Protein AF-A0A357A983-F1 (afdb_monomer)

Sequence (443 aa):
MSLIDNTTAQWTANTPFGNNNHYLNNNFSTAGNPLAGAIDGGPVEYNASNGTVVNSYSNGADGAKSALEFGSYIFFAGDNTQGIRRIDNDWASNLTTYQATVEQTESITTDGTSIYGNDDVTRDQIIKWSVTNNPTSFSLTQQWAEDVATGGRFRGISYFDHGSGDDYIYASDGGNTTGDNIFAFDADTGAATAVSFNGTAITVPGTDLVYQAIVHEVGGRKLLMAATTSELHVWDMLSPTTTISATPTETYTIAAGTNQLFNNIGGALGGQFLGASARGSQLFLGNGSQVLAYELAATPLSTEVTNTNDSGEGSLRQALIHAAANPGADTITFTGTTFTNATPDTITLASELTYFSNAGNDVTIQAPGNASLTVSGNNASRVFNFNSASEITIDGLAIADGSVMGRGGGIFNESTGTVNITNSTLSSNSTIGAGDGGGISNN

Secondary structure (DSSP, 8-state):
--S-S--B-SEEEE-SSSS--EEEEEEE-TT-PEEEEETTS-EEEE-TTT--EEEE---SS---SEEEEETTEEEEE-SSS-EEEEEETTS-SS--EEEE-TT----EEE-SSEEEEEETTTSSEEEEEEEEEETTEEEEEEEEEEE--SS-B--BEEEEE-STT-EEEEEESBTSSSSEEEEEEETTT--EEE-EETTEE-EE-SSSPEEEEEEEEETTEEEEEEEESSEEEEEEEEETTEES-SS-SEEEESSSSSSB-B-SSSS---S-EEEEEEETTEEEEEETTEEEEEE---PPPP-EE-S--SSSTTSHHHHHHHHHHSSS-EEEEE-HHHHTSSS-EEEE-SSPEEE---TT--EEEE--TTS-EEEE-TTTS-SEEE--SS-EEEES-EEE--EESSS-SSEEE-SSS-EEEES-EEES-EE-SS-S-SSEEE-

pLDDT: mean 87.72, std 11.65, range [38.44, 98.62]

Radius of gyration: 24.18 Å; Cα contacts (8 Å, |Δi|>4): 1397; chains: 1; bounding box: 57×40×71 Å

Nearest PDB structures (foldseek):
  6zqf-assembly1_UL  TM=6.742E-01  e=3.936E-05  Saccharomyces cerevisiae S288C
  5wlc-assembly1_LQ  TM=6.557E-01  e=5.599E-05  Saccharomyces cerevisiae BY4741
  6zqe-assembly1_UL  TM=6.249E-01  e=7.574E-05  Saccharomyces cerevisiae S288C
  6zqb-assembly1_UL  TM=5.111E-01  e=2.667E-04  Saccharomyces cerevisiae S288C
  6nd4-assembly1_Q  TM=5.093E-01  e=1.900E-03  Saccharomyces cerevisiae BY4741

Foldseek 3Di:
DDQFPDLEFLEKEFFPFPQFFKAFQQAADPVGFGWIWTAQAGIWTADQNYRDTPAGGGPRPDGFNEWHDAPQWIWTADYPQAFIWIDGVVNPDDGLDTDHDPQRWREWEDPNQWIKTHRPVLFQKIWIWGWDDDPRDIDTDTPDMDGPPPPAGWAHKYWDDPPPQQIWIWTWSQQPWAFIWIWTARNNPRDIATQDEPPHHATDDDTFRFQGWDWDDALLWIWIWTFTFFKIFIFTAQGSRYTLDSGGLDMEGQDDDDRYNDYPDPDGQPFGFNDWHDDYQWIWTTGTRMITITGGPSDQQDLEAEDLEQDDPNHNLSSLSRLQRDAAEDEREYDHPQQADAEEEENEHPEEREHEHEERSEYEYEHRPRYAYEYAPNLPYAHYEYAYQHEYEYEQHEQENFEEQAEASRYEDPYPYHYHYYNYHFYHFQYPDPYYDSHYDYD

Structure (mmCIF, N/CA/C/O backbone):
data_AF-A0A357A983-F1
#
_entry.id   AF-A0A357A983-F1
#
loop_
_atom_site.group_PDB
_atom_site.id
_atom_site.type_symbol
_atom_site.label_atom_id
_atom_site.label_alt_id
_atom_site.label_comp_id
_atom_site.label_asym_id
_atom_site.label_entity_id
_atom_site.label_seq_id
_atom_site.pdbx_PDB_ins_code
_atom_site.Cartn_x
_atom_site.Cartn_y
_atom_site.Cartn_z
_atom_site.occupancy
_atom_site.B_iso_or_equiv
_atom_site.auth_seq_id
_atom_site.auth_comp_id
_atom_site.auth_asym_id
_atom_site.auth_atom_id
_atom_site.pdbx_PDB_model_num
ATOM 1 N N . MET A 1 1 ? -1.355 -10.672 12.926 1.00 57.97 1 MET A N 1
ATOM 2 C CA . MET A 1 1 ? -0.386 -11.668 12.447 1.00 57.97 1 MET A CA 1
ATOM 3 C C . MET A 1 1 ? 0.589 -10.900 11.576 1.00 57.97 1 MET A C 1
ATOM 5 O O . MET A 1 1 ? 0.118 -10.025 10.870 1.00 57.97 1 MET A O 1
ATOM 9 N N . SER A 1 2 ? 1.899 -11.140 11.663 1.00 66.62 2 SER A N 1
ATOM 10 C CA . SER A 1 2 ? 2.891 -10.377 10.880 1.00 66.62 2 SER A CA 1
ATOM 11 C C . SER A 1 2 ? 2.671 -10.590 9.377 1.00 66.62 2 SER A C 1
ATOM 13 O O . SER A 1 2 ? 2.557 -11.740 8.955 1.00 66.62 2 SER A O 1
ATOM 15 N N . LEU A 1 3 ? 2.634 -9.520 8.575 1.00 70.62 3 LEU A N 1
ATOM 16 C CA . LEU A 1 3 ? 2.637 -9.565 7.110 1.00 70.62 3 LEU A CA 1
ATOM 17 C C . LEU A 1 3 ? 3.841 -10.338 6.568 1.00 70.62 3 LEU A C 1
ATOM 19 O O . LEU A 1 3 ? 3.754 -10.940 5.508 1.00 70.62 3 LEU A O 1
ATOM 23 N N . ILE A 1 4 ? 4.965 -10.330 7.272 1.00 71.06 4 ILE A N 1
ATOM 24 C CA . ILE A 1 4 ? 6.161 -11.081 6.906 1.00 71.06 4 ILE A CA 1
ATOM 25 C C . ILE A 1 4 ? 6.390 -12.095 8.028 1.00 71.06 4 ILE A C 1
ATOM 27 O O . ILE A 1 4 ? 6.896 -11.755 9.098 1.00 71.06 4 ILE A O 1
ATOM 31 N N . ASP A 1 5 ? 5.935 -13.332 7.805 1.00 58.75 5 ASP A N 1
ATOM 32 C CA . ASP A 1 5 ? 5.986 -14.441 8.780 1.00 58.75 5 ASP A CA 1
ATOM 33 C C . ASP A 1 5 ? 7.423 -14.952 8.983 1.00 58.75 5 ASP A C 1
ATOM 35 O O . ASP A 1 5 ? 7.820 -15.379 10.067 1.00 58.75 5 ASP A O 1
ATOM 39 N N . ASN A 1 6 ? 8.254 -14.832 7.942 1.00 61.84 6 ASN A N 1
ATOM 40 C CA . ASN A 1 6 ? 9.671 -15.148 8.003 1.00 61.84 6 ASN A CA 1
ATOM 41 C C . ASN A 1 6 ? 10.507 -13.914 7.682 1.00 61.84 6 ASN A C 1
ATOM 43 O O . ASN A 1 6 ? 10.685 -13.522 6.531 1.00 61.84 6 ASN A O 1
ATOM 47 N N . THR A 1 7 ? 11.078 -13.348 8.733 1.00 67.56 7 THR A N 1
ATOM 48 C CA . THR A 1 7 ? 12.007 -12.224 8.676 1.00 67.56 7 THR A CA 1
ATOM 49 C C . THR A 1 7 ? 13.330 -12.567 7.992 1.00 67.56 7 THR A C 1
ATOM 51 O O . THR A 1 7 ? 14.138 -11.674 7.784 1.00 67.56 7 THR A O 1
ATOM 54 N N . THR A 1 8 ? 13.567 -13.830 7.624 1.00 75.81 8 THR A N 1
ATOM 55 C CA . THR A 1 8 ? 14.708 -14.254 6.804 1.00 75.81 8 THR A CA 1
ATOM 56 C C . THR A 1 8 ? 14.330 -14.260 5.327 1.00 75.81 8 THR A C 1
ATOM 58 O O . THR A 1 8 ? 13.370 -14.924 4.934 1.00 75.81 8 THR A O 1
ATOM 61 N N . ALA A 1 9 ? 15.127 -13.591 4.494 1.00 83.44 9 ALA A N 1
ATOM 62 C CA . ALA A 1 9 ? 14.923 -13.605 3.047 1.00 83.44 9 ALA A CA 1
ATOM 63 C C . ALA A 1 9 ? 14.971 -15.038 2.470 1.00 83.44 9 ALA A C 1
ATOM 65 O O . ALA A 1 9 ? 15.894 -15.806 2.759 1.00 83.44 9 ALA A O 1
ATOM 66 N N . GLN A 1 10 ? 14.011 -15.383 1.605 1.00 88.56 10 GLN A N 1
ATOM 67 C CA . GLN A 1 10 ? 13.998 -16.623 0.818 1.00 88.56 10 GLN A CA 1
ATOM 68 C C . GLN A 1 10 ? 15.257 -16.737 -0.047 1.00 88.56 10 GLN A C 1
ATOM 70 O O . GLN A 1 10 ? 15.856 -17.807 -0.157 1.00 88.56 10 GLN A O 1
ATOM 75 N N . TRP A 1 11 ? 15.673 -15.614 -0.631 1.00 91.38 11 TRP A N 1
ATOM 76 C CA . TRP A 1 11 ? 16.932 -15.471 -1.343 1.00 91.38 11 TRP A CA 1
ATOM 77 C C . TRP A 1 11 ? 17.412 -14.018 -1.309 1.00 91.38 11 TRP A C 1
ATOM 79 O O . TRP A 1 11 ? 16.624 -13.086 -1.139 1.00 91.38 11 TRP A O 1
ATOM 89 N N . THR A 1 12 ? 18.718 -13.850 -1.514 1.00 90.31 12 THR A N 1
ATOM 90 C CA . THR A 1 12 ? 19.388 -12.555 -1.674 1.00 90.31 12 THR A CA 1
ATOM 91 C C . THR A 1 12 ? 20.228 -12.607 -2.944 1.00 90.31 12 THR A C 1
ATOM 93 O O . THR A 1 12 ? 21.027 -13.529 -3.121 1.00 90.31 12 THR A O 1
ATOM 96 N N . ALA A 1 13 ? 20.069 -11.619 -3.818 1.00 89.94 13 ALA A N 1
ATOM 97 C CA . ALA A 1 13 ? 20.819 -11.476 -5.057 1.00 89.94 13 ALA A CA 1
ATOM 98 C C . ALA A 1 13 ? 21.661 -10.203 -5.010 1.00 89.94 13 ALA A C 1
ATOM 100 O O . ALA A 1 13 ? 21.175 -9.160 -4.586 1.00 89.94 13 ALA A O 1
ATOM 101 N N . ASN A 1 14 ? 22.914 -10.281 -5.455 1.00 87.94 14 ASN A N 1
ATOM 102 C CA . ASN A 1 14 ? 23.739 -9.093 -5.656 1.00 87.94 14 ASN A CA 1
ATOM 103 C C . ASN A 1 14 ? 23.581 -8.583 -7.085 1.00 87.94 14 ASN A C 1
ATOM 105 O O . ASN A 1 14 ? 23.321 -9.349 -8.015 1.00 87.94 14 ASN A O 1
ATOM 109 N N . THR A 1 15 ? 23.853 -7.298 -7.251 1.00 84.06 15 THR A N 1
ATOM 110 C CA . THR A 1 15 ? 24.049 -6.668 -8.550 1.00 84.06 15 THR A CA 1
ATOM 111 C C . THR A 1 15 ? 25.006 -7.451 -9.451 1.00 84.06 15 THR A C 1
ATOM 113 O O . THR A 1 15 ? 26.092 -7.828 -9.004 1.00 84.06 15 THR A O 1
ATOM 116 N N . PRO A 1 16 ? 24.641 -7.691 -10.730 1.00 87.69 16 PRO A N 1
ATOM 117 C CA . PRO A 1 16 ? 25.593 -8.181 -11.723 1.00 87.69 16 PRO A CA 1
ATOM 118 C C . PRO A 1 16 ? 26.593 -7.095 -12.147 1.00 87.69 16 PRO A C 1
ATOM 120 O O . PRO A 1 16 ? 27.530 -7.379 -12.893 1.00 87.69 16 PRO A O 1
ATOM 123 N N . PHE A 1 17 ? 26.386 -5.852 -11.706 1.00 82.00 17 PHE A N 1
ATOM 124 C CA . PHE A 1 17 ? 27.210 -4.693 -12.029 1.00 82.00 17 PHE A CA 1
ATOM 125 C C . PHE A 1 17 ? 28.115 -4.314 -10.842 1.00 82.00 17 PHE A C 1
ATOM 127 O O . PHE A 1 17 ? 28.211 -5.055 -9.870 1.00 82.00 17 PHE A O 1
ATOM 134 N N . GLY A 1 18 ? 28.851 -3.202 -10.920 1.00 69.06 18 GLY A N 1
ATOM 135 C CA . GLY A 1 18 ? 29.714 -2.731 -9.825 1.00 69.06 18 GLY A CA 1
ATOM 136 C C . GLY A 1 18 ? 28.965 -2.445 -8.508 1.00 69.06 18 GLY A C 1
ATOM 137 O O . GLY A 1 18 ? 27.762 -2.657 -8.399 1.0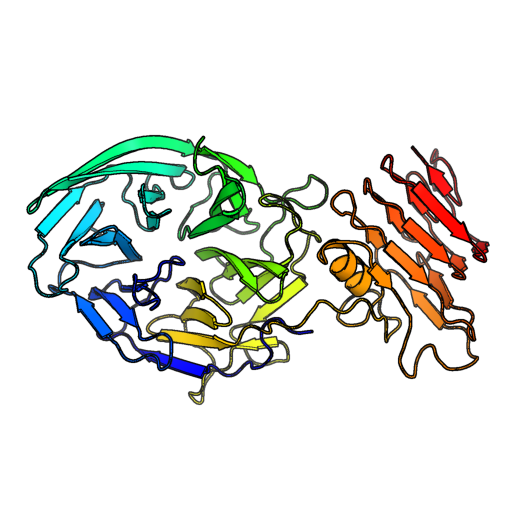0 69.06 18 GLY A O 1
ATOM 138 N N . ASN A 1 19 ? 29.681 -1.958 -7.489 1.00 61.66 19 ASN A N 1
ATOM 139 C CA . ASN A 1 19 ? 29.224 -1.862 -6.091 1.00 61.66 19 ASN A CA 1
ATOM 140 C C . ASN A 1 19 ? 28.203 -0.727 -5.818 1.00 61.66 19 ASN A C 1
ATOM 142 O O . ASN A 1 19 ? 28.452 0.138 -4.981 1.00 61.66 19 ASN A O 1
ATOM 146 N N . ASN A 1 20 ? 27.073 -0.733 -6.528 1.00 71.56 20 ASN A N 1
ATOM 147 C CA . ASN A 1 20 ? 26.149 0.394 -6.641 1.00 71.56 20 ASN A CA 1
ATOM 148 C C . ASN A 1 20 ? 24.675 0.017 -6.402 1.00 71.56 20 ASN A C 1
ATOM 150 O O . ASN A 1 20 ? 24.328 -1.159 -6.351 1.00 71.56 20 ASN A O 1
ATOM 154 N N . ASN A 1 21 ? 23.827 1.038 -6.245 1.00 81.50 21 ASN A N 1
ATOM 155 C CA . ASN A 1 21 ? 22.431 0.930 -5.813 1.00 81.50 21 ASN A CA 1
ATOM 156 C C . ASN A 1 21 ? 21.494 0.254 -6.832 1.00 81.50 21 ASN A C 1
ATOM 158 O O . ASN A 1 21 ? 21.546 0.575 -8.022 1.00 81.50 21 ASN A O 1
ATOM 162 N N . HIS A 1 22 ? 20.600 -0.604 -6.336 1.00 87.06 22 HIS A N 1
ATOM 163 C CA . HIS A 1 22 ? 19.465 -1.199 -7.037 1.00 87.06 22 HIS A CA 1
ATOM 164 C C . HIS A 1 22 ? 18.167 -0.528 -6.684 1.00 87.06 22 HIS A C 1
ATOM 166 O O . HIS A 1 22 ? 17.904 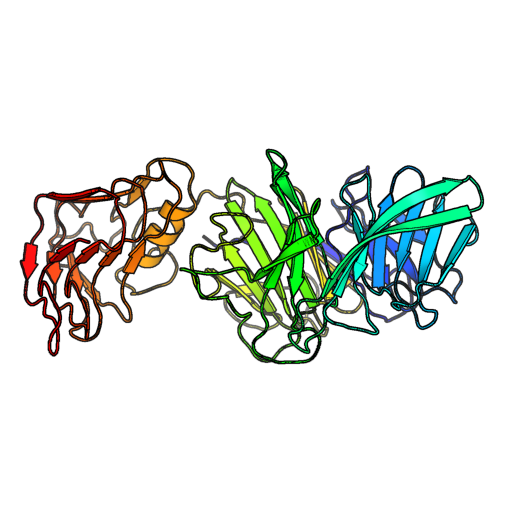-0.252 -5.520 1.00 87.06 22 HIS A O 1
ATOM 172 N N . TYR A 1 23 ? 17.339 -0.366 -7.701 1.00 90.75 23 TYR A N 1
ATOM 173 C CA . TYR A 1 23 ? 16.075 0.318 -7.595 1.00 90.75 23 TYR A CA 1
ATOM 174 C C . TYR A 1 23 ? 14.945 -0.574 -8.078 1.00 90.75 23 TYR A C 1
ATOM 176 O O . TYR A 1 23 ? 15.019 -1.135 -9.173 1.00 90.75 23 TYR A O 1
ATOM 184 N N . LEU A 1 24 ? 13.914 -0.703 -7.249 1.00 93.75 24 LEU A N 1
ATOM 185 C CA . LEU A 1 24 ? 12.685 -1.416 -7.573 1.00 93.75 24 LEU A CA 1
ATOM 186 C C . LEU A 1 24 ? 11.543 -0.420 -7.776 1.00 93.75 24 LEU A C 1
ATOM 188 O O . LEU A 1 24 ? 11.474 0.600 -7.092 1.00 93.75 24 LEU A O 1
ATOM 192 N N . ASN A 1 25 ? 10.648 -0.720 -8.722 1.00 92.88 25 ASN A N 1
ATOM 193 C CA . ASN A 1 25 ? 9.517 0.149 -9.083 1.00 92.88 25 ASN A CA 1
ATOM 194 C C . ASN A 1 25 ? 8.193 -0.615 -9.242 1.00 92.88 25 ASN A C 1
ATOM 196 O O . ASN A 1 25 ? 7.299 -0.181 -9.959 1.00 92.88 25 ASN A O 1
ATOM 200 N N . ASN A 1 26 ? 8.077 -1.766 -8.575 1.00 96.69 26 ASN A N 1
ATOM 201 C CA . ASN A 1 26 ? 6.942 -2.687 -8.683 1.00 96.69 26 ASN A CA 1
ATOM 202 C C . ASN A 1 26 ? 6.643 -3.169 -10.113 1.00 96.69 26 ASN A C 1
ATOM 204 O O . ASN A 1 26 ? 5.494 -3.421 -10.461 1.00 96.69 26 ASN A O 1
ATOM 208 N N . ASN A 1 27 ? 7.678 -3.306 -10.944 1.00 97.25 27 ASN A N 1
ATOM 209 C CA . ASN A 1 27 ? 7.542 -3.771 -12.320 1.00 97.25 27 ASN A CA 1
ATOM 210 C C . ASN A 1 27 ? 8.047 -5.209 -12.447 1.00 97.25 27 ASN A C 1
ATOM 212 O O . ASN A 1 27 ? 9.061 -5.593 -11.855 1.00 97.25 27 ASN A O 1
ATOM 216 N N . PHE A 1 28 ? 7.358 -5.991 -13.271 1.00 97.31 28 PHE A N 1
ATOM 217 C CA . PHE A 1 28 ? 7.664 -7.396 -13.496 1.00 97.31 28 PHE A CA 1
ATOM 218 C C . PHE A 1 28 ? 7.729 -7.693 -14.986 1.00 97.31 28 PHE A C 1
ATOM 220 O O . PHE A 1 28 ? 7.018 -7.076 -15.779 1.00 97.31 28 PHE A O 1
ATOM 227 N N . SER A 1 29 ? 8.558 -8.665 -15.358 1.00 96.31 29 SER A N 1
ATOM 228 C CA . SER A 1 29 ? 8.528 -9.212 -16.708 1.00 96.31 29 SER A CA 1
ATOM 229 C C . SER A 1 29 ? 7.243 -10.005 -16.957 1.00 96.31 29 SER A C 1
ATOM 231 O O . SER A 1 29 ? 6.531 -10.394 -16.024 1.00 96.31 29 SER A O 1
ATOM 233 N N . THR A 1 30 ? 6.964 -10.334 -18.214 1.00 93.31 30 THR A N 1
ATOM 234 C CA . THR A 1 30 ? 5.878 -11.250 -18.600 1.00 93.31 30 THR A CA 1
ATOM 235 C C . THR A 1 30 ? 6.043 -12.642 -17.986 1.00 93.31 30 THR A C 1
ATOM 237 O O . THR A 1 30 ? 5.052 -13.302 -17.664 1.00 93.31 30 THR A O 1
ATOM 240 N N . ALA A 1 31 ? 7.287 -13.074 -17.750 1.00 93.81 31 ALA A N 1
ATOM 241 C CA . ALA A 1 31 ? 7.602 -14.293 -17.003 1.00 93.81 31 ALA A CA 1
ATOM 242 C C . ALA A 1 31 ? 7.339 -14.153 -15.495 1.00 93.81 31 ALA A C 1
ATOM 244 O O . ALA A 1 31 ? 7.283 -15.154 -14.778 1.00 93.81 31 ALA A O 1
ATOM 245 N N . GLY A 1 32 ? 7.134 -12.925 -15.016 1.00 95.56 32 GLY A N 1
ATOM 246 C CA . GLY A 1 32 ? 6.779 -12.652 -13.639 1.00 95.56 32 GLY A CA 1
ATOM 247 C C . GLY A 1 32 ? 7.934 -12.364 -12.700 1.00 95.56 32 GLY A C 1
ATOM 248 O O . GLY A 1 32 ? 7.753 -12.436 -11.485 1.00 95.56 32 GLY A O 1
ATOM 249 N N . ASN A 1 33 ? 9.104 -12.089 -13.260 1.00 97.50 33 ASN A N 1
ATOM 250 C CA . ASN A 1 33 ? 10.323 -11.815 -12.523 1.00 97.50 33 ASN A CA 1
ATOM 251 C C . ASN A 1 33 ? 10.416 -10.321 -12.192 1.00 97.50 33 ASN A C 1
ATOM 253 O O . ASN A 1 33 ? 10.088 -9.509 -13.061 1.00 97.50 33 ASN A O 1
ATOM 257 N N . PRO A 1 34 ? 10.851 -9.931 -10.980 1.00 97.38 34 PRO A N 1
ATOM 258 C CA . PRO A 1 34 ? 11.062 -8.527 -10.651 1.00 97.38 34 PRO A CA 1
ATOM 259 C C . PRO A 1 34 ? 12.128 -7.897 -11.556 1.00 97.38 34 PRO A C 1
ATOM 261 O O . PRO A 1 34 ? 13.214 -8.455 -11.757 1.00 97.38 34 PRO A O 1
ATOM 264 N N . LEU A 1 35 ? 11.801 -6.713 -12.071 1.00 96.94 35 LEU A N 1
ATOM 265 C CA . LEU A 1 35 ? 12.698 -5.867 -12.848 1.00 96.94 35 LEU A CA 1
ATOM 266 C C . LEU A 1 35 ? 13.268 -4.765 -11.953 1.00 96.94 35 LEU A C 1
ATOM 268 O O . LEU A 1 35 ? 12.534 -4.086 -11.235 1.00 96.94 35 LEU A O 1
ATOM 272 N N . ALA A 1 36 ? 14.583 -4.578 -12.022 1.00 94.25 36 ALA A N 1
ATOM 273 C CA . ALA A 1 36 ? 15.308 -3.565 -11.267 1.00 94.25 36 ALA A CA 1
ATOM 274 C C . ALA A 1 36 ? 16.150 -2.676 -12.190 1.00 94.25 36 ALA A C 1
ATOM 276 O O . ALA A 1 36 ? 16.608 -3.118 -13.245 1.00 94.25 36 ALA A O 1
ATOM 277 N N . GLY A 1 37 ? 16.402 -1.438 -11.765 1.00 91.62 37 GLY A N 1
ATOM 278 C CA . GLY A 1 37 ? 17.453 -0.582 -12.324 1.00 91.62 37 GLY A CA 1
ATOM 279 C C . GLY A 1 37 ? 18.712 -0.593 -11.451 1.00 91.62 37 GLY A C 1
ATOM 280 O O . GLY A 1 37 ? 18.611 -0.751 -10.235 1.00 91.62 37 GLY A O 1
ATOM 281 N N . ALA A 1 38 ? 19.893 -0.410 -12.045 1.00 88.75 38 ALA A N 1
ATOM 282 C CA . ALA A 1 38 ? 21.149 -0.206 -11.318 1.00 88.75 38 ALA A CA 1
ATOM 283 C C . ALA A 1 38 ? 21.912 1.032 -11.827 1.00 88.75 38 ALA A C 1
ATOM 285 O O . ALA A 1 38 ? 22.079 1.165 -13.027 1.00 88.75 38 ALA A O 1
ATOM 286 N N . ILE A 1 39 ? 22.456 1.916 -10.975 1.00 81.94 39 ILE A N 1
ATOM 287 C CA . ILE A 1 39 ? 23.115 3.163 -11.463 1.00 81.94 39 ILE A CA 1
ATOM 288 C C . ILE A 1 39 ? 24.400 2.953 -12.279 1.00 81.94 39 ILE A C 1
ATOM 290 O O . ILE A 1 39 ? 24.685 3.760 -13.155 1.00 81.94 39 ILE A O 1
ATOM 294 N N . ASP A 1 40 ? 25.196 1.927 -11.967 1.00 78.00 40 ASP A N 1
ATOM 295 C CA . ASP A 1 40 ? 26.458 1.626 -12.684 1.00 78.00 40 ASP A CA 1
ATOM 296 C C . ASP A 1 40 ? 26.269 0.624 -13.835 1.00 78.00 40 ASP A C 1
ATOM 298 O O . ASP A 1 40 ? 27.231 0.131 -14.430 1.00 78.00 40 ASP A O 1
ATOM 302 N N . GLY A 1 41 ? 25.024 0.264 -14.124 1.00 84.56 41 GLY A N 1
ATOM 303 C CA . GLY A 1 41 ? 24.651 -0.625 -15.213 1.00 84.56 41 GLY A CA 1
ATOM 304 C C . GLY A 1 41 ? 23.268 -0.253 -15.711 1.00 84.56 41 GLY A C 1
ATOM 305 O O . GLY A 1 41 ? 22.850 0.870 -15.526 1.00 84.56 41 GLY A O 1
ATOM 306 N N . GLY A 1 42 ? 22.538 -1.168 -16.325 1.00 89.19 42 GLY A N 1
ATOM 307 C CA . GLY A 1 42 ? 21.201 -0.866 -16.827 1.00 89.19 42 GLY A CA 1
ATOM 308 C C . GLY A 1 42 ? 20.122 -1.687 -16.122 1.00 89.19 42 GLY A C 1
ATOM 309 O O . GLY A 1 42 ? 20.234 -1.966 -14.922 1.00 89.19 42 GLY A O 1
ATOM 310 N N . PRO A 1 43 ? 19.064 -2.076 -16.849 1.00 92.75 43 PRO A N 1
ATOM 311 C CA . PRO A 1 43 ? 18.022 -2.931 -16.308 1.00 92.75 43 PRO A CA 1
ATOM 312 C C . PRO A 1 43 ? 18.568 -4.327 -15.966 1.00 92.75 43 PRO A C 1
ATOM 314 O O . PRO A 1 43 ? 19.481 -4.843 -16.625 1.00 92.75 43 PRO A O 1
ATOM 317 N N . VAL A 1 44 ? 17.976 -4.952 -14.948 1.00 94.38 44 VAL A N 1
ATOM 318 C CA . VAL A 1 44 ? 18.238 -6.335 -14.523 1.00 94.38 44 VAL A CA 1
ATOM 319 C C . VAL A 1 44 ? 16.920 -7.044 -14.242 1.00 94.38 44 VAL A C 1
ATOM 321 O O . VAL A 1 44 ? 16.036 -6.483 -13.601 1.00 94.38 44 VAL A O 1
ATOM 324 N N . GLU A 1 45 ? 16.811 -8.293 -14.677 1.00 96.62 45 GLU A N 1
ATOM 325 C CA . GLU A 1 45 ? 15.721 -9.202 -14.334 1.00 96.62 45 GLU A CA 1
ATOM 326 C C . GLU A 1 45 ? 16.238 -10.296 -13.391 1.00 96.62 45 GLU A C 1
ATOM 328 O O . GLU A 1 45 ? 17.175 -11.029 -13.731 1.00 96.62 45 GLU A O 1
ATOM 333 N N . TYR A 1 46 ? 15.614 -10.441 -12.220 1.00 97.12 46 TYR A N 1
ATOM 334 C CA . TYR A 1 46 ? 15.942 -11.503 -11.261 1.00 97.12 46 TYR A CA 1
ATOM 335 C C . TYR A 1 46 ? 14.880 -12.584 -11.270 1.00 97.12 46 TYR A C 1
ATOM 337 O O . TYR A 1 46 ? 13.696 -12.295 -11.170 1.00 97.12 46 TYR A O 1
ATOM 345 N N . ASN A 1 47 ? 15.288 -13.847 -11.305 1.00 97.56 47 ASN A N 1
ATOM 346 C CA . ASN A 1 47 ? 14.352 -14.955 -11.198 1.00 97.56 47 ASN A CA 1
ATOM 347 C C . ASN A 1 47 ? 13.641 -14.903 -9.837 1.00 97.56 47 ASN A C 1
ATOM 349 O O . ASN A 1 47 ? 14.285 -15.047 -8.796 1.00 97.56 47 ASN A O 1
ATOM 353 N N . ALA A 1 48 ? 12.315 -14.754 -9.849 1.00 96.25 48 ALA A N 1
ATOM 354 C CA . ALA A 1 48 ? 11.514 -14.583 -8.635 1.00 96.25 48 ALA A CA 1
ATOM 355 C C . ALA A 1 48 ? 11.671 -15.738 -7.623 1.00 96.25 48 ALA A C 1
ATOM 357 O O . ALA A 1 48 ? 11.528 -15.540 -6.417 1.00 96.25 48 ALA A O 1
ATOM 358 N N . SER A 1 49 ? 12.003 -16.947 -8.087 1.00 95.31 49 SER A N 1
ATOM 359 C CA . SER A 1 49 ? 12.094 -18.137 -7.232 1.00 95.31 49 SER A CA 1
ATOM 360 C C . SER A 1 49 ? 13.431 -18.300 -6.504 1.00 95.31 49 SER A C 1
ATOM 362 O O . SER A 1 49 ? 13.477 -18.971 -5.475 1.00 95.31 49 SER A O 1
ATOM 364 N N . ASN A 1 50 ? 14.526 -17.742 -7.029 1.00 95.19 50 ASN A N 1
ATOM 365 C CA . ASN A 1 50 ? 15.871 -18.044 -6.520 1.00 95.19 50 ASN A CA 1
ATOM 366 C C . ASN A 1 50 ? 16.884 -16.887 -6.611 1.00 95.19 50 ASN A C 1
ATOM 368 O O . ASN A 1 50 ? 18.042 -17.074 -6.237 1.00 95.19 50 ASN A O 1
ATOM 372 N N . GLY A 1 51 ? 16.488 -15.725 -7.133 1.00 94.88 51 GLY A N 1
ATOM 373 C CA . GLY A 1 51 ? 17.337 -14.541 -7.231 1.00 94.88 51 GLY A CA 1
ATOM 374 C C . GLY A 1 51 ? 18.438 -14.599 -8.288 1.00 94.88 51 GLY A C 1
ATOM 375 O O . GLY A 1 51 ? 19.235 -13.669 -8.379 1.00 94.88 51 GLY A O 1
ATOM 376 N N . THR A 1 52 ? 18.538 -15.653 -9.107 1.00 96.50 52 THR A N 1
ATOM 377 C CA . THR A 1 52 ? 19.540 -15.668 -10.184 1.00 96.50 52 THR A CA 1
ATOM 378 C C . THR A 1 52 ? 19.191 -14.617 -11.227 1.00 96.50 52 THR A C 1
ATOM 380 O O . THR A 1 52 ? 18.030 -14.517 -11.624 1.00 96.50 52 THR A O 1
ATOM 383 N N . VAL A 1 53 ? 20.187 -13.871 -11.702 1.00 95.81 53 VAL A N 1
ATOM 384 C CA . VAL A 1 53 ? 20.012 -12.946 -12.826 1.00 95.81 53 VAL A CA 1
ATOM 385 C C . VAL A 1 53 ? 19.596 -13.747 -14.058 1.00 95.81 53 VAL A C 1
ATOM 387 O O . VAL A 1 53 ? 20.331 -14.633 -14.495 1.00 95.81 53 VAL A O 1
ATOM 390 N N . VAL A 1 54 ? 18.409 -13.450 -14.584 1.00 96.25 54 VAL A N 1
ATOM 391 C CA . VAL A 1 54 ? 17.883 -14.056 -15.815 1.00 96.25 54 VAL A CA 1
ATOM 392 C C . VAL A 1 54 ? 18.434 -13.295 -17.004 1.00 96.25 54 VAL A C 1
ATOM 394 O O . VAL A 1 54 ? 19.045 -13.888 -17.888 1.00 96.25 54 VAL A O 1
ATOM 397 N N . ASN A 1 55 ? 18.269 -11.975 -16.972 1.00 95.12 55 ASN A N 1
ATOM 398 C CA . ASN A 1 55 ? 18.742 -11.072 -17.999 1.00 95.12 55 ASN A CA 1
ATOM 399 C C . ASN A 1 55 ? 19.317 -9.800 -17.371 1.00 95.12 55 ASN A C 1
ATOM 401 O O . ASN A 1 55 ? 18.916 -9.378 -16.283 1.00 95.12 55 ASN A O 1
ATOM 405 N N . SER A 1 56 ? 20.266 -9.177 -18.059 1.00 92.44 56 SE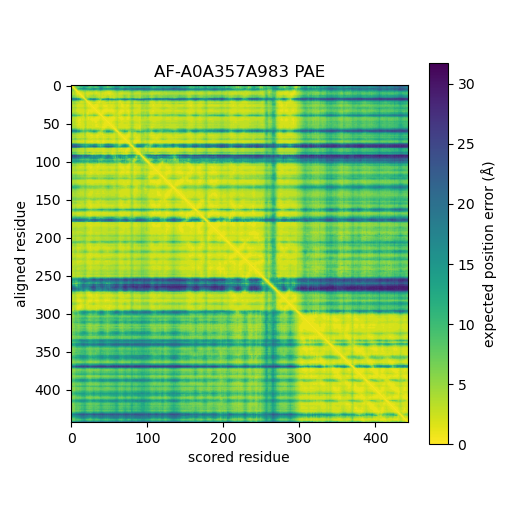R A N 1
ATOM 406 C CA . SER A 1 56 ? 20.792 -7.866 -17.694 1.00 92.44 56 SER A CA 1
ATOM 407 C C . SER A 1 56 ? 21.351 -7.162 -18.924 1.00 92.44 56 SER A C 1
ATOM 409 O O . SER A 1 56 ? 21.835 -7.806 -19.854 1.00 92.44 56 SER A O 1
ATOM 411 N N . TYR A 1 57 ? 21.290 -5.833 -18.931 1.00 90.25 57 TYR A N 1
ATOM 412 C CA . TYR A 1 57 ? 21.881 -5.017 -19.989 1.00 90.25 57 TYR A CA 1
ATOM 413 C C . TYR A 1 57 ? 22.745 -3.914 -19.382 1.00 90.25 57 TYR A C 1
ATOM 415 O O . TYR A 1 57 ? 22.337 -3.234 -18.446 1.00 90.25 57 TYR A O 1
ATOM 423 N N . SER A 1 58 ? 23.950 -3.730 -19.919 1.00 85.38 58 SER A N 1
ATOM 424 C CA . SER A 1 58 ? 24.806 -2.580 -19.628 1.00 85.38 58 SER A CA 1
ATOM 425 C C . SER A 1 58 ? 25.767 -2.355 -20.787 1.00 85.38 58 SER A C 1
ATOM 427 O O . SER A 1 58 ? 26.374 -3.297 -21.297 1.00 85.38 58 SER A O 1
ATOM 429 N N . ASN A 1 59 ? 25.943 -1.096 -21.178 1.00 78.69 59 ASN A N 1
ATOM 430 C CA . ASN A 1 59 ? 27.004 -0.666 -22.090 1.00 78.69 59 ASN A CA 1
ATOM 431 C C . ASN A 1 59 ? 28.087 0.166 -21.372 1.00 78.69 59 ASN A C 1
ATOM 433 O O . ASN A 1 59 ? 28.903 0.813 -22.028 1.00 78.69 59 ASN A O 1
ATOM 437 N N . GLY A 1 60 ? 28.082 0.168 -20.033 1.00 73.31 60 GLY A N 1
ATOM 438 C CA . GLY A 1 60 ? 29.021 0.913 -19.191 1.00 73.31 60 GLY A CA 1
ATOM 439 C C . GLY A 1 60 ? 28.796 2.429 -19.117 1.00 73.31 60 GLY A C 1
ATOM 440 O O . GLY A 1 60 ? 29.536 3.093 -18.395 1.00 73.31 60 GLY A O 1
ATOM 441 N N . ALA A 1 61 ? 27.815 2.980 -19.839 1.00 67.81 61 ALA A N 1
ATOM 442 C CA . ALA A 1 61 ? 27.473 4.406 -19.824 1.00 67.81 61 ALA A CA 1
ATOM 443 C C . ALA A 1 61 ? 26.016 4.682 -19.416 1.00 67.81 61 ALA A C 1
ATOM 445 O O . ALA A 1 61 ? 25.715 5.786 -18.970 1.00 67.81 61 ALA A O 1
ATOM 446 N N . ASP A 1 62 ? 25.136 3.693 -19.563 1.00 72.25 62 ASP A N 1
ATOM 447 C CA . ASP A 1 62 ? 23.700 3.844 -19.358 1.00 72.25 62 ASP A CA 1
ATOM 448 C C . ASP A 1 62 ? 23.301 3.273 -18.001 1.00 72.25 62 ASP A C 1
ATOM 450 O O . ASP A 1 62 ? 23.163 2.057 -17.891 1.00 72.25 62 ASP A O 1
ATOM 454 N N . GLY A 1 63 ? 23.151 4.161 -17.014 1.00 80.88 63 GLY A N 1
ATOM 455 C CA . GLY A 1 63 ? 22.605 3.872 -15.686 1.00 80.88 63 GLY A CA 1
ATOM 456 C C . GLY A 1 63 ? 21.094 3.604 -15.735 1.00 80.88 63 GLY A C 1
ATOM 457 O O . GLY A 1 63 ? 20.412 4.054 -16.660 1.00 80.88 63 GLY A O 1
ATOM 458 N N . ALA A 1 64 ? 20.546 2.921 -14.729 1.00 88.50 64 ALA A N 1
ATOM 459 C CA . ALA A 1 64 ? 19.101 2.851 -14.512 1.00 88.50 64 ALA A CA 1
ATOM 460 C C . ALA A 1 64 ? 18.722 3.018 -13.029 1.00 88.50 64 ALA A C 1
ATOM 462 O O . ALA A 1 64 ? 19.322 2.427 -12.134 1.00 88.50 64 ALA A O 1
ATOM 463 N N . LYS A 1 65 ? 17.656 3.773 -12.768 1.00 88.69 65 LYS A N 1
ATOM 464 C CA . LYS A 1 65 ? 16.923 3.823 -11.492 1.00 88.69 65 LYS A CA 1
ATOM 465 C C . LYS A 1 65 ? 15.550 3.160 -11.573 1.00 88.69 65 LYS A C 1
ATOM 467 O O . LYS A 1 65 ? 14.853 3.081 -10.572 1.00 88.69 65 LYS A O 1
ATOM 472 N N . SER A 1 66 ? 15.155 2.697 -12.751 1.00 92.56 66 SER A N 1
ATOM 473 C CA . SER A 1 66 ? 13.921 1.948 -12.949 1.00 92.56 66 SER A CA 1
ATOM 474 C C . SER A 1 66 ? 13.955 1.175 -14.255 1.00 92.56 66 SER A C 1
ATOM 476 O O . SER A 1 66 ? 14.643 1.567 -15.198 1.00 92.56 66 SER A O 1
ATOM 478 N N . ALA A 1 67 ? 13.208 0.077 -14.308 1.00 94.69 67 ALA A N 1
ATOM 479 C CA . ALA A 1 67 ? 13.035 -0.737 -15.501 1.00 94.69 67 ALA A CA 1
ATOM 480 C C . ALA A 1 67 ? 11.613 -1.304 -15.558 1.00 94.69 67 ALA A C 1
ATOM 482 O O . ALA A 1 67 ? 11.030 -1.604 -14.515 1.00 94.69 67 ALA A O 1
ATOM 483 N N . LEU A 1 68 ? 11.066 -1.462 -16.762 1.00 96.00 68 LEU A N 1
ATOM 484 C CA . LEU A 1 68 ? 9.791 -2.132 -17.010 1.00 96.00 68 LEU A CA 1
ATOM 485 C C . LEU A 1 68 ? 9.788 -2.845 -18.364 1.00 96.00 68 LEU A C 1
ATOM 487 O O . LEU A 1 68 ? 10.488 -2.442 -19.294 1.00 96.00 68 LEU A O 1
ATOM 491 N N . GLU A 1 69 ? 8.974 -3.889 -18.479 1.00 95.50 69 GLU A N 1
ATOM 492 C CA . GLU A 1 69 ? 8.648 -4.522 -19.756 1.00 95.50 69 GLU A CA 1
ATOM 493 C C . GLU A 1 69 ? 7.378 -3.880 -20.323 1.00 95.50 69 GLU A C 1
ATOM 495 O O . GLU A 1 69 ? 6.374 -3.745 -19.626 1.00 95.50 69 GLU A O 1
ATOM 500 N N . PHE A 1 70 ? 7.422 -3.467 -21.590 1.00 93.69 70 PHE A N 1
ATOM 501 C CA . PHE A 1 70 ? 6.289 -2.857 -22.284 1.00 93.69 70 PHE A CA 1
ATOM 502 C C . PHE A 1 70 ? 6.214 -3.370 -23.720 1.00 93.69 70 PHE A C 1
ATOM 504 O O . PHE A 1 70 ? 7.004 -2.994 -24.596 1.00 93.69 70 PHE A O 1
ATOM 511 N N . GLY A 1 71 ? 5.248 -4.252 -23.974 1.00 89.75 71 GLY A N 1
ATOM 512 C CA . GLY A 1 71 ? 5.157 -4.969 -25.241 1.00 89.75 71 GLY A CA 1
ATOM 513 C C . GLY A 1 71 ? 6.400 -5.832 -25.476 1.00 89.75 71 GLY A C 1
ATOM 514 O O . GLY A 1 71 ? 6.750 -6.665 -24.652 1.00 89.75 71 GLY A O 1
ATOM 515 N N . SER A 1 72 ? 7.073 -5.650 -26.613 1.00 89.69 72 SER A N 1
ATOM 516 C CA . SER A 1 72 ? 8.265 -6.432 -26.989 1.00 89.69 72 SER A CA 1
ATOM 517 C C . SER A 1 72 ? 9.592 -5.801 -26.553 1.00 89.69 72 SER A C 1
ATOM 519 O O . SER A 1 72 ? 10.641 -6.152 -27.093 1.00 89.69 72 SER A O 1
ATOM 521 N N . TYR A 1 73 ? 9.557 -4.855 -25.616 1.00 92.50 73 TYR A N 1
ATOM 522 C CA . TYR A 1 73 ? 10.705 -4.023 -25.270 1.00 92.50 73 TYR A CA 1
ATOM 523 C C . TYR A 1 73 ? 10.885 -3.885 -23.761 1.00 92.50 73 TYR A C 1
ATOM 525 O O . TYR A 1 73 ? 9.914 -3.933 -23.006 1.00 92.50 73 TYR A O 1
ATOM 533 N N . ILE A 1 74 ? 12.124 -3.621 -23.349 1.00 93.62 74 ILE A N 1
ATOM 534 C CA . ILE A 1 74 ? 12.453 -3.197 -21.988 1.00 93.62 74 ILE A CA 1
ATOM 535 C C . ILE A 1 74 ? 12.743 -1.703 -22.009 1.00 93.62 74 ILE A C 1
ATOM 537 O O . ILE A 1 74 ? 13.639 -1.244 -22.723 1.00 93.62 74 ILE A O 1
ATOM 541 N N . PHE A 1 75 ? 11.982 -0.956 -21.219 1.00 94.12 75 PHE A N 1
ATOM 542 C CA . PHE A 1 75 ? 12.201 0.461 -20.973 1.00 94.12 75 PHE A CA 1
ATOM 543 C C . PHE A 1 75 ? 12.901 0.645 -19.638 1.00 94.12 75 PHE A C 1
ATOM 545 O O . PHE A 1 75 ? 12.663 -0.104 -18.693 1.00 94.12 75 PHE A O 1
ATOM 552 N N . PHE A 1 76 ? 13.757 1.651 -19.551 1.00 92.62 76 PHE A N 1
ATOM 553 C CA . PHE A 1 76 ? 14.431 2.005 -18.311 1.00 92.62 76 PHE A CA 1
ATOM 554 C C . PHE A 1 76 ? 14.715 3.500 -18.270 1.00 92.62 76 PHE A C 1
ATOM 556 O O . PHE A 1 76 ? 14.885 4.144 -19.310 1.00 92.62 76 PHE A O 1
ATOM 563 N N . ALA A 1 77 ? 14.727 4.051 -17.064 1.00 90.31 77 ALA A N 1
ATOM 564 C CA . ALA A 1 77 ? 14.975 5.464 -16.818 1.00 90.31 77 ALA A CA 1
ATOM 565 C C . ALA A 1 77 ? 15.999 5.630 -15.694 1.00 90.31 77 ALA A C 1
ATOM 567 O O . ALA A 1 77 ? 16.214 4.714 -14.899 1.00 90.31 77 ALA A O 1
ATOM 568 N N . GLY A 1 78 ? 16.607 6.812 -15.623 1.00 73.31 78 GLY A N 1
ATOM 569 C CA . GLY A 1 78 ? 17.490 7.208 -14.532 1.00 73.31 78 GLY A CA 1
ATOM 570 C C . GLY A 1 78 ? 18.979 6.963 -14.774 1.00 73.31 78 GLY A C 1
ATOM 571 O O . GLY A 1 78 ? 19.521 5.932 -14.400 1.00 73.31 78 GLY A O 1
ATOM 572 N N . ASP A 1 79 ? 19.650 7.999 -15.266 1.00 64.62 79 ASP A N 1
ATOM 573 C CA . ASP A 1 79 ? 21.080 8.279 -15.131 1.00 64.62 79 ASP A CA 1
ATOM 574 C C . ASP A 1 79 ? 21.300 9.799 -15.303 1.00 64.62 79 ASP A C 1
ATOM 576 O O . ASP A 1 79 ? 20.346 10.556 -15.491 1.00 64.62 79 ASP A O 1
ATOM 580 N N . ASN A 1 80 ? 22.546 10.286 -15.241 1.00 56.41 80 ASN A N 1
ATOM 581 C CA . ASN A 1 80 ? 22.855 11.717 -15.432 1.00 56.41 80 ASN A CA 1
ATOM 582 C C . ASN A 1 80 ? 22.501 12.247 -16.844 1.00 56.41 80 ASN A C 1
ATOM 584 O O . ASN A 1 80 ? 22.718 13.425 -17.132 1.00 56.41 80 ASN A O 1
ATOM 588 N N . THR A 1 81 ? 21.974 11.393 -17.724 1.00 55.44 81 THR A N 1
ATOM 589 C CA . THR A 1 81 ? 21.494 11.694 -19.073 1.00 55.44 81 THR A CA 1
ATOM 590 C C . THR A 1 81 ? 19.977 11.464 -19.171 1.00 55.44 81 THR A C 1
ATOM 592 O O . THR A 1 81 ? 19.500 10.726 -20.012 1.00 55.44 81 THR A O 1
ATOM 595 N N . GLN A 1 82 ? 19.221 12.086 -18.263 1.00 64.94 82 GLN A N 1
ATOM 596 C CA . GLN A 1 82 ? 17.927 12.774 -18.462 1.00 64.94 82 GLN A CA 1
ATOM 597 C C . GLN A 1 82 ? 16.973 12.263 -19.578 1.00 64.94 82 GLN A C 1
ATOM 599 O O . GLN A 1 82 ? 16.618 13.012 -20.495 1.00 64.94 82 GLN A O 1
ATOM 604 N N . GLY A 1 83 ? 16.495 11.016 -19.493 1.00 78.06 83 GLY A N 1
ATOM 605 C CA . GLY A 1 83 ? 15.459 10.512 -20.400 1.00 78.06 83 GLY A CA 1
ATOM 606 C C . GLY A 1 83 ? 15.054 9.056 -20.181 1.00 78.06 83 GLY A C 1
ATOM 607 O O . GLY A 1 83 ? 15.568 8.370 -19.297 1.00 78.06 83 GLY A O 1
ATOM 608 N N . ILE A 1 84 ? 14.142 8.579 -21.032 1.00 90.12 84 ILE A N 1
ATOM 609 C CA . ILE A 1 84 ? 13.715 7.177 -21.086 1.00 90.12 84 ILE A CA 1
ATOM 610 C C . ILE A 1 84 ? 14.468 6.477 -22.222 1.00 90.12 84 ILE A C 1
ATOM 612 O O . ILE A 1 84 ? 14.636 7.003 -23.327 1.00 90.12 84 ILE A O 1
ATOM 616 N N . ARG A 1 85 ? 14.944 5.271 -21.938 1.00 89.19 85 ARG A N 1
ATOM 617 C CA . ARG A 1 85 ? 15.738 4.421 -22.827 1.00 89.19 85 ARG A CA 1
ATOM 618 C C . ARG A 1 85 ? 14.985 3.132 -23.110 1.00 89.19 85 ARG A C 1
ATOM 620 O O . ARG A 1 85 ? 14.143 2.719 -22.314 1.00 89.19 85 ARG A O 1
ATOM 627 N N . ARG A 1 86 ? 15.300 2.491 -24.238 1.00 89.88 86 ARG A N 1
ATOM 628 C CA . ARG A 1 86 ? 14.670 1.227 -24.635 1.00 89.88 86 ARG A CA 1
ATOM 629 C C . ARG A 1 86 ? 15.645 0.268 -25.315 1.00 89.88 86 ARG A C 1
ATOM 631 O O . ARG A 1 86 ? 16.390 0.659 -26.220 1.00 89.88 86 ARG A O 1
ATOM 638 N N . ILE A 1 87 ? 15.566 -1.003 -24.944 1.00 90.12 87 ILE A N 1
ATOM 639 C CA . ILE A 1 87 ? 16.174 -2.136 -25.659 1.00 90.12 87 ILE A CA 1
ATOM 640 C C . ILE A 1 87 ? 15.092 -3.124 -26.099 1.00 90.12 87 ILE A C 1
ATOM 642 O O . ILE A 1 87 ? 13.964 -3.093 -25.596 1.00 90.12 87 ILE A O 1
ATOM 646 N N . ASP A 1 88 ? 15.438 -3.999 -27.035 1.00 89.38 88 ASP A N 1
ATOM 647 C CA . ASP A 1 88 ? 14.584 -5.128 -27.387 1.00 89.38 88 ASP A CA 1
ATOM 648 C C . ASP A 1 88 ? 14.538 -6.129 -26.222 1.00 89.38 88 ASP A C 1
ATOM 650 O O . ASP A 1 88 ? 15.515 -6.300 -25.489 1.00 89.38 88 ASP A O 1
ATOM 654 N N . ASN A 1 89 ? 13.406 -6.817 -26.046 1.00 85.56 89 ASN A N 1
ATOM 655 C CA . ASN A 1 89 ? 13.239 -7.821 -24.985 1.00 85.56 89 ASN A CA 1
ATOM 656 C C . ASN A 1 89 ? 14.000 -9.141 -25.266 1.00 85.56 89 ASN A C 1
ATOM 658 O O . ASN A 1 89 ? 13.703 -10.185 -24.693 1.00 85.56 89 ASN A O 1
ATOM 662 N N . ASP A 1 90 ? 14.984 -9.113 -26.169 1.00 87.94 90 ASP A N 1
ATOM 663 C CA . ASP A 1 90 ? 16.011 -10.150 -26.301 1.00 87.94 90 ASP A CA 1
ATOM 664 C C . ASP A 1 90 ? 17.257 -9.856 -25.450 1.00 87.94 90 ASP A C 1
ATOM 666 O O . ASP A 1 90 ? 18.154 -10.696 -25.372 1.00 87.94 90 ASP A O 1
ATOM 670 N N . TRP A 1 91 ? 17.310 -8.669 -24.825 1.00 89.69 91 TRP A N 1
ATOM 671 C CA . TRP A 1 91 ? 18.392 -8.185 -23.963 1.00 89.69 91 TRP A CA 1
ATOM 672 C C . TRP A 1 91 ? 19.779 -8.142 -24.632 1.00 89.69 91 TRP A C 1
ATOM 674 O O . TRP A 1 91 ? 20.788 -7.909 -23.966 1.00 89.69 91 TRP A O 1
ATOM 684 N N . ALA A 1 92 ? 19.843 -8.334 -25.953 1.00 77.44 92 ALA A N 1
ATOM 685 C CA . ALA A 1 92 ? 21.074 -8.503 -26.722 1.00 77.44 92 ALA A CA 1
ATOM 686 C C . ALA A 1 92 ? 21.398 -7.291 -27.615 1.00 77.44 92 ALA A C 1
ATOM 688 O O . ALA A 1 92 ? 22.523 -7.164 -28.109 1.00 77.44 92 ALA A O 1
ATOM 689 N N . SER A 1 93 ? 20.432 -6.395 -27.836 1.00 65.06 93 SER A N 1
ATOM 690 C CA . SER A 1 93 ? 20.585 -5.221 -28.699 1.00 65.06 93 SER A CA 1
ATOM 691 C C . SER A 1 93 ? 21.374 -4.083 -28.029 1.00 65.06 93 SER A C 1
ATOM 693 O O . SER A 1 93 ? 21.089 -3.727 -26.887 1.00 65.06 93 SER A O 1
ATOM 695 N N . ASN A 1 94 ? 22.291 -3.430 -28.762 1.00 63.09 94 ASN A N 1
ATOM 696 C CA . ASN A 1 94 ? 22.737 -2.066 -28.426 1.00 63.09 94 ASN A CA 1
ATOM 697 C C . ASN A 1 94 ? 21.508 -1.169 -28.222 1.00 63.09 94 ASN A C 1
ATOM 699 O O . ASN A 1 94 ? 20.526 -1.364 -28.937 1.00 63.09 94 ASN A O 1
ATOM 703 N N . LEU A 1 95 ? 21.588 -0.178 -27.323 1.00 64.56 95 LEU A N 1
ATOM 704 C CA . LEU A 1 95 ? 20.521 0.797 -27.065 1.00 64.56 95 LEU A CA 1
ATOM 705 C C . LEU A 1 95 ? 19.807 1.188 -28.366 1.00 64.56 95 LEU A C 1
ATOM 707 O O . LEU A 1 95 ? 20.363 1.908 -29.198 1.00 64.56 95 LEU A O 1
ATOM 711 N N . THR A 1 96 ? 18.587 0.678 -28.546 1.00 62.03 96 THR A N 1
ATOM 712 C CA . THR A 1 96 ? 17.870 0.853 -29.813 1.00 62.03 96 THR A CA 1
ATOM 713 C C . THR A 1 96 ? 17.471 2.308 -29.984 1.00 62.03 96 THR A C 1
ATOM 715 O O . THR A 1 96 ? 17.526 2.820 -31.096 1.00 62.03 96 THR A O 1
ATOM 718 N N . THR A 1 97 ? 17.115 2.982 -28.880 1.00 67.81 97 THR A N 1
ATOM 719 C CA . THR A 1 97 ? 16.809 4.416 -28.841 1.00 67.81 97 THR A CA 1
ATOM 720 C C . THR A 1 97 ? 16.853 5.031 -27.446 1.00 67.81 97 THR A C 1
ATOM 722 O O . THR A 1 97 ? 16.666 4.358 -26.434 1.00 67.81 97 THR A O 1
ATOM 725 N N . TYR A 1 98 ? 17.059 6.349 -27.439 1.00 77.06 98 TYR A N 1
ATOM 726 C CA . TYR A 1 98 ? 16.985 7.246 -26.292 1.00 77.06 98 TYR A CA 1
ATOM 727 C C . TYR A 1 98 ? 15.992 8.364 -26.607 1.00 77.06 98 TYR A C 1
ATOM 729 O O . TYR A 1 98 ? 16.104 9.006 -27.656 1.00 77.06 98 TYR A O 1
ATOM 737 N N . GLN A 1 99 ? 15.051 8.610 -25.701 1.00 75.75 99 GLN A N 1
ATOM 738 C CA . GLN A 1 99 ? 14.197 9.785 -25.741 1.00 75.75 99 GLN A CA 1
ATOM 739 C C . GLN A 1 99 ? 14.501 10.647 -24.519 1.00 75.75 99 GLN A C 1
ATOM 741 O O . GLN A 1 99 ? 14.135 10.297 -23.398 1.00 75.75 99 GLN A O 1
ATOM 746 N N . ALA A 1 100 ? 15.154 11.788 -24.753 1.00 65.75 100 ALA A N 1
ATOM 747 C CA . ALA A 1 100 ? 15.306 12.806 -23.724 1.00 65.75 100 ALA A CA 1
ATOM 748 C C . ALA A 1 100 ? 13.922 13.241 -23.233 1.00 65.75 100 ALA A C 1
ATOM 750 O O . ALA A 1 100 ? 13.032 13.519 -24.044 1.00 65.75 100 ALA A O 1
ATOM 751 N N . THR A 1 101 ? 13.770 13.313 -21.919 1.00 67.62 101 THR A N 1
ATOM 752 C CA . THR A 1 101 ? 12.612 13.922 -21.269 1.00 67.62 101 THR A CA 1
ATOM 753 C C . THR A 1 101 ? 13.090 15.247 -20.687 1.00 67.62 101 THR A C 1
ATOM 755 O O . THR A 1 101 ? 14.199 15.336 -20.154 1.00 67.62 101 THR A O 1
ATOM 758 N N . VAL A 1 102 ? 12.311 16.319 -20.841 1.00 75.19 102 VAL A N 1
ATOM 759 C CA . VAL A 1 102 ? 12.661 17.601 -20.196 1.00 75.19 102 VAL A CA 1
ATOM 760 C C . VAL A 1 102 ? 12.543 17.497 -18.672 1.00 75.19 102 VAL A C 1
ATOM 762 O O . VAL A 1 102 ? 13.132 18.294 -17.950 1.00 75.19 102 VAL A O 1
ATOM 765 N N . GLU A 1 103 ? 11.839 16.467 -18.218 1.00 79.94 103 GLU A N 1
ATOM 766 C CA . GLU A 1 103 ? 11.454 16.148 -16.853 1.00 79.94 103 GLU A CA 1
ATOM 767 C C . GLU A 1 103 ? 12.522 15.346 -16.093 1.00 79.94 103 GLU A C 1
ATOM 769 O O . GLU A 1 103 ? 12.395 15.139 -14.896 1.00 79.94 103 GLU A O 1
ATOM 774 N N . GLN A 1 104 ? 13.602 14.899 -16.748 1.00 86.00 104 GLN A N 1
ATOM 775 C CA . GLN A 1 104 ? 14.677 14.114 -16.111 1.00 86.00 104 GLN A CA 1
ATOM 776 C C . GLN A 1 104 ? 14.170 12.873 -15.349 1.00 86.00 104 GLN A C 1
ATOM 778 O O . GLN A 1 104 ? 14.637 12.565 -14.255 1.00 86.00 104 GLN A O 1
ATOM 783 N N . THR A 1 105 ? 13.210 12.165 -15.940 1.00 89.44 105 THR A N 1
ATOM 784 C CA . THR A 1 105 ? 12.512 11.019 -15.341 1.00 89.44 105 THR A CA 1
ATOM 785 C C . THR A 1 105 ? 13.470 9.990 -14.728 1.00 89.44 105 THR A C 1
ATOM 787 O O . THR A 1 105 ? 14.380 9.493 -15.396 1.00 89.44 105 THR A O 1
ATOM 790 N N . GLU A 1 106 ? 13.241 9.640 -13.459 1.00 87.69 106 GLU A N 1
ATOM 791 C CA . GLU A 1 106 ? 14.073 8.693 -12.700 1.00 87.69 106 GLU A CA 1
ATOM 792 C C . GLU A 1 106 ? 13.367 7.348 -12.484 1.00 87.69 106 GLU A C 1
ATOM 794 O O . GLU A 1 106 ? 14.004 6.293 -12.495 1.00 87.69 106 GLU A O 1
ATOM 799 N N . SER A 1 107 ? 12.047 7.371 -12.320 1.00 92.19 107 SER A N 1
ATOM 800 C CA . SER A 1 107 ? 11.216 6.208 -12.044 1.00 92.19 107 SER A CA 1
ATOM 801 C C . SER A 1 107 ? 10.076 6.111 -13.040 1.00 92.19 107 SER A C 1
ATOM 803 O O . SER A 1 107 ? 9.405 7.103 -13.325 1.00 92.19 107 SER A O 1
ATOM 805 N N . ILE A 1 108 ? 9.871 4.901 -13.559 1.00 96.00 108 ILE A N 1
ATOM 806 C CA . ILE A 1 108 ? 8.782 4.569 -14.471 1.00 96.00 108 ILE A CA 1
ATOM 807 C C . ILE A 1 108 ? 8.015 3.332 -14.001 1.00 96.00 108 ILE A C 1
ATOM 809 O O . ILE A 1 108 ? 8.586 2.408 -13.418 1.00 96.00 108 ILE A O 1
ATOM 813 N N . THR A 1 109 ? 6.722 3.299 -14.311 1.00 97.56 109 THR A N 1
ATOM 814 C CA . THR A 1 109 ? 5.839 2.133 -14.150 1.00 97.56 109 THR A CA 1
ATOM 815 C C . THR A 1 109 ? 4.827 2.084 -15.300 1.00 97.56 109 THR A C 1
ATOM 817 O O . THR A 1 109 ? 4.809 2.974 -16.157 1.00 97.56 109 THR A O 1
ATOM 820 N N . THR A 1 110 ? 4.024 1.026 -15.386 1.00 97.06 110 THR A N 1
ATOM 821 C CA . THR A 1 110 ? 3.102 0.817 -16.507 1.00 97.06 110 THR A CA 1
ATOM 822 C C . THR A 1 110 ? 1.865 0.020 -16.110 1.00 97.06 110 THR A C 1
ATOM 824 O O . THR A 1 110 ? 1.941 -0.876 -15.276 1.00 97.06 110 THR A O 1
ATOM 827 N N . ASP A 1 111 ? 0.757 0.318 -16.786 1.00 95.00 111 ASP A N 1
ATOM 828 C CA . ASP A 1 111 ? -0.474 -0.487 -16.818 1.00 95.00 111 ASP A CA 1
ATOM 829 C C . ASP A 1 111 ? -0.489 -1.488 -18.002 1.00 95.00 111 ASP A C 1
ATOM 831 O O . ASP A 1 111 ? -1.486 -2.144 -18.287 1.00 95.00 111 ASP A O 1
ATOM 835 N N . GLY A 1 112 ? 0.615 -1.578 -18.756 1.00 93.50 112 GLY A N 1
ATOM 836 C CA . GLY A 1 112 ? 0.744 -2.369 -19.983 1.00 93.50 112 GLY A CA 1
ATOM 837 C C . GLY A 1 112 ? 0.304 -1.659 -21.272 1.00 93.50 112 GLY A C 1
ATOM 838 O O . GLY A 1 112 ? 0.553 -2.173 -22.364 1.00 93.50 112 GLY A O 1
ATOM 839 N N . THR A 1 113 ? -0.303 -0.474 -21.184 1.00 94.12 113 THR A N 1
ATOM 840 C CA . THR A 1 113 ? -0.788 0.335 -22.322 1.00 94.12 113 THR A CA 1
ATOM 841 C C . THR A 1 113 ? -0.184 1.740 -22.384 1.00 94.12 113 THR A C 1
ATOM 843 O O . THR A 1 113 ? -0.031 2.307 -23.468 1.00 94.12 113 THR A O 1
ATOM 846 N N . SER A 1 114 ? 0.205 2.286 -21.234 1.00 97.00 114 SER A N 1
ATOM 847 C CA . SER A 1 114 ? 0.832 3.592 -21.054 1.00 97.00 114 SER A CA 1
ATOM 848 C C . SER A 1 114 ? 2.065 3.473 -20.161 1.00 97.00 114 SER A C 1
ATOM 850 O O . SER A 1 114 ? 2.184 2.542 -19.362 1.00 97.00 114 SER A O 1
ATOM 852 N N . ILE A 1 115 ? 2.992 4.421 -20.288 1.00 97.44 115 ILE A N 1
ATOM 853 C CA . ILE A 1 115 ? 4.105 4.573 -19.345 1.00 97.44 115 ILE A CA 1
ATOM 854 C C . ILE A 1 115 ? 3.809 5.775 -18.462 1.00 97.44 115 ILE A C 1
ATOM 856 O O . ILE A 1 115 ? 3.457 6.845 -18.961 1.00 97.44 115 ILE A O 1
ATOM 860 N N . TYR A 1 116 ? 3.997 5.588 -17.164 1.00 97.75 116 TYR A N 1
ATOM 861 C CA . TYR A 1 116 ? 3.949 6.639 -16.162 1.00 97.75 116 TYR A CA 1
ATOM 862 C C . TYR A 1 116 ? 5.367 6.932 -15.694 1.00 97.75 116 TYR A C 1
ATOM 864 O O . TYR A 1 116 ? 6.186 6.013 -15.623 1.00 97.75 116 TYR A O 1
ATOM 872 N N . GLY A 1 117 ? 5.661 8.183 -15.358 1.00 95.31 117 GLY A N 1
ATOM 873 C CA . GLY A 1 117 ? 6.946 8.552 -14.775 1.00 95.31 117 GLY A CA 1
ATOM 874 C C . GLY A 1 117 ? 6.864 9.775 -13.882 1.00 95.31 117 GLY A C 1
ATOM 875 O O . GLY A 1 117 ? 5.917 10.556 -13.964 1.00 95.31 117 GLY A O 1
ATOM 876 N N . ASN A 1 118 ? 7.868 9.921 -13.023 1.00 93.12 118 ASN A N 1
ATOM 877 C CA . ASN A 1 118 ? 8.061 11.132 -12.235 1.00 93.12 118 ASN A CA 1
ATOM 878 C C . ASN A 1 118 ? 8.796 12.221 -13.039 1.00 93.12 118 ASN A C 1
ATOM 880 O O . ASN A 1 118 ? 9.501 11.943 -14.016 1.00 93.12 118 ASN A O 1
ATOM 884 N N . ASP A 1 119 ? 8.666 13.459 -12.576 1.00 90.62 119 ASP A N 1
ATOM 885 C CA . ASP A 1 119 ? 9.463 14.607 -13.013 1.00 90.62 119 ASP A CA 1
ATOM 886 C C . ASP A 1 119 ? 10.480 14.972 -11.917 1.00 90.62 119 ASP A C 1
ATOM 888 O O . ASP A 1 119 ? 10.078 15.304 -10.809 1.00 90.62 119 ASP A O 1
ATOM 892 N N . ASP A 1 120 ? 11.787 14.938 -12.197 1.00 86.56 120 ASP A N 1
ATOM 893 C CA . ASP A 1 120 ? 12.846 15.319 -11.244 1.00 86.56 120 ASP A CA 1
ATOM 894 C C . ASP A 1 120 ? 13.247 16.807 -11.295 1.00 86.56 120 ASP A C 1
ATOM 896 O O . ASP A 1 120 ? 14.026 17.294 -10.460 1.00 86.56 120 ASP A O 1
ATOM 900 N N . VAL A 1 121 ? 12.700 17.551 -12.259 1.00 86.69 121 VAL A N 1
ATOM 901 C CA . VAL A 1 121 ? 12.807 19.009 -12.374 1.00 86.69 121 VAL A CA 1
ATOM 902 C C . VAL A 1 121 ? 11.755 19.680 -11.500 1.00 86.69 121 VAL A C 1
ATOM 904 O O . VAL A 1 121 ? 12.120 20.460 -10.617 1.00 86.69 121 VAL A O 1
ATOM 907 N N . THR A 1 122 ? 10.479 19.358 -11.717 1.00 86.81 122 THR A N 1
ATOM 908 C CA . THR A 1 122 ? 9.354 19.860 -10.908 1.00 86.81 122 THR A CA 1
ATOM 909 C C . THR A 1 122 ? 9.270 19.138 -9.563 1.00 86.81 122 THR A C 1
ATOM 911 O O . THR A 1 122 ? 8.933 19.758 -8.560 1.00 86.81 122 THR A O 1
ATOM 914 N N . ARG A 1 123 ? 9.682 17.861 -9.518 1.00 88.38 123 ARG A N 1
ATOM 915 C CA . ARG A 1 123 ? 9.784 16.975 -8.339 1.00 88.38 123 ARG A CA 1
ATOM 916 C C . ARG A 1 123 ? 8.467 16.474 -7.761 1.00 88.38 123 ARG A C 1
ATOM 918 O O . ARG A 1 123 ? 8.432 15.319 -7.352 1.00 88.38 123 ARG A O 1
ATOM 925 N N . ASP A 1 124 ? 7.400 17.259 -7.810 1.00 90.19 124 ASP A N 1
ATOM 926 C CA . ASP A 1 124 ? 6.073 16.887 -7.289 1.00 90.19 124 ASP A CA 1
ATOM 927 C C . ASP A 1 124 ? 5.064 16.526 -8.376 1.00 90.19 124 ASP A C 1
ATOM 929 O O . ASP A 1 124 ? 3.855 16.638 -8.181 1.00 90.19 124 ASP A O 1
ATOM 933 N N . GLN A 1 125 ? 5.551 16.084 -9.536 1.00 94.44 125 GLN A N 1
ATOM 934 C CA . GLN A 1 125 ? 4.705 15.797 -10.685 1.00 94.44 125 GLN A CA 1
ATOM 935 C C . GLN A 1 125 ? 4.833 14.351 -11.167 1.00 94.44 125 GLN A C 1
ATOM 937 O O . GLN A 1 125 ? 5.937 13.804 -11.268 1.00 94.44 125 GLN A O 1
ATOM 942 N N . ILE A 1 126 ? 3.683 13.762 -11.505 1.00 96.88 126 ILE A N 1
ATOM 943 C CA . ILE A 1 126 ? 3.555 12.492 -12.226 1.00 96.88 126 ILE A CA 1
ATOM 944 C C . ILE A 1 126 ? 2.997 12.761 -13.619 1.00 96.88 126 ILE A C 1
ATOM 946 O O . ILE A 1 126 ? 2.154 13.637 -13.813 1.00 96.88 126 ILE A O 1
ATOM 950 N N . ILE A 1 127 ? 3.470 11.998 -14.600 1.00 96.75 127 ILE A N 1
ATOM 951 C CA . ILE A 1 127 ? 3.134 12.177 -16.010 1.00 96.75 127 ILE A CA 1
ATOM 952 C C . ILE A 1 127 ? 2.736 10.833 -16.604 1.00 96.75 127 ILE A C 1
ATOM 954 O O . ILE A 1 127 ? 3.407 9.829 -16.367 1.00 96.75 127 ILE A O 1
ATOM 958 N N . LYS A 1 128 ? 1.676 10.824 -17.419 1.00 97.75 128 LYS A N 1
ATOM 959 C CA . LYS A 1 128 ? 1.290 9.688 -18.267 1.00 97.75 128 LYS A CA 1
ATOM 960 C C . LYS A 1 128 ? 1.648 9.970 -19.713 1.00 97.75 128 LYS A C 1
ATOM 962 O O . LYS A 1 128 ? 1.256 10.994 -20.279 1.00 97.75 128 LYS A O 1
ATOM 967 N N . TRP A 1 129 ? 2.291 9.004 -20.354 1.00 97.19 129 TRP A N 1
ATOM 968 C CA . TRP A 1 129 ? 2.554 9.012 -21.785 1.00 97.19 129 TRP A CA 1
ATOM 969 C C . TRP A 1 129 ? 1.923 7.808 -22.475 1.00 97.19 129 TRP A C 1
ATOM 971 O O . TRP A 1 129 ? 2.100 6.660 -22.065 1.00 97.19 129 TRP A O 1
ATOM 981 N N . SER A 1 130 ? 1.277 8.063 -23.613 1.00 96.38 130 SER A N 1
ATOM 982 C CA . SER A 1 130 ? 1.042 7.015 -24.603 1.00 96.38 130 SER A CA 1
ATOM 983 C C . SER A 1 130 ? 2.344 6.745 -25.355 1.00 96.38 130 SER A C 1
ATOM 985 O O . SER A 1 130 ? 3.044 7.694 -25.736 1.00 96.38 130 SER A O 1
ATOM 987 N N . VAL A 1 131 ? 2.635 5.478 -25.637 1.00 94.50 131 VAL A N 1
ATOM 988 C CA . VAL A 1 131 ? 3.866 5.068 -26.321 1.00 94.50 131 VAL A CA 1
ATOM 989 C C . VAL A 1 131 ? 3.561 4.665 -27.760 1.00 94.50 131 VAL A C 1
ATOM 991 O O . VAL A 1 131 ? 2.794 3.739 -28.009 1.00 94.50 131 VAL A O 1
ATOM 994 N N . THR A 1 132 ? 4.204 5.318 -28.729 1.00 92.75 132 THR A N 1
ATOM 995 C CA . THR A 1 132 ? 4.245 4.823 -30.115 1.00 92.75 132 THR A CA 1
ATOM 996 C C . THR A 1 132 ? 5.569 4.111 -30.349 1.00 92.75 132 THR A C 1
ATOM 998 O O . THR A 1 132 ? 6.623 4.746 -30.339 1.00 92.75 132 THR A O 1
ATOM 1001 N N . ASN A 1 133 ? 5.516 2.797 -30.572 1.00 87.88 133 ASN A N 1
ATOM 1002 C CA . ASN A 1 133 ? 6.696 1.963 -30.788 1.00 87.88 133 ASN A CA 1
ATOM 1003 C C . ASN A 1 133 ? 6.918 1.661 -32.271 1.00 87.88 133 ASN A C 1
ATOM 1005 O O . ASN A 1 133 ? 6.043 1.135 -32.953 1.00 87.88 133 ASN A O 1
ATOM 1009 N N . ASN A 1 134 ? 8.134 1.930 -32.737 1.00 85.00 134 ASN A N 1
ATOM 1010 C CA . ASN A 1 134 ? 8.675 1.459 -34.005 1.00 85.00 134 ASN A CA 1
ATOM 1011 C C . ASN A 1 134 ? 9.852 0.499 -33.737 1.00 85.00 134 ASN A C 1
ATOM 1013 O O . ASN A 1 134 ? 10.450 0.540 -32.655 1.00 85.00 134 ASN A O 1
ATOM 1017 N N . PRO A 1 135 ? 10.259 -0.325 -34.721 1.00 82.38 135 PRO A N 1
ATOM 1018 C CA . PRO A 1 135 ? 11.377 -1.254 -34.546 1.00 82.38 135 PRO A CA 1
ATOM 1019 C C . PRO A 1 135 ? 12.672 -0.581 -34.070 1.00 82.38 135 PRO A C 1
ATOM 1021 O O . PRO A 1 135 ? 13.344 -1.096 -33.191 1.00 82.38 135 PRO A O 1
ATOM 1024 N N . THR A 1 136 ? 12.989 0.608 -34.588 1.00 82.62 136 THR A N 1
ATOM 1025 C CA . THR A 1 136 ? 14.241 1.324 -34.286 1.00 82.62 136 THR A CA 1
ATOM 1026 C C . THR A 1 136 ? 14.017 2.662 -33.591 1.00 82.62 136 THR A C 1
ATOM 1028 O O . THR A 1 136 ? 14.903 3.508 -33.633 1.00 82.62 136 THR A O 1
ATOM 1031 N N . SER A 1 137 ? 12.816 2.926 -33.073 1.00 86.44 137 SER A N 1
ATOM 1032 C CA . SER A 1 137 ? 12.524 4.143 -32.314 1.00 86.44 137 SER A CA 1
ATOM 1033 C C . SER A 1 137 ? 11.251 4.036 -31.500 1.00 86.44 137 SER A C 1
ATOM 1035 O O . SER A 1 137 ? 10.415 3.166 -31.729 1.00 86.44 137 SER A O 1
ATOM 1037 N N . PHE A 1 138 ? 11.072 4.959 -30.568 1.00 91.25 138 PHE A N 1
ATOM 1038 C CA . PHE A 1 138 ? 9.785 5.196 -29.939 1.00 91.25 138 PHE A CA 1
ATOM 1039 C C . PHE A 1 138 ? 9.560 6.693 -29.759 1.00 91.25 138 PHE A C 1
ATOM 1041 O O . PHE A 1 138 ? 10.491 7.493 -29.875 1.00 91.25 138 PHE A O 1
ATOM 1048 N N . SER A 1 139 ? 8.309 7.058 -29.511 1.00 91.56 139 SER A N 1
ATOM 1049 C CA . SER A 1 139 ? 7.940 8.404 -29.093 1.00 91.56 139 SER A CA 1
ATOM 1050 C C . SER A 1 139 ? 6.901 8.349 -27.983 1.00 91.56 139 SER A C 1
ATOM 1052 O O . SER A 1 139 ? 5.887 7.656 -28.108 1.00 91.56 139 SER A O 1
ATOM 1054 N N . LEU A 1 140 ? 7.137 9.132 -26.941 1.00 93.06 140 LEU A N 1
ATOM 1055 C CA . LEU A 1 140 ? 6.196 9.410 -25.863 1.00 93.06 140 LEU A CA 1
ATOM 1056 C C . LEU A 1 140 ? 5.336 10.626 -26.215 1.00 93.06 140 LEU A C 1
ATOM 1058 O O . LEU A 1 140 ? 5.863 11.668 -26.602 1.00 93.06 140 LEU A O 1
ATOM 1062 N N . THR A 1 141 ? 4.018 10.491 -26.082 1.00 94.81 141 THR A N 1
ATOM 1063 C CA . THR A 1 141 ? 3.065 11.608 -26.185 1.00 94.81 141 THR A CA 1
ATOM 1064 C C . THR A 1 141 ? 2.344 11.760 -24.859 1.00 94.81 141 THR A C 1
ATOM 1066 O O . THR A 1 141 ? 1.629 10.845 -24.442 1.00 94.81 141 THR A O 1
ATOM 1069 N N . GLN A 1 142 ? 2.549 12.902 -24.201 1.00 95.50 142 GLN A N 1
ATOM 1070 C CA . GLN A 1 142 ? 1.944 13.196 -22.905 1.00 95.50 142 GLN A CA 1
ATOM 1071 C C . GLN A 1 142 ? 0.420 13.206 -23.033 1.00 95.50 142 GLN A C 1
ATOM 1073 O O . GLN A 1 142 ? -0.127 13.861 -23.920 1.00 95.50 142 GLN A O 1
ATOM 1078 N N . GLN A 1 143 ? -0.239 12.458 -22.155 1.00 97.81 143 GLN A N 1
ATOM 1079 C CA . GLN A 1 143 ? -1.695 12.397 -22.038 1.00 97.81 143 GLN A CA 1
ATOM 1080 C C . GLN A 1 143 ? -2.171 13.338 -20.935 1.00 97.81 143 GLN A C 1
ATOM 1082 O O . GLN A 1 143 ? -3.052 14.163 -21.159 1.00 97.81 143 GLN A O 1
ATOM 1087 N N . TRP A 1 144 ? -1.523 13.261 -19.774 1.00 98.00 144 TRP A N 1
ATOM 1088 C CA . TRP A 1 144 ? -1.720 14.167 -18.652 1.00 98.00 144 TRP A CA 1
ATOM 1089 C C . TRP A 1 144 ? -0.424 14.309 -17.852 1.00 98.00 144 TRP A C 1
ATOM 1091 O O . TRP A 1 144 ? 0.483 13.483 -17.967 1.00 98.00 144 TRP A O 1
ATOM 1101 N N . ALA A 1 145 ? -0.342 15.382 -17.073 1.00 96.94 145 ALA A N 1
ATOM 1102 C CA . ALA A 1 145 ? 0.669 15.601 -16.048 1.00 96.94 145 ALA A CA 1
ATOM 1103 C C . ALA A 1 145 ? -0.015 16.278 -14.860 1.00 96.94 145 ALA A C 1
ATOM 1105 O O . ALA A 1 145 ? -0.750 17.241 -15.077 1.00 96.94 145 ALA A O 1
ATOM 1106 N N . GLU A 1 146 ? 0.225 15.780 -13.652 1.00 97.75 146 GLU A N 1
ATOM 1107 C CA . GLU A 1 146 ? -0.386 16.291 -12.425 1.00 97.75 146 GLU A CA 1
ATOM 1108 C C . GLU A 1 146 ? 0.700 16.614 -11.401 1.00 97.75 146 GLU A C 1
ATOM 1110 O O . GLU A 1 146 ? 1.489 15.739 -11.041 1.00 97.75 146 GLU A O 1
ATOM 1115 N N . ASP A 1 147 ? 0.735 17.872 -10.959 1.00 95.38 147 ASP A N 1
ATOM 1116 C CA . ASP A 1 147 ? 1.632 18.389 -9.922 1.00 95.38 147 ASP A CA 1
ATOM 1117 C C . ASP A 1 147 ? 0.839 18.624 -8.632 1.00 95.38 147 ASP A C 1
ATOM 1119 O O . ASP A 1 147 ? -0.124 19.393 -8.627 1.00 95.38 147 ASP A O 1
ATOM 1123 N N . VAL A 1 148 ? 1.247 17.981 -7.536 1.00 94.12 148 VAL A N 1
ATOM 1124 C CA . VAL A 1 148 ? 0.563 18.103 -6.236 1.00 94.12 148 VAL A CA 1
ATOM 1125 C C . VAL A 1 148 ? 0.990 19.340 -5.437 1.00 94.12 148 VAL A C 1
ATOM 1127 O O . VAL A 1 148 ? 0.390 19.640 -4.404 1.00 94.12 148 VAL A O 1
ATOM 1130 N N . ALA A 1 149 ? 2.004 20.073 -5.908 1.00 91.50 149 ALA A N 1
ATOM 1131 C CA . ALA A 1 149 ? 2.487 21.341 -5.367 1.00 91.50 149 ALA A CA 1
ATOM 1132 C C . ALA A 1 149 ? 2.827 21.319 -3.861 1.00 91.50 149 ALA A C 1
ATOM 1134 O O . ALA A 1 149 ? 2.640 22.322 -3.161 1.00 91.50 149 ALA A O 1
ATOM 1135 N N . THR A 1 150 ? 3.334 20.193 -3.347 1.00 89.06 150 THR A N 1
ATOM 1136 C CA . THR A 1 150 ? 3.713 20.053 -1.928 1.00 89.06 150 THR A CA 1
ATOM 1137 C C . THR A 1 150 ? 5.108 20.606 -1.617 1.00 89.06 150 THR A C 1
ATOM 1139 O O . THR A 1 150 ? 5.402 20.924 -0.464 1.00 89.06 150 THR A O 1
ATOM 1142 N N . GLY A 1 151 ? 5.954 20.798 -2.631 1.00 87.81 151 GLY A N 1
ATOM 1143 C CA . GLY A 1 151 ? 7.373 21.133 -2.500 1.00 87.81 151 GLY A CA 1
ATOM 1144 C C . GLY A 1 151 ? 8.275 19.926 -2.192 1.00 87.81 151 GLY A C 1
ATOM 1145 O O . GLY A 1 151 ? 9.448 20.126 -1.855 1.00 87.81 151 GLY A O 1
ATOM 1146 N N . GLY A 1 152 ? 7.733 18.708 -2.253 1.00 90.00 152 GLY A N 1
ATOM 1147 C CA . GLY A 1 152 ? 8.405 17.442 -1.997 1.00 90.00 152 GLY A CA 1
ATOM 1148 C C . GLY A 1 152 ? 9.208 16.912 -3.192 1.00 90.00 152 GLY A C 1
ATOM 1149 O O . GLY A 1 152 ? 9.803 17.657 -3.982 1.00 90.00 152 GLY A O 1
ATOM 1150 N N . ARG A 1 153 ? 9.346 15.583 -3.259 1.00 90.50 153 ARG A N 1
ATOM 1151 C CA . ARG A 1 153 ? 9.915 14.879 -4.416 1.00 90.50 153 ARG A CA 1
ATOM 1152 C C . ARG A 1 153 ? 9.418 13.445 -4.521 1.00 90.50 153 ARG A C 1
ATOM 1154 O O . ARG A 1 153 ? 9.749 12.622 -3.671 1.00 90.50 153 ARG A O 1
ATOM 1161 N N . PHE A 1 154 ? 8.797 13.105 -5.643 1.00 92.12 154 PHE A N 1
ATOM 1162 C CA . PHE A 1 154 ? 8.542 11.723 -6.031 1.00 92.12 154 PHE A CA 1
ATOM 1163 C C . PHE A 1 154 ? 9.827 11.067 -6.543 1.00 92.12 154 PHE A C 1
ATOM 1165 O O . PHE A 1 154 ? 10.394 11.495 -7.549 1.00 92.12 154 PHE A O 1
ATOM 1172 N N . ARG A 1 155 ? 10.307 10.025 -5.849 1.00 89.19 155 ARG A N 1
ATOM 1173 C CA . ARG A 1 155 ? 11.465 9.219 -6.282 1.00 89.19 155 ARG A CA 1
ATOM 1174 C C . ARG A 1 155 ? 11.035 7.968 -7.025 1.00 89.19 155 ARG A C 1
ATOM 1176 O O . ARG A 1 155 ? 11.322 7.847 -8.206 1.00 89.19 155 ARG A O 1
ATOM 1183 N N . GLY A 1 156 ? 10.383 7.046 -6.328 1.00 91.12 156 GLY A N 1
ATOM 1184 C CA . GLY A 1 156 ? 9.848 5.805 -6.863 1.00 91.12 156 GLY A CA 1
ATOM 1185 C C . GLY A 1 156 ? 8.333 5.873 -6.978 1.00 91.12 156 GLY A C 1
ATOM 1186 O O . GLY A 1 156 ? 7.653 6.271 -6.031 1.00 91.12 156 GLY A O 1
ATOM 1187 N N . ILE A 1 157 ? 7.818 5.434 -8.121 1.00 95.75 157 ILE A N 1
ATOM 1188 C CA . ILE A 1 157 ? 6.383 5.303 -8.380 1.00 95.75 157 ILE A CA 1
ATOM 1189 C C . ILE A 1 157 ? 6.024 3.829 -8.581 1.00 95.75 157 ILE A C 1
ATOM 1191 O O . ILE A 1 157 ? 6.901 2.999 -8.844 1.00 95.75 157 ILE A O 1
ATOM 1195 N N . SER A 1 158 ? 4.750 3.486 -8.437 1.00 97.56 158 SER A N 1
ATOM 1196 C CA . SER A 1 158 ? 4.239 2.151 -8.757 1.00 97.56 158 SER A CA 1
ATOM 1197 C C . SER A 1 158 ? 2.803 2.210 -9.251 1.00 97.56 158 SER A C 1
ATOM 1199 O O . SER A 1 158 ? 2.040 3.064 -8.818 1.00 97.56 158 SER A O 1
ATOM 1201 N N . TYR A 1 159 ? 2.443 1.304 -10.153 1.00 98.00 159 TYR A N 1
ATOM 1202 C CA . TYR A 1 159 ? 1.068 1.093 -10.589 1.00 98.00 159 TYR A CA 1
ATOM 1203 C C . TYR A 1 159 ? 0.421 -0.052 -9.798 1.00 98.00 159 TYR A C 1
ATOM 1205 O O . TYR A 1 159 ? 1.097 -1.026 -9.445 1.00 98.00 159 TYR A O 1
ATOM 1213 N N . PHE A 1 160 ? -0.885 0.058 -9.551 1.00 97.69 160 PHE A N 1
ATOM 1214 C CA . PHE A 1 160 ? -1.711 -1.029 -9.037 1.00 97.69 160 PHE A CA 1
ATOM 1215 C C . PHE A 1 160 ? -3.151 -0.947 -9.579 1.00 97.69 160 PHE A C 1
ATOM 1217 O O . PHE A 1 160 ? -3.778 0.112 -9.529 1.00 97.69 160 PHE A O 1
ATOM 1224 N N . ASP A 1 161 ? -3.665 -2.083 -10.054 1.00 95.75 161 ASP A N 1
ATOM 1225 C CA . ASP A 1 161 ? -5.051 -2.293 -10.502 1.00 95.75 161 ASP A CA 1
ATOM 1226 C C . ASP A 1 161 ? -5.895 -2.782 -9.313 1.00 95.75 161 ASP A C 1
ATOM 1228 O O . ASP A 1 161 ? -5.669 -3.882 -8.798 1.00 95.75 161 ASP A O 1
ATOM 1232 N N . HIS A 1 162 ? -6.864 -1.982 -8.850 1.00 92.06 162 HIS A N 1
ATOM 1233 C CA . HIS A 1 162 ? -7.779 -2.400 -7.774 1.00 92.06 162 HIS A CA 1
ATOM 1234 C C . HIS A 1 162 ? -8.983 -3.212 -8.258 1.00 92.06 162 HIS A C 1
ATOM 1236 O O . HIS A 1 162 ? -9.778 -3.657 -7.419 1.00 92.06 162 HIS A O 1
ATOM 1242 N N . GLY A 1 163 ? -9.098 -3.427 -9.566 1.00 88.25 163 GLY A N 1
ATOM 1243 C CA . GLY A 1 163 ? -10.231 -4.002 -10.267 1.00 88.25 163 GLY A CA 1
ATOM 1244 C C . GLY A 1 163 ? -11.263 -2.947 -10.670 1.00 88.25 163 GLY A C 1
ATOM 1245 O O . GLY A 1 163 ? -11.329 -1.853 -10.125 1.00 88.25 163 GLY A O 1
ATOM 1246 N N . SER A 1 164 ? -12.143 -3.305 -11.609 1.00 83.19 164 SER A N 1
ATOM 1247 C CA . SER A 1 164 ? -13.293 -2.480 -12.034 1.00 83.19 164 SER A CA 1
ATOM 1248 C C . SER A 1 164 ? -12.959 -1.095 -12.617 1.00 83.19 164 SER A C 1
ATOM 1250 O O . SER A 1 164 ? -13.860 -0.266 -12.726 1.00 83.19 164 SER A O 1
ATOM 1252 N N . GLY A 1 165 ? -11.717 -0.876 -13.061 1.00 84.00 165 GLY A N 1
ATOM 1253 C CA . GLY A 1 165 ? -11.247 0.408 -13.594 1.00 84.00 165 GLY A CA 1
ATOM 1254 C C . GLY A 1 165 ? -10.708 1.371 -12.531 1.00 84.00 165 GLY A C 1
ATOM 1255 O O . GLY A 1 165 ? -10.434 2.519 -12.862 1.00 84.00 165 GLY A O 1
ATOM 1256 N N . ASP A 1 166 ? -10.553 0.920 -11.282 1.00 89.44 166 ASP A N 1
ATOM 1257 C CA . ASP A 1 166 ? -9.951 1.695 -10.194 1.00 89.44 166 ASP A CA 1
ATOM 1258 C C . ASP A 1 166 ? -8.419 1.532 -10.208 1.00 89.44 166 ASP A C 1
ATOM 1260 O O . ASP A 1 166 ? -7.802 0.921 -9.332 1.00 89.44 166 ASP A O 1
ATOM 1264 N N . ASP A 1 167 ? -7.792 2.078 -11.240 1.00 95.56 167 ASP A N 1
ATOM 1265 C CA . ASP A 1 167 ? -6.361 1.951 -11.496 1.00 95.56 167 ASP A CA 1
ATOM 1266 C C . ASP A 1 167 ? -5.610 3.163 -10.944 1.00 95.56 167 ASP A C 1
ATOM 1268 O O . ASP A 1 167 ? -5.963 4.305 -11.243 1.00 95.56 167 ASP A O 1
ATOM 1272 N N . TYR A 1 168 ? -4.548 2.939 -10.165 1.00 98.38 168 TYR A N 1
ATOM 1273 C CA . TYR A 1 168 ? -3.836 4.033 -9.501 1.00 98.38 168 TYR A CA 1
ATOM 1274 C C . TYR A 1 168 ? -2.319 3.927 -9.593 1.00 98.38 168 TYR A C 1
ATOM 1276 O O . TYR A 1 168 ? -1.732 2.843 -9.590 1.00 98.38 168 TYR A O 1
ATOM 1284 N N . ILE A 1 169 ? -1.684 5.097 -9.615 1.00 98.56 169 ILE A N 1
ATOM 1285 C CA . ILE A 1 169 ? -0.245 5.261 -9.454 1.00 98.56 169 ILE A CA 1
ATOM 1286 C C . ILE A 1 169 ? -0.005 5.763 -8.037 1.00 98.56 169 ILE A C 1
ATOM 1288 O O . ILE A 1 169 ? -0.593 6.760 -7.623 1.00 98.56 169 ILE A O 1
ATOM 1292 N N . TYR A 1 170 ? 0.870 5.090 -7.301 1.00 98.25 170 TYR A N 1
ATOM 1293 C CA . TYR A 1 170 ? 1.237 5.448 -5.939 1.00 98.25 170 TYR A CA 1
ATOM 1294 C C . TYR A 1 170 ? 2.632 6.056 -5.897 1.00 98.25 170 TYR A C 1
ATOM 1296 O O . TYR A 1 170 ? 3.582 5.516 -6.471 1.00 98.25 170 TYR A O 1
ATOM 1304 N N . ALA A 1 171 ? 2.752 7.179 -5.194 1.00 96.12 171 ALA A N 1
ATOM 1305 C CA . ALA A 1 171 ? 4.005 7.898 -5.006 1.00 96.12 171 ALA A CA 1
ATOM 1306 C C . ALA A 1 171 ? 4.025 8.583 -3.636 1.00 96.12 171 ALA A C 1
ATOM 1308 O O . ALA A 1 171 ? 2.983 8.999 -3.136 1.00 96.12 171 ALA A O 1
ATOM 1309 N N . SER A 1 172 ? 5.205 8.720 -3.033 1.00 94.56 172 SER A N 1
ATOM 1310 C CA . SER A 1 172 ? 5.390 9.509 -1.809 1.00 94.56 172 SER A CA 1
ATOM 1311 C C . SER A 1 172 ? 6.167 10.780 -2.112 1.00 94.56 172 SER A C 1
ATOM 1313 O O . SER A 1 172 ? 7.205 10.704 -2.776 1.00 94.56 172 SER A O 1
ATOM 1315 N N . ASP A 1 173 ? 5.702 11.923 -1.605 1.00 91.81 173 ASP A N 1
ATOM 1316 C CA . ASP A 1 173 ? 6.385 13.215 -1.762 1.00 91.81 173 ASP A CA 1
ATOM 1317 C C . ASP A 1 173 ? 7.635 13.352 -0.864 1.00 91.81 173 ASP A C 1
ATOM 1319 O O . ASP A 1 173 ? 8.331 14.368 -0.887 1.00 91.81 173 ASP A O 1
ATOM 1323 N N . GLY A 1 174 ? 7.993 12.283 -0.147 1.00 85.69 174 GLY A N 1
ATOM 1324 C CA . GLY A 1 174 ? 9.076 12.230 0.831 1.00 85.69 174 GLY A CA 1
ATOM 1325 C C . GLY A 1 174 ? 10.497 12.102 0.322 1.00 85.69 174 GLY A C 1
ATOM 1326 O O . GLY A 1 174 ? 11.420 11.818 1.086 1.00 85.69 174 GLY A O 1
ATOM 1327 N N . GLY A 1 175 ? 10.733 12.319 -0.967 1.00 76.50 175 GLY A N 1
ATOM 1328 C CA . GLY A 1 175 ? 12.063 12.182 -1.549 1.00 76.50 175 GLY A CA 1
ATOM 1329 C C . GLY A 1 175 ? 13.098 13.207 -1.065 1.00 76.50 175 GLY A C 1
ATOM 1330 O O . GLY A 1 175 ? 14.279 13.029 -1.398 1.00 76.50 175 GLY A O 1
ATOM 1331 N N . ASN A 1 176 ? 12.692 14.248 -0.318 1.00 74.50 176 ASN A N 1
ATOM 1332 C CA . ASN A 1 176 ? 13.548 15.353 0.148 1.00 74.50 176 ASN A CA 1
ATOM 1333 C C . ASN A 1 176 ? 13.307 15.847 1.603 1.00 74.50 176 ASN A C 1
ATOM 1335 O O . ASN A 1 176 ? 14.101 16.672 2.065 1.00 74.50 176 ASN A O 1
ATOM 1339 N N . THR A 1 177 ? 12.251 15.429 2.313 1.00 63.12 177 THR A N 1
ATOM 1340 C CA . THR A 1 177 ? 11.813 16.029 3.600 1.00 63.12 177 THR A CA 1
ATOM 1341 C C . THR A 1 177 ? 11.361 14.974 4.621 1.00 63.12 177 THR A C 1
ATOM 1343 O O . THR A 1 177 ? 11.638 13.800 4.433 1.00 63.12 177 THR A O 1
ATOM 1346 N N . THR A 1 178 ? 10.780 15.407 5.750 1.00 58.25 178 THR A N 1
ATOM 1347 C CA . THR A 1 178 ? 10.190 14.546 6.790 1.00 58.25 178 THR A CA 1
ATOM 1348 C C . THR A 1 178 ? 8.700 14.855 6.932 1.00 58.25 178 THR A C 1
ATOM 1350 O O . THR A 1 178 ? 8.351 16.038 6.979 1.00 58.25 178 THR A O 1
ATOM 1353 N N . GLY A 1 179 ? 7.858 13.840 7.153 1.00 59.62 179 GLY A N 1
ATOM 1354 C CA . GLY A 1 179 ? 6.406 14.005 7.333 1.00 59.62 179 GLY A CA 1
ATOM 1355 C C . GLY A 1 179 ? 5.633 13.851 6.026 1.00 59.62 179 GLY A C 1
ATOM 1356 O O . GLY A 1 179 ? 4.797 14.688 5.695 1.00 59.62 179 GLY A O 1
ATOM 1357 N N . ASP A 1 180 ? 5.9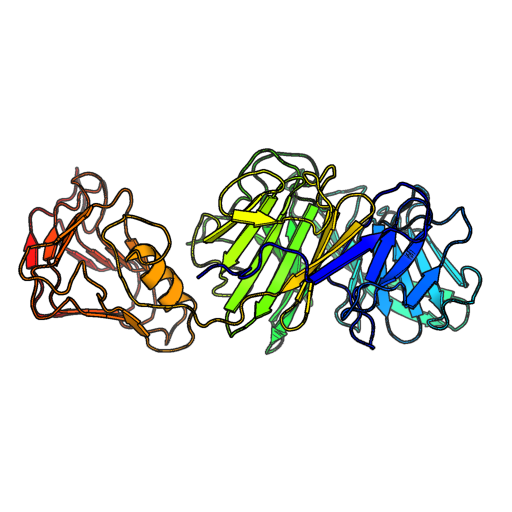52 12.788 5.298 1.00 85.94 180 ASP A N 1
ATOM 1358 C CA . ASP A 1 180 ? 5.695 12.690 3.868 1.00 85.94 180 ASP A CA 1
ATOM 1359 C C . ASP A 1 180 ? 4.358 12.016 3.576 1.00 85.94 180 ASP A C 1
ATOM 1361 O O . ASP A 1 180 ? 4.027 10.978 4.161 1.00 85.94 180 ASP A O 1
ATOM 1365 N N . ASN A 1 181 ? 3.587 12.611 2.674 1.00 93.31 181 ASN A N 1
ATOM 1366 C CA . ASN A 1 181 ? 2.299 12.092 2.255 1.00 93.31 181 ASN A CA 1
ATOM 1367 C C . ASN A 1 181 ? 2.493 11.041 1.166 1.00 93.31 181 ASN A C 1
ATOM 1369 O O . ASN A 1 181 ? 3.388 11.121 0.323 1.00 93.31 181 ASN A O 1
ATOM 1373 N N . ILE A 1 182 ? 1.577 10.082 1.135 1.00 96.56 182 ILE A N 1
ATOM 1374 C CA . ILE A 1 182 ? 1.444 9.163 0.012 1.00 96.56 182 ILE A CA 1
ATOM 1375 C C . ILE A 1 182 ? 0.267 9.633 -0.833 1.00 96.56 182 ILE A C 1
ATOM 1377 O O . ILE A 1 182 ? -0.820 9.863 -0.310 1.00 96.56 182 ILE A O 1
ATOM 1381 N N . PHE A 1 183 ? 0.475 9.749 -2.137 1.00 97.81 183 PHE A N 1
ATOM 1382 C CA . PHE A 1 183 ? -0.543 10.116 -3.109 1.00 97.81 183 PHE A CA 1
ATOM 1383 C C . PHE A 1 183 ? -0.921 8.917 -3.969 1.00 97.81 183 PHE A C 1
ATOM 1385 O O . PHE A 1 183 ? -0.061 8.132 -4.371 1.00 97.81 183 PHE A O 1
ATOM 1392 N N . ALA A 1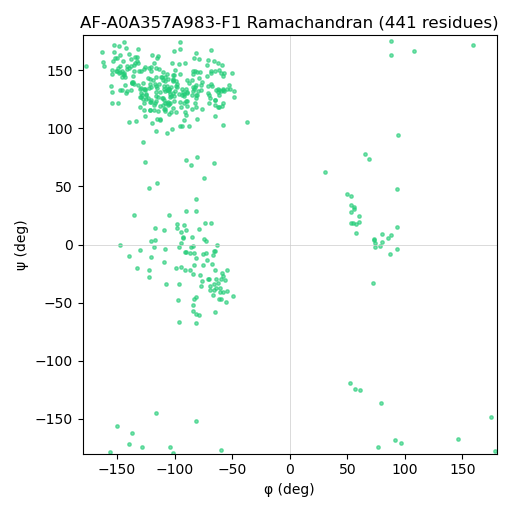 184 ? -2.214 8.817 -4.260 1.00 98.38 184 ALA A N 1
ATOM 1393 C CA . ALA A 1 184 ? -2.785 7.956 -5.279 1.00 98.38 184 ALA A CA 1
ATOM 1394 C C . ALA A 1 184 ? -3.254 8.839 -6.444 1.00 98.38 184 ALA A C 1
ATOM 1396 O O . ALA A 1 184 ? -4.066 9.745 -6.246 1.00 98.38 184 ALA A O 1
ATOM 1397 N N . PHE A 1 185 ? -2.736 8.589 -7.642 1.00 98.56 185 PHE A N 1
ATOM 1398 C CA . PHE A 1 185 ? -3.118 9.273 -8.875 1.00 98.56 185 PHE A CA 1
ATOM 1399 C C . PHE A 1 185 ? -3.986 8.337 -9.699 1.00 98.56 185 PHE A C 1
ATOM 1401 O O . PHE A 1 185 ? -3.531 7.251 -10.055 1.00 98.56 185 PHE A O 1
ATOM 1408 N N . ASP A 1 186 ? -5.212 8.750 -9.993 1.00 98.06 186 ASP A N 1
ATOM 1409 C CA . ASP A 1 186 ? -6.107 8.017 -10.885 1.00 98.06 186 ASP A CA 1
ATOM 1410 C C . ASP A 1 186 ? -5.445 7.854 -12.264 1.00 98.06 186 ASP A C 1
ATOM 1412 O O . ASP A 1 186 ? -5.041 8.836 -12.894 1.00 98.06 186 ASP A O 1
ATOM 1416 N N . ALA A 1 187 ? -5.274 6.613 -12.720 1.00 97.75 187 ALA A N 1
ATOM 1417 C CA . ALA A 1 187 ? -4.468 6.305 -13.897 1.00 97.75 187 ALA A CA 1
ATOM 1418 C C . ALA A 1 187 ? -5.040 6.915 -15.184 1.00 97.75 187 ALA A C 1
ATOM 1420 O O . ALA A 1 187 ? -4.290 7.267 -16.103 1.00 97.75 187 ALA A O 1
ATOM 1421 N N . ASP A 1 188 ? -6.358 7.079 -15.264 1.00 95.69 188 ASP A N 1
ATOM 1422 C CA . ASP A 1 188 ? -7.037 7.605 -16.442 1.00 95.69 188 ASP A CA 1
ATOM 1423 C C . ASP A 1 188 ? -7.029 9.129 -16.484 1.00 95.69 188 ASP A C 1
ATOM 1425 O O . ASP A 1 188 ? -6.701 9.721 -17.517 1.00 95.69 188 ASP A O 1
ATOM 1429 N N . THR A 1 189 ? -7.363 9.765 -15.366 1.00 96.81 189 THR A N 1
ATOM 1430 C CA . THR A 1 189 ? -7.598 11.212 -15.290 1.00 96.81 189 THR A CA 1
ATOM 1431 C C . THR A 1 189 ? -6.402 12.004 -14.773 1.00 96.81 189 THR A C 1
ATOM 1433 O O . THR A 1 189 ? -6.336 13.208 -15.014 1.00 96.81 189 THR A O 1
ATOM 1436 N N . GLY A 1 190 ? -5.470 11.352 -14.076 1.00 97.69 190 GLY A N 1
ATOM 1437 C CA . GLY A 1 190 ? -4.358 11.988 -13.375 1.00 97.69 190 GLY A CA 1
ATOM 1438 C C . GLY A 1 190 ? -4.750 12.623 -12.040 1.00 97.69 190 GLY A C 1
ATOM 1439 O O . GLY A 1 190 ? -3.878 13.149 -11.360 1.00 97.69 190 GLY A O 1
ATOM 1440 N N . ALA A 1 191 ? -6.028 12.577 -11.639 1.00 97.88 191 ALA A N 1
ATOM 1441 C CA . ALA A 1 191 ? -6.492 13.198 -10.403 1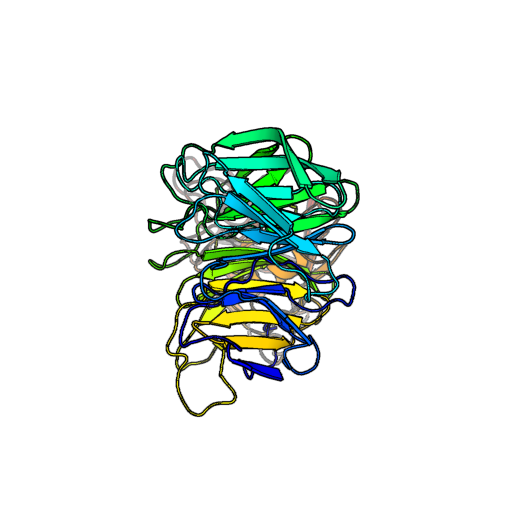.00 97.88 191 ALA A CA 1
ATOM 1442 C C . ALA A 1 191 ? -5.749 12.632 -9.182 1.00 97.88 191 ALA A C 1
ATOM 1444 O O . ALA A 1 191 ? -5.829 11.437 -8.888 1.00 97.88 191 ALA A O 1
ATOM 1445 N N . ALA A 1 192 ? -5.040 13.503 -8.463 1.00 97.81 192 ALA A N 1
ATOM 1446 C CA . ALA A 1 192 ? -4.263 13.135 -7.288 1.00 97.81 192 ALA A CA 1
ATOM 1447 C C . ALA A 1 192 ? -5.091 13.242 -6.004 1.00 97.81 192 ALA A C 1
ATOM 1449 O O . ALA A 1 192 ? -5.754 14.247 -5.746 1.00 97.81 192 ALA A O 1
ATOM 1450 N N . THR A 1 193 ? -5.006 12.222 -5.154 1.00 97.75 193 THR A N 1
ATOM 1451 C CA . THR A 1 193 ? -5.585 12.223 -3.807 1.00 97.75 193 THR A CA 1
ATOM 1452 C C . THR A 1 193 ? -4.530 11.785 -2.801 1.00 97.75 193 THR A C 1
ATOM 1454 O O . THR A 1 193 ? -3.927 10.724 -2.958 1.00 97.75 193 THR A O 1
ATOM 1457 N N . ALA A 1 194 ? -4.310 12.580 -1.751 1.00 97.44 194 ALA A N 1
ATOM 1458 C CA . ALA A 1 194 ? -3.504 12.135 -0.619 1.00 97.44 194 ALA A CA 1
ATOM 1459 C C . ALA A 1 194 ? -4.227 10.975 0.077 1.00 97.44 194 ALA A C 1
ATOM 1461 O O . ALA A 1 194 ? -5.388 11.112 0.476 1.00 97.44 194 ALA A O 1
ATOM 1462 N N . VAL A 1 195 ? -3.549 9.839 0.221 1.00 98.00 195 VAL A N 1
ATOM 1463 C CA . VAL A 1 195 ? -4.083 8.687 0.944 1.00 98.00 195 VAL A CA 1
ATOM 1464 C C . VAL A 1 195 ? -4.378 9.118 2.377 1.00 98.00 195 VAL A C 1
ATOM 1466 O O . VAL A 1 195 ? -3.563 9.781 3.020 1.00 98.00 195 VAL A O 1
ATOM 1469 N N . SER A 1 196 ? -5.566 8.785 2.874 1.00 96.38 196 SER A N 1
ATOM 1470 C CA . SER A 1 196 ? -6.072 9.353 4.121 1.00 96.38 196 SER A CA 1
ATOM 1471 C C . SER A 1 196 ? -6.676 8.321 5.064 1.00 96.38 196 SER A C 1
ATOM 1473 O O . SER A 1 196 ? -7.160 7.266 4.662 1.00 96.38 196 SER A O 1
ATOM 1475 N N . PHE A 1 197 ? -6.689 8.669 6.343 1.00 91.62 197 PHE A N 1
ATOM 1476 C CA . PHE A 1 197 ? -7.490 8.019 7.363 1.00 91.62 197 PHE A CA 1
ATOM 1477 C C . PHE A 1 197 ? -8.499 9.033 7.902 1.00 91.62 197 PHE A C 1
ATOM 1479 O O . PHE A 1 197 ? -8.122 10.116 8.353 1.00 91.62 197 PHE A O 1
ATOM 1486 N N . ASN A 1 198 ? -9.790 8.696 7.841 1.00 85.50 198 ASN A N 1
ATOM 1487 C CA . ASN A 1 198 ? -10.888 9.559 8.289 1.00 85.50 198 ASN A CA 1
ATOM 1488 C C . ASN A 1 198 ? -10.807 10.998 7.718 1.00 85.50 198 ASN A C 1
ATOM 1490 O O . ASN A 1 198 ? -10.934 11.987 8.440 1.00 85.50 198 ASN A O 1
ATOM 1494 N N . GLY A 1 199 ? -10.498 11.113 6.420 1.00 87.62 199 GLY A N 1
ATOM 1495 C CA . GLY A 1 199 ? -10.369 12.390 5.706 1.00 87.62 199 GLY A CA 1
ATOM 1496 C C . GLY A 1 199 ? -9.101 13.196 6.015 1.00 87.62 199 GLY A C 1
ATOM 1497 O O . GLY A 1 199 ? -8.921 14.277 5.460 1.00 87.62 199 GLY A O 1
ATOM 1498 N N . THR A 1 200 ? -8.211 12.690 6.872 1.00 93.00 200 THR A N 1
ATOM 1499 C CA . THR A 1 200 ? -6.907 13.304 7.163 1.00 93.00 200 THR A CA 1
ATOM 1500 C C . THR A 1 200 ? -5.808 12.521 6.459 1.00 93.00 200 THR A C 1
ATOM 1502 O O . THR A 1 200 ? -5.737 11.304 6.617 1.00 93.00 200 THR A O 1
ATOM 1505 N N . ALA A 1 201 ? -4.957 13.195 5.682 1.00 95.38 201 ALA A N 1
ATOM 1506 C CA . ALA A 1 201 ? -3.832 12.552 5.002 1.00 95.38 201 ALA A CA 1
ATOM 1507 C C . ALA A 1 201 ? -2.945 11.794 6.003 1.00 95.38 201 ALA A C 1
ATOM 1509 O O . ALA A 1 201 ? -2.624 12.317 7.075 1.00 95.38 201 ALA A O 1
ATOM 1510 N N . ILE A 1 202 ? -2.576 10.559 5.661 1.00 94.75 202 ILE A N 1
ATOM 1511 C CA . ILE A 1 202 ? -1.585 9.813 6.435 1.00 94.75 202 ILE A CA 1
ATOM 1512 C C . ILE A 1 202 ? -0.192 10.322 6.081 1.00 94.75 202 ILE A C 1
ATOM 1514 O O . ILE A 1 202 ? 0.073 10.694 4.937 1.00 94.75 202 ILE A O 1
ATOM 1518 N N . THR A 1 203 ? 0.706 10.278 7.056 1.00 93.38 203 THR A N 1
ATOM 1519 C CA . THR A 1 203 ? 2.121 10.562 6.839 1.00 93.38 203 THR A CA 1
ATOM 1520 C C . THR A 1 203 ? 2.950 9.324 7.126 1.00 93.38 203 THR A C 1
ATOM 1522 O O . THR A 1 203 ? 2.638 8.539 8.029 1.00 93.38 203 THR A O 1
ATOM 1525 N N . VAL A 1 204 ? 4.017 9.138 6.354 1.00 92.31 204 VAL A N 1
ATOM 1526 C CA . VAL A 1 204 ? 5.003 8.097 6.638 1.00 92.31 204 VAL A CA 1
ATOM 1527 C C . VAL A 1 204 ? 5.772 8.495 7.904 1.00 92.31 204 VAL A C 1
ATOM 1529 O O . VAL A 1 204 ? 6.335 9.594 7.946 1.00 92.31 204 VAL A O 1
ATOM 1532 N N . PRO A 1 205 ? 5.769 7.667 8.968 1.00 89.38 205 PRO A N 1
ATOM 1533 C CA . PRO A 1 205 ? 6.463 8.005 10.204 1.00 89.38 205 PRO A CA 1
ATOM 1534 C C . PRO A 1 205 ? 7.982 8.070 10.029 1.00 89.38 205 PRO A C 1
ATOM 1536 O O . PRO A 1 205 ? 8.554 7.430 9.155 1.00 89.38 205 PRO A O 1
ATOM 1539 N N . GLY A 1 206 ? 8.639 8.790 10.937 1.00 84.00 206 GLY A N 1
ATOM 1540 C CA . GLY A 1 206 ? 10.097 8.879 10.981 1.00 84.00 206 GLY A CA 1
ATOM 1541 C C . GLY A 1 206 ? 10.654 10.124 10.291 1.00 84.00 206 GLY A C 1
ATOM 1542 O O . GLY A 1 206 ? 9.937 11.075 9.984 1.00 84.00 206 GLY A O 1
ATOM 1543 N N . THR A 1 207 ? 11.977 10.145 10.139 1.00 80.44 207 THR A N 1
ATOM 1544 C CA . THR A 1 207 ? 12.728 11.252 9.514 1.00 80.44 207 THR A CA 1
ATOM 1545 C C . THR A 1 207 ? 13.464 10.830 8.247 1.00 80.44 207 THR A C 1
ATOM 1547 O O . THR A 1 207 ? 14.257 11.598 7.704 1.00 80.44 207 THR A O 1
ATOM 1550 N N . ASP A 1 208 ? 13.269 9.583 7.839 1.00 82.56 208 ASP A N 1
ATOM 1551 C CA . ASP A 1 208 ? 13.943 8.979 6.705 1.00 82.56 208 ASP A CA 1
ATOM 1552 C C . ASP A 1 208 ? 13.250 9.357 5.404 1.00 82.56 208 ASP A C 1
ATOM 1554 O O . ASP A 1 208 ? 12.035 9.515 5.361 1.00 82.56 208 ASP A O 1
ATOM 1558 N N . LEU A 1 209 ? 14.034 9.442 4.329 1.00 86.62 209 LEU A N 1
ATOM 1559 C CA . LEU A 1 209 ? 13.480 9.674 3.001 1.00 86.62 209 LEU A CA 1
ATOM 1560 C C . LEU A 1 209 ? 12.599 8.490 2.611 1.00 86.62 209 LEU A C 1
ATOM 1562 O O . LEU A 1 209 ? 13.039 7.337 2.694 1.00 86.62 209 LEU A O 1
ATOM 1566 N N . VAL A 1 210 ? 11.405 8.775 2.103 1.00 90.00 210 VAL A N 1
ATOM 1567 C CA . VAL A 1 210 ? 10.553 7.750 1.500 1.00 90.00 210 VAL A CA 1
ATOM 1568 C C . VAL A 1 210 ? 10.966 7.574 0.048 1.00 90.00 210 VAL A C 1
ATOM 1570 O O . VAL A 1 210 ? 10.882 8.498 -0.762 1.00 90.00 210 VAL A O 1
ATOM 1573 N N . TYR A 1 211 ? 11.449 6.381 -0.295 1.00 89.31 211 TYR A N 1
ATOM 1574 C CA . TYR A 1 211 ? 11.892 6.105 -1.654 1.00 89.31 211 TYR A CA 1
ATOM 1575 C C . TYR A 1 211 ? 10.715 5.761 -2.564 1.00 89.31 211 TYR A C 1
ATOM 1577 O O . TYR A 1 211 ? 10.641 6.258 -3.684 1.00 89.31 211 TYR A O 1
ATOM 1585 N N . GLN A 1 212 ? 9.799 4.913 -2.100 1.00 92.62 212 GLN A N 1
ATOM 1586 C CA . GLN A 1 212 ? 8.677 4.438 -2.902 1.00 92.62 212 GLN A CA 1
ATOM 1587 C C . GLN A 1 212 ? 7.502 4.038 -2.011 1.00 92.62 212 GLN A C 1
ATOM 1589 O O . GLN A 1 212 ? 7.705 3.487 -0.929 1.00 92.62 212 GLN A O 1
ATOM 1594 N N . ALA A 1 213 ? 6.285 4.247 -2.510 1.00 95.56 213 ALA A N 1
ATOM 1595 C CA . ALA A 1 213 ? 5.085 3.586 -2.015 1.00 95.56 213 ALA A CA 1
ATOM 1596 C C . ALA A 1 213 ? 4.582 2.572 -3.057 1.00 95.56 213 ALA A C 1
ATOM 1598 O O . ALA A 1 213 ? 4.568 2.878 -4.253 1.00 95.56 213 ALA A O 1
ATOM 1599 N N . ILE A 1 214 ? 4.190 1.378 -2.612 1.00 97.19 214 ILE A N 1
ATOM 1600 C CA . ILE A 1 214 ? 3.560 0.341 -3.438 1.00 97.19 214 ILE A CA 1
ATOM 1601 C C . ILE A 1 214 ? 2.248 -0.115 -2.824 1.00 97.19 214 ILE A C 1
ATOM 1603 O O . ILE A 1 214 ? 2.110 -0.121 -1.602 1.00 97.19 214 ILE A O 1
ATOM 1607 N N . VAL A 1 215 ? 1.317 -0.548 -3.667 1.00 97.31 215 VAL A N 1
ATOM 1608 C CA . VAL A 1 215 ? 0.144 -1.302 -3.227 1.00 97.31 215 VAL A CA 1
ATOM 1609 C C . VAL A 1 215 ? 0.259 -2.740 -3.705 1.00 97.31 215 VAL A C 1
ATOM 1611 O O . VAL A 1 215 ? 0.769 -3.001 -4.795 1.00 97.31 215 VAL A O 1
ATOM 1614 N N . HIS A 1 216 ? -0.168 -3.677 -2.864 1.00 95.06 216 HIS A N 1
ATOM 1615 C CA . HIS A 1 216 ? -0.234 -5.093 -3.206 1.00 95.06 216 HIS A CA 1
ATOM 1616 C C . HIS A 1 216 ? -1.415 -5.775 -2.528 1.00 95.06 216 HIS A C 1
ATOM 1618 O O . HIS A 1 216 ? -1.774 -5.416 -1.408 1.00 95.06 216 HIS A O 1
ATOM 1624 N N . GLU A 1 217 ? -1.975 -6.795 -3.174 1.00 91.06 217 GLU A N 1
ATOM 1625 C CA . GLU A 1 217 ? -3.015 -7.632 -2.582 1.00 91.06 217 GLU A CA 1
ATOM 1626 C C . GLU A 1 217 ? -2.488 -9.037 -2.279 1.00 91.06 217 GLU A C 1
ATOM 1628 O O . GLU A 1 217 ? -1.968 -9.734 -3.154 1.00 91.06 217 GLU A O 1
ATOM 1633 N N . VAL A 1 218 ? -2.642 -9.475 -1.029 1.00 87.00 218 VAL A N 1
ATOM 1634 C CA . VAL A 1 218 ? -2.250 -10.816 -0.582 1.00 87.00 218 VAL A CA 1
ATOM 1635 C C . VAL A 1 218 ? -3.212 -11.317 0.491 1.00 87.00 218 VAL A C 1
ATOM 1637 O O . VAL A 1 218 ? -3.565 -10.595 1.417 1.00 87.00 218 VAL A O 1
ATOM 1640 N N . GLY A 1 219 ? -3.688 -12.559 0.355 1.00 78.88 219 GLY A N 1
ATOM 1641 C CA . GLY A 1 219 ? -4.629 -13.146 1.320 1.00 78.88 219 GLY A CA 1
ATOM 1642 C C . GLY A 1 219 ? -5.952 -12.378 1.467 1.00 78.88 219 GLY A C 1
ATOM 1643 O O . GLY A 1 219 ? -6.571 -12.454 2.522 1.00 78.88 219 GLY A O 1
ATOM 1644 N N . GLY A 1 220 ? -6.365 -11.619 0.442 1.00 77.25 220 GLY A N 1
ATOM 1645 C CA . GLY A 1 220 ? -7.547 -10.745 0.476 1.00 77.25 220 GLY A CA 1
ATOM 1646 C C . GLY A 1 220 ? -7.326 -9.392 1.163 1.00 77.25 220 GLY A C 1
ATOM 1647 O O . GLY A 1 220 ? -8.261 -8.603 1.255 1.00 77.25 220 GLY A O 1
ATOM 1648 N N . ARG A 1 221 ? -6.104 -9.106 1.630 1.00 81.94 221 ARG A N 1
ATOM 1649 C CA . ARG A 1 221 ? -5.713 -7.808 2.192 1.00 81.94 221 ARG A CA 1
ATOM 1650 C C . ARG A 1 221 ? -5.102 -6.945 1.102 1.00 81.94 221 ARG A C 1
ATOM 1652 O O . ARG A 1 221 ? -4.147 -7.382 0.461 1.00 81.94 221 ARG A O 1
ATOM 1659 N N . LYS A 1 222 ? -5.588 -5.715 0.946 1.00 88.94 222 LYS A N 1
ATOM 1660 C CA . LYS A 1 222 ? -4.922 -4.680 0.146 1.00 88.94 222 LYS A CA 1
ATOM 1661 C C . LYS A 1 222 ? -4.005 -3.869 1.049 1.00 88.94 222 LYS A C 1
ATOM 1663 O O . LYS A 1 222 ? -4.452 -3.309 2.046 1.00 88.94 222 LYS A O 1
ATOM 1668 N N . LEU A 1 223 ? -2.726 -3.834 0.713 1.00 91.88 223 LEU A N 1
ATOM 1669 C CA . LEU A 1 223 ? -1.668 -3.315 1.566 1.00 91.88 223 LEU A CA 1
ATOM 1670 C C . LEU A 1 223 ? -0.974 -2.162 0.870 1.00 91.88 223 LEU A C 1
ATOM 1672 O O . LEU A 1 223 ? -0.435 -2.345 -0.218 1.00 91.88 223 LEU A O 1
ATOM 1676 N N . LEU A 1 224 ? -0.930 -1.012 1.528 1.00 96.44 224 LEU A N 1
ATOM 1677 C CA . LEU A 1 224 ? -0.050 0.085 1.167 1.00 96.44 224 LEU A CA 1
ATOM 1678 C C . LEU A 1 224 ? 1.271 -0.086 1.908 1.00 96.44 224 LEU A C 1
ATOM 1680 O O . LEU A 1 224 ? 1.291 -0.143 3.135 1.00 96.44 224 LEU A O 1
ATOM 1684 N N . MET A 1 225 ? 2.374 -0.141 1.174 1.00 95.19 225 MET A N 1
ATOM 1685 C CA . MET A 1 225 ? 3.712 -0.304 1.727 1.00 95.19 225 MET A CA 1
ATOM 1686 C C . MET A 1 225 ? 4.600 0.866 1.315 1.00 95.19 225 MET A C 1
ATOM 1688 O O . MET A 1 225 ? 4.800 1.098 0.126 1.00 95.19 225 MET A O 1
ATOM 1692 N N . ALA A 1 226 ? 5.165 1.581 2.285 1.00 94.25 226 ALA A N 1
ATOM 1693 C CA . ALA A 1 226 ? 6.122 2.658 2.050 1.00 94.25 226 ALA A CA 1
ATOM 1694 C C . ALA A 1 226 ? 7.527 2.219 2.469 1.00 94.25 226 ALA A C 1
ATOM 1696 O O . ALA A 1 226 ? 7.772 1.942 3.644 1.00 94.25 226 ALA A O 1
ATOM 1697 N N . ALA A 1 227 ? 8.442 2.158 1.502 1.00 91.12 227 ALA A N 1
ATOM 1698 C CA . ALA A 1 227 ? 9.849 1.857 1.726 1.00 91.12 227 ALA A CA 1
ATOM 1699 C C . ALA A 1 227 ? 10.621 3.160 1.971 1.00 91.12 227 ALA A C 1
ATOM 1701 O O . ALA A 1 227 ? 10.775 3.983 1.061 1.00 91.12 227 ALA A O 1
ATOM 1702 N N . THR A 1 228 ? 11.101 3.341 3.197 1.00 88.44 228 THR A N 1
ATOM 1703 C CA . THR A 1 228 ? 12.012 4.422 3.590 1.00 88.44 228 THR A CA 1
ATOM 1704 C C . THR A 1 228 ? 13.451 3.939 3.532 1.00 88.44 228 THR A C 1
ATOM 1706 O O . THR A 1 228 ? 13.712 2.756 3.344 1.00 88.44 228 THR A O 1
ATOM 1709 N N . THR A 1 229 ? 14.426 4.819 3.736 1.00 80.88 229 THR A N 1
ATOM 1710 C CA . THR A 1 229 ? 15.830 4.394 3.735 1.00 80.88 229 THR A CA 1
ATOM 1711 C C . THR A 1 229 ? 16.167 3.328 4.782 1.00 80.88 229 THR A C 1
ATOM 1713 O O . THR A 1 229 ? 17.122 2.588 4.553 1.00 80.88 229 THR A O 1
ATOM 1716 N N . SER A 1 230 ? 15.418 3.203 5.883 1.00 80.19 230 SER A N 1
ATOM 1717 C CA . SER A 1 230 ? 15.699 2.217 6.941 1.00 80.19 230 SER A CA 1
ATOM 1718 C C . SER A 1 230 ? 14.509 1.362 7.386 1.00 80.19 230 SER A C 1
ATOM 1720 O O . SER A 1 230 ? 14.693 0.438 8.187 1.00 80.19 230 SER A O 1
ATOM 1722 N N . GLU A 1 231 ? 13.306 1.620 6.875 1.00 85.56 231 GLU A N 1
ATOM 1723 C CA . GLU A 1 231 ? 12.079 0.973 7.335 1.00 85.56 231 GLU A CA 1
ATOM 1724 C C . GLU A 1 231 ? 11.124 0.655 6.177 1.00 85.56 231 GLU A C 1
ATOM 1726 O O . GLU A 1 231 ? 11.126 1.300 5.130 1.00 85.56 231 GLU A O 1
ATOM 1731 N N . LEU A 1 232 ? 10.288 -0.361 6.373 1.00 88.94 232 LEU A N 1
ATOM 1732 C CA . LEU A 1 232 ? 9.113 -0.630 5.554 1.00 88.94 232 LEU A CA 1
ATOM 1733 C C . LEU A 1 232 ? 7.881 -0.449 6.437 1.00 88.94 232 LEU A C 1
ATOM 1735 O O . LEU A 1 232 ? 7.677 -1.217 7.381 1.00 88.94 232 LEU A O 1
ATOM 1739 N N . HIS A 1 233 ? 7.066 0.549 6.124 1.00 91.00 233 HIS A N 1
ATOM 1740 C CA . HIS A 1 233 ? 5.801 0.797 6.807 1.00 91.00 233 HIS A CA 1
ATOM 1741 C C . HIS A 1 233 ? 4.655 0.206 6.007 1.00 91.00 233 HIS A C 1
ATOM 1743 O O . HIS A 1 233 ? 4.626 0.340 4.785 1.00 91.00 233 HIS A O 1
ATOM 1749 N N . VAL A 1 234 ? 3.708 -0.420 6.695 1.00 91.31 234 VAL A N 1
ATOM 1750 C CA . VAL A 1 234 ? 2.573 -1.100 6.078 1.00 91.31 234 VAL A CA 1
ATOM 1751 C C . VAL A 1 234 ? 1.283 -0.558 6.668 1.00 91.31 234 VAL A C 1
ATOM 1753 O O . VAL A 1 234 ? 1.149 -0.474 7.887 1.00 91.31 234 VAL A O 1
ATOM 1756 N N . TRP A 1 235 ? 0.327 -0.238 5.805 1.00 91.81 235 TRP A N 1
ATOM 1757 C CA . TRP A 1 235 ? -1.058 0.025 6.163 1.00 91.81 235 TRP A CA 1
ATOM 1758 C C . TRP A 1 235 ? -1.960 -0.926 5.393 1.00 91.81 235 TRP A C 1
ATOM 1760 O O . TRP A 1 235 ? -1.741 -1.189 4.212 1.00 91.81 235 TRP A O 1
ATOM 1770 N N . ASP A 1 236 ? -3.027 -1.376 6.032 1.00 88.25 236 ASP A N 1
ATOM 1771 C CA . ASP A 1 236 ? -4.136 -2.006 5.330 1.00 88.25 236 ASP A CA 1
ATOM 1772 C C . ASP A 1 236 ? -5.059 -0.920 4.740 1.00 88.25 236 ASP A C 1
ATOM 1774 O O . ASP A 1 236 ? -5.357 0.109 5.367 1.00 88.25 236 ASP A O 1
ATOM 1778 N N . MET A 1 237 ? -5.496 -1.143 3.504 1.00 89.94 237 MET A N 1
ATOM 17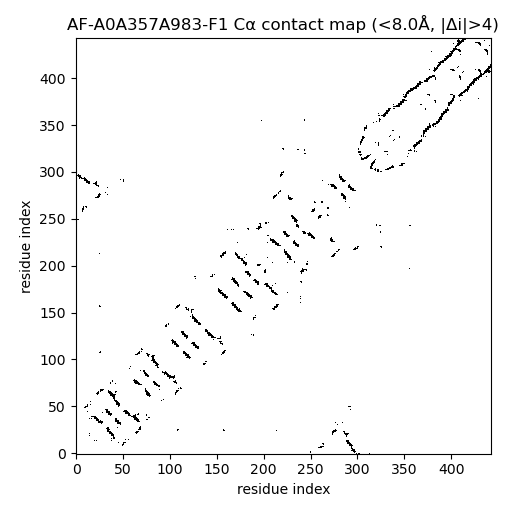79 C CA . MET A 1 237 ? -6.326 -0.223 2.732 1.00 89.94 237 MET A CA 1
ATOM 1780 C C . MET A 1 237 ? -7.791 -0.653 2.744 1.00 89.94 237 MET A C 1
ATOM 1782 O O . MET A 1 237 ? -8.108 -1.834 2.638 1.00 89.94 237 MET A O 1
ATOM 1786 N N . LEU A 1 238 ? -8.686 0.332 2.808 1.00 85.88 238 LEU A N 1
ATOM 1787 C CA . LEU A 1 238 ? -10.132 0.145 2.624 1.00 85.88 238 LEU A CA 1
ATOM 1788 C C . LEU A 1 238 ? -10.582 0.431 1.202 1.00 85.88 238 LEU A C 1
ATOM 1790 O O . LEU A 1 238 ? -11.531 -0.164 0.702 1.00 85.88 238 LEU A O 1
ATOM 1794 N N . SER A 1 239 ? -9.928 1.395 0.574 1.00 90.12 239 SER A N 1
ATOM 1795 C CA . SER A 1 239 ? -10.186 1.833 -0.788 1.00 90.12 239 SER A CA 1
ATOM 1796 C C . SER A 1 239 ? -8.858 2.293 -1.387 1.00 90.12 239 SER A C 1
ATOM 1798 O O . SER A 1 239 ? -7.891 2.450 -0.633 1.00 90.12 239 SER A O 1
ATOM 1800 N N . PRO A 1 240 ? -8.788 2.568 -2.697 1.00 94.62 240 PRO A N 1
ATOM 1801 C CA . PRO A 1 240 ? -7.558 3.039 -3.326 1.00 94.62 240 PRO A CA 1
ATOM 1802 C C . PRO A 1 240 ? -6.948 4.296 -2.682 1.00 94.62 240 PRO A C 1
ATOM 1804 O O . PRO A 1 240 ? -5.744 4.517 -2.807 1.00 94.62 240 PRO A O 1
ATOM 1807 N N . THR A 1 241 ? -7.740 5.101 -1.964 1.00 95.94 241 THR A N 1
ATOM 1808 C CA . THR A 1 241 ? -7.317 6.386 -1.379 1.00 95.94 241 THR A CA 1
ATOM 1809 C C . THR A 1 241 ? -7.461 6.458 0.144 1.00 95.94 241 THR A C 1
ATOM 1811 O O . THR A 1 241 ? -7.177 7.502 0.737 1.00 95.94 241 THR A O 1
ATOM 1814 N N . THR A 1 242 ? -7.873 5.375 0.815 1.00 93.38 242 THR A N 1
ATOM 1815 C CA . THR A 1 242 ? -8.096 5.390 2.272 1.00 93.38 242 THR A CA 1
ATOM 1816 C C . THR A 1 242 ? -7.552 4.160 2.989 1.00 93.38 242 THR A C 1
ATOM 1818 O O . THR A 1 242 ? -7.767 3.032 2.542 1.00 93.38 242 THR A O 1
ATOM 1821 N N . THR A 1 243 ? -6.941 4.364 4.156 1.00 92.12 243 THR A N 1
ATOM 1822 C CA . THR A 1 243 ? -6.472 3.300 5.063 1.00 92.12 243 THR A CA 1
ATOM 1823 C C . THR A 1 243 ? -7.435 3.069 6.228 1.00 92.12 243 THR A C 1
ATOM 1825 O O . THR A 1 243 ? -8.311 3.891 6.502 1.00 92.12 243 THR A O 1
ATOM 1828 N N . ILE A 1 244 ? -7.263 1.953 6.946 1.00 85.56 244 ILE A N 1
ATOM 1829 C CA . ILE A 1 244 ? -8.010 1.658 8.188 1.00 85.56 244 ILE A CA 1
ATOM 1830 C C . ILE A 1 244 ? -7.449 2.345 9.440 1.00 85.56 244 ILE A C 1
ATOM 1832 O O . ILE A 1 244 ? -8.087 2.326 10.491 1.00 85.56 244 ILE A O 1
ATOM 1836 N N . SER A 1 245 ? -6.253 2.927 9.361 1.00 85.50 245 SER A N 1
ATOM 1837 C CA . SER A 1 245 ? -5.584 3.583 10.487 1.00 85.50 245 SER A CA 1
ATOM 1838 C C . SER A 1 245 ? -4.693 4.731 10.023 1.00 85.50 245 SER A C 1
ATOM 1840 O O . SER A 1 245 ? -4.154 4.715 8.915 1.00 85.50 245 SER A O 1
ATOM 1842 N N . ALA A 1 246 ? -4.508 5.725 10.898 1.00 87.38 246 ALA A N 1
ATOM 1843 C CA . ALA A 1 246 ? -3.589 6.838 10.653 1.00 87.38 246 ALA A CA 1
ATOM 1844 C C . ALA A 1 246 ? -2.118 6.392 10.674 1.00 87.38 246 ALA A C 1
ATOM 1846 O O . ALA A 1 246 ? -1.307 6.851 9.876 1.00 87.38 246 ALA A O 1
ATOM 1847 N N . THR A 1 247 ? -1.770 5.492 11.593 1.00 88.56 247 THR A N 1
ATOM 1848 C CA . THR A 1 247 ? -0.417 4.944 11.739 1.00 88.56 247 THR A CA 1
ATOM 1849 C C . THR A 1 247 ? -0.290 3.609 11.007 1.00 88.56 247 THR A C 1
ATOM 1851 O O . THR A 1 247 ? -1.310 2.924 10.864 1.00 88.56 247 THR A O 1
ATOM 1854 N N . PRO A 1 248 ? 0.930 3.206 10.601 1.00 87.81 248 PRO A N 1
ATOM 1855 C CA . PRO A 1 248 ? 1.157 1.885 10.027 1.00 87.81 248 PRO A CA 1
ATOM 1856 C C . PRO A 1 248 ? 0.613 0.787 10.947 1.00 87.81 248 PRO A C 1
ATOM 1858 O O . PRO A 1 248 ? 0.804 0.855 12.165 1.00 87.81 248 PRO A O 1
ATOM 1861 N N . THR A 1 249 ? -0.052 -0.217 10.375 1.00 80.44 249 THR A N 1
ATOM 1862 C CA . THR A 1 249 ? -0.449 -1.433 11.098 1.00 80.44 249 THR A CA 1
ATOM 1863 C C . THR A 1 249 ? 0.772 -2.283 11.423 1.00 80.44 249 THR A C 1
ATOM 1865 O O . THR A 1 249 ? 0.817 -2.940 12.463 1.00 80.44 249 THR A O 1
ATOM 1868 N N . GLU A 1 250 ? 1.803 -2.212 10.579 1.00 82.44 250 GLU A N 1
ATOM 1869 C CA . GLU A 1 250 ? 3.069 -2.900 10.784 1.00 82.44 250 GLU A CA 1
ATOM 1870 C C . GLU A 1 250 ? 4.248 -2.020 10.346 1.00 82.44 250 GLU A C 1
ATOM 1872 O O . GLU A 1 250 ? 4.140 -1.155 9.475 1.00 82.44 250 GLU A O 1
ATOM 1877 N N . THR A 1 251 ? 5.404 -2.209 10.976 1.00 85.00 251 THR A N 1
ATOM 1878 C CA . THR A 1 251 ? 6.653 -1.545 10.585 1.00 85.00 251 THR A CA 1
ATOM 1879 C C . THR A 1 251 ? 7.809 -2.514 10.763 1.00 85.00 251 THR A C 1
ATOM 1881 O O . THR A 1 251 ? 7.952 -3.136 11.820 1.00 85.00 251 THR A O 1
ATOM 1884 N N . TYR A 1 252 ? 8.624 -2.627 9.718 1.00 82.31 252 TYR A N 1
ATOM 1885 C CA . TYR A 1 252 ? 9.793 -3.492 9.653 1.00 82.31 252 TYR A CA 1
ATOM 1886 C C . TYR A 1 252 ? 11.051 -2.647 9.531 1.00 82.31 252 TYR A C 1
ATOM 1888 O O . TYR A 1 252 ? 11.100 -1.730 8.721 1.00 82.31 252 TYR A O 1
ATOM 1896 N N . THR A 1 253 ? 12.080 -2.975 10.310 1.00 76.88 253 THR A N 1
ATOM 1897 C CA . THR A 1 253 ? 13.310 -2.169 10.406 1.00 76.88 253 THR A CA 1
ATOM 1898 C C . THR A 1 253 ? 14.536 -2.891 9.840 1.00 76.88 253 THR A C 1
ATOM 1900 O O . THR A 1 253 ? 14.648 -4.118 9.922 1.00 76.88 253 THR A O 1
ATOM 1903 N N . ILE A 1 254 ? 15.499 -2.111 9.336 1.00 66.12 254 ILE A N 1
ATOM 1904 C CA . ILE A 1 254 ? 16.850 -2.516 8.888 1.00 66.12 254 ILE A CA 1
ATOM 1905 C C . ILE A 1 254 ? 17.824 -2.642 10.103 1.00 66.12 254 ILE A C 1
ATOM 1907 O O . ILE A 1 254 ? 18.980 -2.239 10.050 1.00 66.12 254 ILE A O 1
ATOM 1911 N N . ALA A 1 255 ? 17.397 -3.166 11.263 1.00 55.41 255 ALA A N 1
ATOM 1912 C CA . ALA A 1 255 ? 18.228 -3.216 12.494 1.00 55.41 255 ALA A CA 1
ATOM 1913 C C . ALA A 1 255 ? 18.136 -4.561 13.259 1.00 55.41 255 ALA A C 1
ATOM 1915 O O . ALA A 1 255 ? 17.711 -5.536 12.663 1.00 55.41 255 ALA A O 1
ATOM 1916 N N . ALA A 1 256 ? 18.529 -4.630 14.556 1.00 43.84 256 ALA A N 1
ATOM 1917 C CA . ALA A 1 256 ? 18.404 -5.780 15.503 1.00 43.84 256 ALA A CA 1
ATOM 1918 C C . ALA A 1 256 ? 17.231 -5.587 16.535 1.00 43.84 256 ALA A C 1
ATOM 1920 O O . ALA A 1 256 ? 17.078 -4.462 17.003 1.00 43.84 256 ALA A O 1
ATOM 1921 N N . GLY A 1 257 ? 16.364 -6.586 16.841 1.00 46.56 257 GLY A N 1
ATOM 1922 C CA . GLY A 1 257 ? 14.998 -6.365 17.410 1.00 46.56 257 GLY A CA 1
ATOM 1923 C C . GLY A 1 257 ? 13.880 -7.361 16.976 1.00 46.56 257 GLY A C 1
ATOM 1924 O O . GLY A 1 257 ? 14.181 -8.420 16.437 1.00 46.56 257 GLY A O 1
ATOM 1925 N N . THR A 1 258 ? 12.589 -7.064 17.242 1.00 44.84 258 THR A N 1
ATOM 1926 C CA . THR A 1 258 ? 11.447 -8.019 17.113 1.00 44.84 258 THR A CA 1
ATOM 1927 C C . THR A 1 258 ? 10.664 -8.001 15.785 1.00 44.84 258 THR A C 1
ATOM 1929 O O . THR A 1 258 ? 10.028 -9.004 15.487 1.00 44.84 258 THR A O 1
ATOM 1932 N N . ASN A 1 259 ? 10.741 -6.933 14.974 1.00 51.91 259 ASN A N 1
ATOM 1933 C CA . ASN A 1 259 ? 10.114 -6.814 13.637 1.00 51.91 259 ASN A CA 1
ATOM 1934 C C . ASN A 1 259 ? 11.159 -6.401 12.594 1.00 51.91 259 ASN A C 1
ATOM 1936 O O . ASN A 1 259 ? 11.435 -5.209 12.406 1.00 51.91 259 ASN A O 1
ATOM 1940 N N . GLN A 1 260 ? 11.836 -7.375 11.991 1.00 64.94 260 GLN A N 1
ATOM 1941 C CA . GLN A 1 260 ? 13.110 -7.119 11.310 1.00 64.94 260 GLN A CA 1
ATOM 1942 C C . GLN A 1 260 ? 13.212 -7.843 10.003 1.00 64.94 260 GLN A C 1
ATOM 1944 O O . GLN A 1 260 ? 12.625 -8.894 9.840 1.00 64.94 260 GLN A O 1
ATOM 1949 N N . LEU A 1 261 ? 13.998 -7.308 9.090 1.00 64.69 261 LEU A N 1
ATOM 1950 C CA . LEU A 1 261 ? 14.308 -7.979 7.842 1.00 64.69 261 LEU A CA 1
ATOM 1951 C C . LEU A 1 261 ? 15.759 -8.454 7.951 1.00 64.69 261 LEU A C 1
ATOM 1953 O O . LEU A 1 261 ? 16.702 -7.682 7.789 1.00 64.69 261 LEU A O 1
ATOM 1957 N N . PHE A 1 262 ? 15.939 -9.716 8.344 1.00 54.91 262 PHE A N 1
ATOM 1958 C CA . PHE A 1 262 ? 17.233 -10.377 8.463 1.00 54.91 262 PHE A CA 1
ATOM 1959 C C . PHE A 1 262 ? 17.683 -10.934 7.110 1.00 54.91 262 PHE A C 1
ATOM 1961 O O . PHE A 1 262 ? 16.972 -11.661 6.413 1.00 54.91 262 PHE A O 1
ATOM 1968 N N . ASN A 1 263 ? 18.932 -10.642 6.767 1.00 54.47 263 ASN A N 1
ATOM 1969 C CA . ASN A 1 263 ? 19.600 -11.246 5.626 1.00 54.47 263 ASN A CA 1
ATOM 1970 C C . ASN A 1 263 ? 20.131 -12.640 6.007 1.00 54.47 263 ASN A C 1
ATOM 1972 O O . ASN A 1 263 ? 20.622 -12.835 7.118 1.00 54.47 263 ASN A O 1
ATOM 1976 N N . ASN A 1 264 ? 20.173 -13.581 5.059 1.00 50.84 264 ASN A N 1
ATOM 1977 C CA . ASN A 1 264 ? 20.914 -14.852 5.178 1.00 50.84 264 ASN A CA 1
ATOM 1978 C C . ASN A 1 264 ? 22.452 -14.660 5.184 1.00 50.84 264 ASN A C 1
ATOM 1980 O O . ASN A 1 264 ? 23.224 -15.583 4.921 1.00 50.84 264 ASN A O 1
ATOM 1984 N N . ILE A 1 265 ? 22.921 -13.446 5.466 1.00 43.56 265 ILE A N 1
ATOM 1985 C CA . ILE A 1 265 ? 24.319 -13.039 5.455 1.00 43.56 265 ILE A CA 1
ATOM 1986 C C . ILE A 1 265 ? 24.592 -12.457 6.841 1.00 43.56 265 ILE A C 1
ATOM 1988 O O . ILE A 1 265 ? 23.857 -11.587 7.291 1.00 43.56 265 ILE A O 1
ATOM 1992 N N . GLY A 1 266 ? 25.606 -12.970 7.543 1.00 38.44 266 GLY A N 1
ATOM 1993 C CA . GLY A 1 266 ? 25.893 -12.656 8.950 1.00 38.44 266 GLY A CA 1
ATOM 1994 C C . GLY A 1 266 ? 26.309 -11.204 9.231 1.00 38.44 266 GLY A C 1
ATOM 1995 O O . GLY A 1 266 ? 27.459 -10.957 9.586 1.00 38.44 266 GLY A O 1
ATOM 1996 N N . GLY A 1 267 ? 25.378 -10.258 9.112 1.00 44.00 267 GLY A N 1
ATOM 1997 C CA . GLY A 1 267 ? 25.535 -8.841 9.433 1.00 44.00 267 GLY A CA 1
ATOM 1998 C C . GLY A 1 267 ? 24.226 -8.063 9.250 1.00 44.00 267 GLY A C 1
ATOM 1999 O O . GLY A 1 267 ? 23.366 -8.465 8.470 1.00 44.00 267 GLY A O 1
ATOM 2000 N N . ALA A 1 268 ? 24.075 -6.954 9.983 1.00 42.09 268 ALA A N 1
ATOM 2001 C CA . ALA A 1 268 ? 22.990 -5.999 9.758 1.00 42.09 268 ALA A CA 1
ATOM 2002 C C . ALA A 1 268 ? 23.033 -5.485 8.310 1.00 42.09 268 ALA A C 1
ATOM 2004 O O . ALA A 1 268 ? 24.110 -5.356 7.723 1.00 42.09 268 ALA A O 1
ATOM 2005 N N . LEU A 1 269 ? 21.864 -5.191 7.751 1.00 48.00 269 LEU A N 1
ATOM 2006 C CA . LEU A 1 269 ? 21.723 -4.559 6.448 1.00 48.00 269 LEU A CA 1
ATOM 2007 C C . LEU A 1 269 ? 22.471 -3.208 6.452 1.00 48.00 269 LEU A C 1
ATOM 2009 O O . LEU A 1 269 ? 22.022 -2.228 7.035 1.00 48.00 269 LEU A O 1
ATOM 2013 N N . GLY A 1 270 ? 23.654 -3.156 5.845 1.00 49.41 270 GLY A N 1
ATOM 2014 C CA . GLY A 1 270 ? 24.316 -1.899 5.515 1.00 49.41 270 GLY A CA 1
ATOM 2015 C C . GLY A 1 270 ? 23.824 -1.437 4.149 1.00 49.41 270 GLY A C 1
ATOM 2016 O O . GLY A 1 270 ? 24.270 -1.981 3.145 1.00 49.41 270 GLY A O 1
ATOM 2017 N N . GLY A 1 271 ? 22.907 -0.470 4.102 1.00 59.88 271 GLY A N 1
ATOM 2018 C CA . GLY A 1 271 ? 22.341 0.056 2.854 1.00 59.88 271 GLY A CA 1
ATOM 2019 C C . GLY A 1 271 ? 20.998 0.760 3.074 1.00 59.88 271 GLY A C 1
ATOM 2020 O O . GLY A 1 271 ? 20.482 0.756 4.187 1.00 59.88 271 GLY A O 1
ATOM 2021 N N . GLN A 1 272 ? 20.479 1.416 2.033 1.00 74.81 272 GLN A N 1
ATOM 2022 C CA . GLN A 1 272 ? 19.178 2.103 2.038 1.00 74.81 272 GLN A CA 1
ATOM 2023 C C . GLN A 1 272 ? 18.144 1.215 1.335 1.00 74.81 272 GLN A C 1
ATOM 2025 O O . GLN A 1 272 ? 18.514 0.629 0.312 1.00 74.81 272 GLN A O 1
ATOM 2030 N N . PHE A 1 273 ? 16.880 1.134 1.792 1.00 80.88 273 PHE A N 1
ATOM 2031 C CA . PHE A 1 273 ? 15.848 0.591 0.898 1.00 80.88 273 PHE A CA 1
ATOM 2032 C C . PHE A 1 273 ? 15.585 1.568 -0.242 1.00 80.88 273 PHE A C 1
ATOM 2034 O O . PHE A 1 273 ? 15.305 2.749 -0.041 1.00 80.88 273 PHE A O 1
ATOM 2041 N N . LEU A 1 274 ? 15.685 1.047 -1.455 1.00 86.50 274 LEU A N 1
ATOM 2042 C CA . LEU A 1 274 ? 15.593 1.793 -2.700 1.00 86.50 274 LEU A CA 1
ATOM 2043 C C . LEU A 1 274 ? 14.460 1.217 -3.551 1.00 86.50 274 LEU A C 1
ATOM 2045 O O . LEU A 1 274 ? 14.601 0.925 -4.734 1.00 86.50 274 LEU A O 1
ATOM 2049 N N . GLY A 1 275 ? 13.315 1.043 -2.900 1.00 90.06 275 GLY A N 1
ATOM 2050 C CA . GLY A 1 275 ? 12.089 0.557 -3.510 1.00 90.06 275 GLY A CA 1
ATOM 2051 C C . GLY A 1 275 ? 11.726 -0.868 -3.114 1.00 90.06 275 GLY A C 1
ATOM 2052 O O . GLY A 1 275 ? 12.519 -1.636 -2.560 1.00 90.06 275 GLY A O 1
ATOM 2053 N N . ALA A 1 276 ? 10.486 -1.201 -3.429 1.00 94.31 276 ALA A N 1
ATOM 2054 C CA . ALA A 1 276 ? 9.848 -2.472 -3.184 1.00 94.31 276 ALA A CA 1
ATOM 2055 C C . ALA A 1 276 ? 9.130 -2.950 -4.453 1.00 94.31 276 ALA A C 1
ATOM 2057 O O . ALA A 1 276 ? 8.813 -2.193 -5.374 1.00 94.31 276 ALA A O 1
ATOM 2058 N N . SER A 1 277 ? 8.888 -4.248 -4.540 1.00 96.12 277 SER A N 1
ATOM 2059 C CA . SER A 1 277 ? 7.997 -4.840 -5.539 1.00 96.12 277 SER A CA 1
ATOM 2060 C C . SER A 1 277 ? 7.298 -6.027 -4.911 1.00 96.12 277 SER A C 1
ATOM 2062 O O . SER A 1 277 ? 7.919 -6.733 -4.128 1.00 96.12 277 SER A O 1
ATOM 2064 N N . ALA A 1 278 ? 6.043 -6.286 -5.242 1.00 95.56 278 ALA A N 1
ATOM 2065 C CA . ALA A 1 278 ? 5.328 -7.430 -4.698 1.00 95.56 278 ALA A CA 1
ATOM 2066 C C . ALA A 1 278 ? 4.511 -8.138 -5.777 1.00 95.56 278 ALA A C 1
ATOM 2068 O O . ALA A 1 278 ? 3.941 -7.509 -6.665 1.00 95.56 278 ALA A O 1
ATOM 2069 N N . ARG A 1 279 ? 4.504 -9.472 -5.727 1.00 93.75 279 ARG A N 1
ATOM 2070 C CA . ARG A 1 279 ? 3.744 -10.306 -6.661 1.00 93.75 279 ARG A CA 1
ATOM 2071 C C . ARG A 1 279 ? 3.409 -11.643 -6.029 1.00 93.75 279 ARG A C 1
ATOM 2073 O O . ARG A 1 279 ? 4.283 -12.328 -5.504 1.00 93.75 279 ARG A O 1
ATOM 2080 N N . GLY A 1 280 ? 2.141 -12.038 -6.120 1.00 91.56 280 GLY A N 1
ATOM 2081 C CA . GLY A 1 280 ? 1.657 -13.235 -5.437 1.00 91.56 280 GLY A CA 1
ATOM 2082 C C . GLY A 1 280 ? 1.928 -13.141 -3.934 1.00 91.56 280 GLY A C 1
ATOM 2083 O O . GLY A 1 280 ? 1.539 -12.165 -3.301 1.00 91.56 280 GLY A O 1
ATOM 2084 N N . SER A 1 281 ? 2.620 -14.130 -3.376 1.00 90.38 281 SER A N 1
ATOM 2085 C CA . SER A 1 281 ? 3.017 -14.151 -1.966 1.00 90.38 281 SER A CA 1
ATOM 2086 C C . SER A 1 281 ? 4.459 -13.691 -1.726 1.00 90.38 281 SER A C 1
ATOM 2088 O O . SER A 1 281 ? 5.013 -13.957 -0.668 1.00 90.38 281 SER A O 1
ATOM 2090 N N . GLN A 1 282 ? 5.090 -13.000 -2.679 1.00 92.25 282 GLN A N 1
ATOM 2091 C CA . GLN A 1 282 ? 6.471 -12.539 -2.540 1.00 92.25 282 GLN A CA 1
ATOM 2092 C C . GLN A 1 282 ? 6.558 -11.015 -2.478 1.00 92.25 282 GLN A C 1
ATOM 2094 O O . GLN A 1 282 ? 5.920 -10.313 -3.265 1.00 92.25 282 GLN A O 1
ATOM 2099 N N . LEU A 1 283 ? 7.407 -10.526 -1.576 1.00 94.00 283 LEU A N 1
ATOM 2100 C CA . LEU A 1 283 ? 7.854 -9.141 -1.482 1.00 94.00 283 LEU A CA 1
ATOM 2101 C C . LEU A 1 283 ? 9.349 -9.074 -1.788 1.00 94.00 283 LEU A C 1
ATOM 2103 O O . LEU A 1 283 ? 10.156 -9.741 -1.148 1.00 94.00 283 LEU A O 1
ATOM 2107 N N . PHE A 1 284 ? 9.720 -8.223 -2.730 1.00 94.38 284 PHE A N 1
ATOM 2108 C CA . PHE A 1 284 ? 11.091 -7.929 -3.109 1.00 94.38 284 PHE A CA 1
ATOM 2109 C C . PHE A 1 284 ? 11.477 -6.551 -2.580 1.00 94.38 284 PHE A C 1
ATOM 2111 O O . PHE A 1 284 ? 10.734 -5.589 -2.770 1.00 94.38 284 PHE A O 1
ATOM 2118 N N . LEU A 1 285 ? 12.643 -6.446 -1.949 1.00 91.81 285 LEU A N 1
ATOM 2119 C CA . LEU A 1 285 ? 13.187 -5.189 -1.438 1.00 91.81 285 LEU A CA 1
ATOM 2120 C C . LEU A 1 285 ? 14.564 -4.941 -2.045 1.00 91.81 285 LEU A C 1
ATOM 2122 O O . LEU A 1 285 ? 15.448 -5.797 -1.956 1.00 91.81 285 LEU A O 1
ATOM 2126 N N . GLY A 1 286 ? 14.743 -3.768 -2.652 1.00 89.44 286 GLY A N 1
ATOM 2127 C CA . GLY A 1 286 ? 16.044 -3.297 -3.112 1.00 89.44 286 GLY A CA 1
ATOM 2128 C C . GLY A 1 286 ? 16.778 -2.674 -1.936 1.00 89.44 286 GLY A C 1
ATOM 2129 O O . GLY A 1 286 ? 16.253 -1.753 -1.319 1.00 89.44 286 GLY A O 1
ATOM 2130 N N . ASN A 1 287 ? 17.965 -3.170 -1.598 1.00 84.75 287 ASN A N 1
ATOM 2131 C CA . ASN A 1 287 ? 18.779 -2.641 -0.511 1.00 84.75 287 ASN A CA 1
ATOM 2132 C C . ASN A 1 287 ? 20.233 -2.469 -0.942 1.00 84.75 287 ASN A C 1
ATOM 2134 O O . ASN A 1 287 ? 20.974 -3.448 -1.069 1.00 84.75 287 ASN A O 1
ATOM 2138 N N . GLY A 1 288 ? 20.649 -1.218 -1.145 1.00 83.38 288 GLY A N 1
ATOM 2139 C CA . GLY A 1 288 ? 21.977 -0.926 -1.677 1.00 83.38 288 GLY A CA 1
ATOM 2140 C C . GLY A 1 288 ? 22.201 -1.711 -2.969 1.00 83.38 288 GLY A C 1
ATOM 2141 O O . GLY A 1 288 ? 21.439 -1.558 -3.913 1.00 83.38 288 GLY A O 1
ATOM 2142 N N . SER A 1 289 ? 23.205 -2.584 -3.004 1.00 83.94 289 SER A N 1
ATOM 2143 C CA . SER A 1 289 ? 23.547 -3.404 -4.174 1.00 83.94 289 SER A CA 1
ATOM 2144 C C . SER A 1 289 ? 22.841 -4.764 -4.247 1.00 83.94 289 SER A C 1
ATOM 2146 O O . SER A 1 289 ? 23.256 -5.629 -5.028 1.00 83.94 289 SER A O 1
ATOM 2148 N N . GLN A 1 290 ? 21.816 -4.980 -3.418 1.00 86.75 290 GLN A N 1
ATOM 2149 C CA . GLN A 1 290 ? 21.131 -6.260 -3.274 1.00 86.75 290 GLN A CA 1
ATOM 2150 C C . GLN A 1 290 ? 19.634 -6.162 -3.566 1.00 86.75 290 GLN A C 1
ATOM 2152 O O . GLN A 1 290 ? 19.000 -5.147 -3.292 1.00 86.75 290 GLN A O 1
ATOM 2157 N N . VAL A 1 291 ? 19.059 -7.275 -4.018 1.00 90.00 291 VAL A N 1
ATOM 2158 C CA . VAL A 1 291 ? 17.616 -7.533 -3.985 1.00 90.00 291 VAL A CA 1
ATOM 2159 C C . VAL A 1 291 ? 17.367 -8.721 -3.066 1.00 90.00 291 VAL A C 1
ATOM 2161 O O . VAL A 1 291 ? 18.038 -9.750 -3.176 1.00 90.00 291 VAL A O 1
ATOM 2164 N N . LEU A 1 292 ? 16.415 -8.575 -2.153 1.00 90.31 292 LEU A N 1
ATOM 2165 C CA . LEU A 1 292 ? 16.010 -9.613 -1.210 1.00 90.31 292 LEU A CA 1
ATOM 2166 C C . LEU A 1 292 ? 14.554 -9.981 -1.466 1.00 90.31 292 LEU A C 1
ATOM 2168 O O . LEU A 1 292 ? 13.743 -9.082 -1.666 1.00 90.31 292 LEU A O 1
ATOM 2172 N N . ALA A 1 293 ? 14.225 -11.270 -1.420 1.00 92.06 293 ALA A N 1
ATOM 2173 C CA . ALA A 1 293 ? 12.846 -11.746 -1.489 1.00 92.06 293 ALA A CA 1
ATOM 2174 C C . ALA A 1 293 ? 12.378 -12.275 -0.135 1.00 92.06 293 ALA A C 1
ATOM 2176 O O . ALA A 1 293 ? 13.062 -13.089 0.483 1.00 92.06 293 ALA A O 1
ATOM 2177 N N . TYR A 1 294 ? 11.196 -11.857 0.294 1.00 89.88 294 TYR A N 1
ATOM 2178 C CA . TYR A 1 294 ? 10.517 -12.290 1.508 1.00 89.88 294 TYR A CA 1
ATOM 2179 C C . TYR A 1 294 ? 9.172 -12.913 1.152 1.00 89.88 294 TYR A C 1
ATOM 2181 O O . TYR A 1 294 ? 8.532 -12.510 0.181 1.00 89.88 294 TYR A O 1
ATOM 2189 N N . GLU A 1 295 ? 8.739 -13.879 1.958 1.00 88.25 295 GLU A N 1
ATOM 2190 C CA . GLU A 1 295 ? 7.382 -14.411 1.862 1.00 88.25 295 GLU A CA 1
ATOM 2191 C C . GLU A 1 295 ? 6.422 -13.473 2.600 1.00 88.25 295 GLU A C 1
ATOM 2193 O O . GLU A 1 295 ? 6.613 -13.174 3.782 1.00 88.25 295 GLU A O 1
ATOM 2198 N N . LEU A 1 296 ? 5.382 -13.037 1.899 1.00 86.81 296 LEU A N 1
ATOM 2199 C CA . LEU A 1 296 ? 4.227 -12.370 2.473 1.00 86.81 296 LEU A CA 1
ATOM 2200 C C . LEU A 1 296 ? 3.278 -13.418 3.055 1.00 86.81 296 LEU A C 1
ATOM 2202 O O . LEU A 1 296 ? 2.862 -14.364 2.385 1.00 86.81 296 LEU A O 1
ATOM 2206 N N . ALA A 1 297 ? 2.889 -13.215 4.304 1.00 76.75 297 ALA A N 1
ATOM 2207 C CA . ALA A 1 297 ? 1.856 -13.973 4.968 1.00 76.75 297 ALA A CA 1
ATOM 2208 C C . ALA A 1 297 ? 0.515 -13.717 4.269 1.00 76.75 297 ALA A C 1
ATOM 2210 O O . ALA A 1 297 ? -0.073 -12.643 4.371 1.00 76.75 297 ALA A O 1
ATOM 2211 N N . ALA A 1 298 ? 0.001 -14.737 3.584 1.00 69.94 298 ALA A N 1
ATOM 2212 C CA . ALA A 1 298 ? -1.352 -14.743 3.027 1.00 69.94 298 ALA A CA 1
ATOM 2213 C C . ALA A 1 298 ? -2.410 -15.112 4.080 1.00 69.94 298 ALA A C 1
ATOM 2215 O O . ALA A 1 298 ? -3.419 -15.749 3.773 1.00 69.94 298 ALA A O 1
ATOM 2216 N N . THR A 1 299 ? -2.145 -14.797 5.344 1.00 69.94 299 THR A N 1
ATOM 2217 C CA . THR A 1 299 ? -2.991 -15.220 6.448 1.00 69.94 299 THR A CA 1
ATOM 2218 C C . THR A 1 299 ? -4.169 -14.263 6.608 1.00 69.94 299 THR A C 1
ATOM 2220 O O . THR A 1 299 ? -3.976 -13.044 6.585 1.00 69.94 299 THR A O 1
ATOM 2223 N N . PRO A 1 300 ? -5.398 -14.790 6.762 1.00 69.81 300 PRO A N 1
ATOM 2224 C CA . PRO A 1 300 ? -6.569 -13.955 6.979 1.00 69.81 300 PRO A CA 1
ATOM 2225 C C . PRO A 1 300 ? -6.399 -13.078 8.217 1.00 69.81 300 PRO A C 1
ATOM 2227 O O . PRO A 1 300 ? -5.812 -13.503 9.219 1.00 69.81 300 PRO A O 1
ATOM 2230 N N . LEU A 1 301 ? -6.946 -11.867 8.161 1.00 78.50 301 LEU A N 1
ATOM 2231 C CA . LEU A 1 301 ? -6.977 -10.986 9.316 1.00 78.50 301 LEU A CA 1
ATOM 2232 C C . LEU A 1 301 ? -7.846 -11.612 10.411 1.00 78.50 301 LEU A C 1
ATOM 2234 O O . LEU A 1 301 ? -9.005 -11.958 10.185 1.00 78.50 301 LEU A O 1
ATOM 2238 N N . SER A 1 302 ? -7.270 -11.772 11.601 1.00 85.06 302 SER A N 1
ATOM 2239 C CA . SER A 1 302 ? -7.971 -12.350 12.749 1.00 85.06 302 SER A CA 1
ATOM 2240 C C . SER A 1 302 ? -8.778 -11.289 13.490 1.00 85.06 302 SER A C 1
ATOM 2242 O O . SER A 1 302 ? -8.228 -10.273 13.909 1.00 85.06 302 SER A O 1
ATOM 2244 N N . THR A 1 303 ? -10.054 -11.554 13.735 1.00 92.31 303 THR A N 1
ATOM 2245 C CA . THR A 1 303 ? -10.929 -10.718 14.571 1.00 92.31 303 THR A CA 1
ATOM 2246 C C . THR A 1 303 ? -10.993 -11.202 16.025 1.00 92.31 303 THR A C 1
ATOM 2248 O O . THR A 1 303 ? -11.819 -10.729 16.806 1.00 92.31 303 THR A O 1
ATOM 2251 N N . GLU A 1 304 ? -10.127 -12.141 16.425 1.00 94.06 304 GLU A N 1
ATOM 2252 C CA . GLU A 1 304 ? -10.059 -12.620 17.806 1.00 94.06 304 GLU A CA 1
ATOM 2253 C C . GLU A 1 304 ? -9.250 -11.681 18.710 1.00 94.06 304 GLU A C 1
ATOM 2255 O O . GLU A 1 304 ? -8.088 -11.359 18.446 1.00 94.06 304 GLU A O 1
ATOM 2260 N N . VAL A 1 305 ? -9.845 -11.309 19.842 1.00 95.62 305 VAL A N 1
ATOM 2261 C CA . VAL A 1 305 ? -9.193 -10.533 20.898 1.00 95.62 305 VAL A CA 1
ATOM 2262 C C . VAL A 1 305 ? -8.662 -11.489 21.960 1.00 95.62 305 VAL A C 1
ATOM 2264 O O . VAL A 1 305 ? -9.423 -12.249 22.553 1.00 95.62 305 VAL A O 1
ATOM 2267 N N . THR A 1 306 ? -7.361 -11.447 22.239 1.00 94.38 306 THR A N 1
ATOM 2268 C CA . THR A 1 306 ? -6.673 -12.398 23.138 1.00 94.38 306 THR A CA 1
ATOM 2269 C C . THR A 1 306 ? -6.001 -11.734 24.341 1.00 94.38 306 THR A C 1
ATOM 2271 O O . THR A 1 306 ? -5.585 -12.416 25.284 1.00 94.38 306 THR A O 1
ATOM 2274 N N . ASN A 1 307 ? -5.905 -10.404 24.348 1.00 94.44 307 ASN A N 1
ATOM 2275 C CA . ASN A 1 307 ? -5.304 -9.630 25.430 1.00 94.44 307 ASN A CA 1
ATOM 2276 C C . ASN A 1 307 ? -6.055 -8.315 25.686 1.00 94.44 307 ASN A C 1
ATOM 2278 O O . ASN A 1 307 ? -6.910 -7.905 24.905 1.00 94.44 307 ASN A O 1
ATOM 2282 N N . THR A 1 308 ? -5.725 -7.659 26.799 1.00 96.06 308 THR A N 1
ATOM 2283 C CA . THR A 1 308 ? -6.341 -6.399 27.239 1.00 96.06 308 THR A CA 1
ATOM 2284 C C . THR A 1 308 ? -5.536 -5.148 26.876 1.00 96.06 308 THR A C 1
ATOM 2286 O O . THR A 1 308 ? -5.794 -4.070 27.415 1.00 96.06 308 THR A O 1
ATOM 2289 N N . ASN A 1 309 ? -4.551 -5.267 25.982 1.00 96.25 309 ASN A N 1
ATOM 2290 C CA . ASN A 1 309 ? -3.742 -4.124 25.568 1.00 96.25 309 ASN A CA 1
ATOM 2291 C C . ASN A 1 309 ? -4.594 -3.132 24.758 1.00 96.25 309 ASN A C 1
ATOM 2293 O O . ASN A 1 309 ? -5.510 -3.528 24.038 1.00 96.25 309 ASN A O 1
ATOM 2297 N N . ASP A 1 310 ? -4.262 -1.842 24.835 1.00 94.69 310 ASP A N 1
ATOM 2298 C CA . ASP A 1 310 ? -4.918 -0.791 24.040 1.00 94.69 310 ASP A CA 1
ATOM 2299 C C . ASP A 1 310 ? -4.728 -0.980 22.522 1.00 94.69 310 ASP A C 1
ATOM 2301 O O . ASP A 1 310 ? -5.601 -0.624 21.730 1.00 94.69 310 ASP A O 1
ATOM 2305 N N . SER A 1 311 ? -3.578 -1.514 22.112 1.00 88.00 311 SER A N 1
ATOM 2306 C CA . SER A 1 311 ? -3.175 -1.657 20.713 1.00 88.00 311 SER A CA 1
ATOM 2307 C C . SER A 1 311 ? -2.211 -2.833 20.519 1.00 88.00 311 SER A C 1
ATOM 2309 O O . SER A 1 311 ? -1.753 -3.454 21.484 1.00 88.00 311 SER A O 1
ATOM 2311 N N . GLY A 1 312 ? -1.916 -3.145 19.255 1.00 80.69 312 GLY A N 1
ATOM 2312 C CA . GLY A 1 312 ? -1.067 -4.266 18.852 1.00 80.69 312 GLY A CA 1
ATOM 2313 C C . GLY A 1 312 ? -1.837 -5.574 18.671 1.00 80.69 312 GLY A C 1
ATOM 2314 O O . GLY A 1 312 ? -3.040 -5.655 18.927 1.00 80.69 312 GLY A O 1
ATOM 2315 N N . GLU A 1 313 ? -1.136 -6.607 18.208 1.00 81.56 313 GLU A N 1
ATOM 2316 C CA . GLU A 1 313 ? -1.732 -7.898 17.859 1.00 81.56 313 GLU A CA 1
ATOM 2317 C C . GLU A 1 313 ? -2.604 -8.479 18.984 1.00 81.56 313 GLU A C 1
ATOM 2319 O O . GLU A 1 313 ? -2.213 -8.504 20.154 1.00 81.56 313 GLU A O 1
ATOM 2324 N N . GLY A 1 314 ? -3.795 -8.960 18.622 1.00 89.25 314 GLY A N 1
ATOM 2325 C CA . GLY A 1 314 ? -4.742 -9.566 19.560 1.00 89.25 314 GLY A CA 1
ATOM 2326 C C . GLY A 1 314 ? -5.460 -8.583 20.493 1.00 89.25 314 GLY A C 1
ATOM 2327 O O . GLY A 1 314 ? -6.196 -9.038 21.368 1.00 89.25 314 GLY A O 1
ATOM 2328 N N . SER A 1 315 ? -5.264 -7.269 20.338 1.00 94.25 315 SER A N 1
ATOM 2329 C CA . SER A 1 315 ? -6.069 -6.240 21.014 1.00 94.25 315 SER A CA 1
ATOM 2330 C C . SER A 1 315 ? -7.425 -6.030 20.326 1.00 94.25 315 SER A C 1
ATOM 2332 O O . SER A 1 315 ? -7.586 -6.319 19.139 1.00 94.25 315 SER A O 1
ATOM 2334 N N . LEU A 1 316 ? -8.399 -5.452 21.043 1.00 96.81 316 LEU A N 1
ATOM 2335 C CA . LEU A 1 316 ? -9.699 -5.070 20.465 1.00 96.81 316 LEU A CA 1
ATOM 2336 C C . LEU A 1 316 ? -9.546 -4.041 19.338 1.00 96.81 316 LEU A C 1
ATOM 2338 O O . LEU A 1 316 ? -10.244 -4.118 18.330 1.00 96.81 316 LEU A O 1
ATOM 2342 N N . ARG A 1 317 ? -8.601 -3.106 19.480 1.00 94.69 317 ARG A N 1
ATOM 2343 C CA . ARG A 1 317 ? -8.286 -2.134 18.430 1.00 94.69 317 ARG A CA 1
ATOM 2344 C C . ARG A 1 317 ? -7.827 -2.829 17.154 1.00 94.69 317 ARG A C 1
ATOM 2346 O O . ARG A 1 317 ? -8.335 -2.512 16.084 1.00 94.69 317 ARG A O 1
ATOM 2353 N N . GLN A 1 318 ? -6.922 -3.801 17.270 1.00 88.94 318 GLN A N 1
ATOM 2354 C CA . GLN A 1 318 ? -6.449 -4.560 16.115 1.00 88.94 318 GLN A CA 1
ATOM 2355 C C . GLN A 1 318 ? -7.563 -5.408 15.491 1.00 88.94 318 GLN A C 1
ATOM 2357 O O . GLN A 1 318 ? -7.663 -5.471 14.272 1.00 88.94 318 GLN A O 1
ATOM 2362 N N . ALA A 1 319 ? -8.434 -6.014 16.301 1.00 92.75 319 ALA A N 1
ATOM 2363 C CA . ALA A 1 319 ? -9.565 -6.786 15.793 1.00 92.75 319 ALA A CA 1
ATOM 2364 C C . ALA A 1 319 ? -10.578 -5.920 15.018 1.00 92.75 319 ALA A C 1
ATOM 2366 O O . ALA A 1 319 ? -11.094 -6.366 13.999 1.00 92.75 319 ALA A O 1
ATOM 2367 N N . LEU A 1 320 ? -10.832 -4.679 15.454 1.00 93.44 320 LEU A N 1
ATOM 2368 C CA . LEU A 1 320 ? -11.683 -3.721 14.729 1.00 93.44 320 LEU A CA 1
ATOM 2369 C C . LEU A 1 320 ? -11.066 -3.288 13.398 1.00 93.44 320 LEU A C 1
ATOM 2371 O O . LEU A 1 320 ? -11.754 -3.252 12.384 1.00 93.44 320 LEU A O 1
ATOM 2375 N N . ILE A 1 321 ? -9.765 -3.002 13.408 1.00 88.62 321 ILE A N 1
ATOM 2376 C CA . ILE A 1 321 ? -8.949 -2.723 12.220 1.00 88.62 321 ILE A CA 1
ATOM 2377 C C . ILE A 1 321 ? -9.067 -3.897 11.230 1.00 88.62 321 ILE A C 1
ATOM 2379 O O . ILE A 1 321 ? -9.425 -3.712 10.069 1.00 88.62 321 ILE A O 1
ATOM 2383 N N . HIS A 1 322 ? -8.881 -5.127 11.707 1.00 86.75 322 HIS A N 1
ATOM 2384 C CA . HIS A 1 322 ? -9.016 -6.337 10.901 1.00 86.75 322 HIS A CA 1
ATOM 2385 C C . HIS A 1 322 ? -10.426 -6.541 10.329 1.00 86.75 322 HIS A C 1
ATOM 2387 O O . HIS A 1 322 ? -10.565 -6.769 9.131 1.00 86.75 322 HIS A O 1
ATOM 2393 N N . ALA A 1 323 ? -11.464 -6.379 11.152 1.00 90.38 323 ALA A N 1
ATOM 2394 C CA . ALA A 1 323 ? -12.862 -6.469 10.725 1.00 90.38 323 ALA A CA 1
ATOM 2395 C C . ALA A 1 323 ? -13.272 -5.363 9.735 1.00 90.38 323 ALA A C 1
ATOM 2397 O O . ALA A 1 323 ? -14.268 -5.477 9.034 1.00 90.38 323 ALA A O 1
ATOM 2398 N N . ALA A 1 324 ? -12.555 -4.238 9.695 1.00 87.19 324 ALA A N 1
ATOM 2399 C CA . ALA A 1 324 ? -12.815 -3.196 8.708 1.00 87.19 324 ALA A CA 1
ATOM 2400 C C . ALA A 1 324 ? -12.247 -3.567 7.328 1.00 87.19 324 ALA A C 1
ATOM 2402 O O . ALA A 1 324 ? -12.858 -3.239 6.310 1.00 87.19 324 ALA A O 1
ATOM 2403 N N . ALA A 1 325 ? -11.097 -4.247 7.305 1.00 81.00 325 ALA A N 1
ATOM 2404 C CA . ALA A 1 325 ? -10.389 -4.648 6.090 1.00 81.00 325 ALA A CA 1
ATOM 2405 C C . ALA A 1 325 ? -10.859 -5.992 5.506 1.00 81.00 325 ALA A C 1
ATOM 2407 O O . ALA A 1 325 ? -10.669 -6.239 4.316 1.00 81.00 325 ALA A O 1
ATOM 2408 N N . ASN A 1 326 ? -11.487 -6.850 6.309 1.00 81.56 326 ASN A N 1
ATOM 2409 C CA . ASN A 1 326 ? -12.117 -8.077 5.835 1.00 81.56 326 ASN A CA 1
ATOM 2410 C C . ASN A 1 326 ? -13.394 -7.757 5.027 1.00 81.56 326 ASN A C 1
ATOM 2412 O O . ASN A 1 326 ? -14.235 -6.983 5.481 1.00 81.56 326 ASN A O 1
ATOM 2416 N N . PRO A 1 327 ? -13.571 -8.324 3.819 1.00 80.94 327 PRO A N 1
ATOM 2417 C CA . PRO A 1 327 ? -14.812 -8.155 3.071 1.00 80.94 327 PRO A CA 1
ATOM 2418 C C . PRO A 1 327 ? -15.990 -8.899 3.716 1.00 80.94 327 PRO A C 1
ATOM 2420 O O . PRO A 1 327 ? -15.938 -10.116 3.903 1.00 80.94 327 PRO A O 1
ATOM 2423 N N . GLY A 1 328 ? -17.099 -8.189 3.926 1.00 87.94 328 GLY A N 1
ATOM 2424 C CA . GLY A 1 328 ? -18.338 -8.747 4.463 1.00 87.94 328 GLY A CA 1
ATOM 2425 C C . GLY A 1 328 ? -18.441 -8.654 5.985 1.00 87.94 328 GLY A C 1
ATOM 2426 O O . GLY A 1 328 ? -17.697 -7.930 6.634 1.00 87.94 328 GLY A O 1
ATOM 2427 N N . ALA A 1 329 ? -19.428 -9.354 6.547 1.00 92.38 329 ALA A N 1
ATOM 2428 C CA . ALA A 1 329 ? -19.729 -9.264 7.969 1.00 92.38 329 ALA A CA 1
ATOM 2429 C C . ALA A 1 329 ? -18.735 -10.059 8.830 1.00 92.38 329 ALA A C 1
ATOM 2431 O O . ALA A 1 329 ? -18.507 -11.248 8.589 1.00 92.38 329 ALA A O 1
ATOM 2432 N N . ASP A 1 330 ? -18.250 -9.431 9.898 1.00 95.12 330 ASP A N 1
ATOM 2433 C CA . ASP A 1 330 ? -17.327 -10.017 10.863 1.00 95.12 330 ASP A CA 1
ATOM 2434 C C . ASP A 1 330 ? -17.938 -10.129 12.261 1.00 95.12 330 ASP A C 1
ATOM 2436 O O . ASP A 1 330 ? -18.776 -9.337 12.702 1.00 95.12 330 ASP A O 1
ATOM 2440 N N . THR A 1 331 ? -17.460 -11.118 13.013 1.00 96.69 331 THR A N 1
ATOM 2441 C CA . THR A 1 331 ? -17.693 -11.204 14.457 1.00 96.69 331 THR A CA 1
ATOM 2442 C C . THR A 1 331 ? -16.358 -11.120 15.182 1.00 96.69 331 THR A C 1
ATOM 2444 O O . THR A 1 331 ? -15.460 -11.929 14.957 1.00 96.69 331 THR A O 1
ATOM 2447 N N . ILE A 1 332 ? -16.238 -10.131 16.061 1.00 97.38 332 ILE A N 1
ATOM 2448 C CA . ILE A 1 332 ? -15.135 -9.974 17.001 1.00 97.38 332 ILE A CA 1
ATOM 2449 C C . ILE A 1 332 ? -15.509 -10.717 18.279 1.00 97.38 332 ILE A C 1
ATOM 2451 O O . ILE A 1 332 ? -16.495 -10.387 18.943 1.00 97.38 332 ILE A O 1
ATOM 2455 N N . THR A 1 333 ? -14.699 -11.714 18.629 1.00 95.38 333 THR A N 1
ATOM 2456 C CA . THR A 1 333 ? -14.868 -12.524 19.843 1.00 95.38 333 THR A CA 1
ATOM 2457 C C . THR A 1 333 ? -13.644 -12.427 20.739 1.00 95.38 333 THR A C 1
ATOM 2459 O O . THR A 1 333 ? -12.529 -12.233 20.258 1.00 95.38 333 THR A O 1
ATOM 2462 N N . PHE A 1 334 ? -13.839 -12.613 22.041 1.00 94.38 334 PHE A N 1
ATOM 2463 C CA . PHE A 1 334 ? -12.770 -12.578 23.037 1.00 94.38 334 PHE A CA 1
ATOM 2464 C C . PHE A 1 334 ? -12.382 -14.006 23.437 1.00 94.38 334 PHE A C 1
ATOM 2466 O O . PHE A 1 334 ? -13.208 -14.759 23.956 1.00 94.38 334 PHE A O 1
ATOM 2473 N N . THR A 1 335 ? -11.133 -14.392 23.174 1.00 91.25 335 THR A N 1
ATOM 2474 C CA . THR A 1 335 ? -10.630 -15.769 23.301 1.00 91.25 335 THR A CA 1
ATOM 2475 C C . THR A 1 335 ? -9.352 -15.837 24.155 1.00 91.25 335 THR A C 1
ATOM 2477 O O . THR A 1 335 ? -8.925 -14.872 24.790 1.00 91.25 335 THR A O 1
ATOM 2480 N N . GLY A 1 336 ? -8.735 -17.018 24.241 1.00 83.88 336 GLY A N 1
ATOM 2481 C CA . GLY A 1 336 ? -7.518 -17.235 25.026 1.00 83.88 336 GLY A CA 1
ATOM 2482 C C . GLY A 1 336 ? -7.750 -17.342 26.540 1.00 83.88 336 GLY A C 1
ATOM 2483 O O . GLY A 1 336 ? -8.875 -17.410 27.033 1.00 83.88 336 GLY A O 1
ATOM 2484 N N . THR A 1 337 ? -6.664 -17.414 27.313 1.00 84.75 337 THR A N 1
ATOM 2485 C CA . THR A 1 337 ? -6.731 -17.600 28.778 1.00 84.75 337 THR A CA 1
ATOM 2486 C C . THR A 1 337 ? -7.147 -16.340 29.537 1.00 84.75 337 THR A C 1
ATOM 2488 O O . THR A 1 337 ? -7.547 -16.435 30.697 1.00 84.75 337 THR A O 1
ATOM 2491 N N . THR A 1 338 ? -7.042 -15.175 28.893 1.00 88.00 338 THR A N 1
ATOM 2492 C CA . THR A 1 338 ? -7.408 -13.871 29.456 1.00 88.00 338 THR A CA 1
ATOM 2493 C C . THR A 1 338 ? -8.909 -13.823 29.730 1.00 88.00 338 THR A C 1
ATOM 2495 O O . THR A 1 338 ? -9.304 -13.741 30.882 1.00 88.00 338 THR A O 1
ATOM 2498 N N . PHE A 1 339 ? -9.737 -14.036 28.704 1.00 89.38 339 PHE A N 1
ATOM 2499 C CA . PHE A 1 339 ? -11.185 -13.790 28.772 1.00 89.38 339 PHE A CA 1
ATOM 2500 C C . PHE A 1 339 ? -12.039 -15.014 29.122 1.00 89.38 339 PHE A C 1
ATOM 2502 O O . PHE A 1 339 ? -13.263 -14.938 29.133 1.00 89.38 339 PHE A O 1
ATOM 2509 N N . THR A 1 340 ? -11.422 -16.172 29.368 1.00 81.12 340 THR A N 1
ATOM 2510 C CA . THR A 1 340 ? -12.141 -17.426 29.661 1.00 81.12 340 THR A CA 1
ATOM 2511 C C . THR A 1 340 ? -12.276 -17.722 31.152 1.00 81.12 340 THR A C 1
ATOM 2513 O O . THR A 1 340 ? -12.904 -18.717 31.525 1.00 81.12 340 THR A O 1
ATOM 2516 N N . ASN A 1 341 ? -11.708 -16.881 32.016 1.00 78.88 341 ASN A N 1
ATOM 2517 C CA . ASN A 1 341 ? -11.808 -17.021 33.463 1.00 78.88 341 ASN A CA 1
ATOM 2518 C C . ASN A 1 341 ? -12.965 -16.161 34.024 1.00 78.88 341 ASN A C 1
ATOM 2520 O O . ASN A 1 341 ? -13.550 -15.359 33.314 1.00 78.88 341 ASN A O 1
ATOM 2524 N N . ALA A 1 342 ? -13.345 -16.355 35.290 1.00 81.50 342 ALA A N 1
ATOM 2525 C CA . ALA A 1 342 ? -14.479 -15.640 35.898 1.00 81.50 342 ALA A CA 1
ATOM 2526 C C . ALA A 1 342 ? -14.114 -14.250 36.467 1.00 81.50 342 ALA A C 1
ATOM 2528 O O . ALA A 1 342 ? -14.919 -13.633 37.168 1.00 81.50 342 ALA A O 1
ATOM 2529 N N . THR A 1 343 ? -12.885 -13.786 36.247 1.00 85.31 343 THR A N 1
ATOM 2530 C CA . THR A 1 343 ? -12.386 -12.501 36.744 1.00 85.31 343 THR A CA 1
ATOM 2531 C C . THR A 1 343 ? -12.810 -11.407 35.769 1.00 85.31 343 THR A C 1
ATOM 2533 O O . THR A 1 343 ? -12.698 -11.607 34.564 1.00 85.31 343 THR A O 1
ATOM 2536 N N . PRO A 1 344 ? -13.304 -10.255 36.250 1.00 89.44 344 PRO A N 1
ATOM 2537 C CA . PRO A 1 344 ? -13.537 -9.114 35.379 1.00 89.44 344 PRO A CA 1
ATOM 2538 C C . PRO A 1 344 ? -12.231 -8.629 34.748 1.00 89.44 344 PRO A C 1
ATOM 2540 O O . PRO A 1 344 ? -11.239 -8.438 35.454 1.00 89.44 344 PRO A O 1
ATOM 2543 N N . ASP A 1 345 ? -12.271 -8.378 33.445 1.00 93.75 345 ASP A N 1
ATOM 2544 C CA . ASP A 1 345 ? -11.158 -7.833 32.675 1.00 93.75 345 ASP A CA 1
ATOM 2545 C C . ASP A 1 345 ? -11.474 -6.396 32.245 1.00 93.75 345 ASP A C 1
ATOM 2547 O O . ASP A 1 345 ? -12.631 -6.048 31.980 1.00 93.75 345 ASP A O 1
ATOM 2551 N N . THR A 1 346 ? -10.437 -5.563 32.139 1.00 96.12 346 THR A N 1
ATOM 2552 C CA . THR A 1 346 ? -10.557 -4.185 31.646 1.00 96.12 346 THR A CA 1
ATOM 2553 C C . THR A 1 346 ? -9.565 -3.936 30.518 1.00 96.12 346 THR A C 1
ATOM 2555 O O . THR A 1 346 ? -8.361 -4.109 30.702 1.00 96.12 346 THR A O 1
ATOM 2558 N N . ILE A 1 347 ? -10.074 -3.479 29.375 1.00 97.81 347 ILE A N 1
ATOM 2559 C CA . ILE A 1 347 ? -9.298 -2.881 28.286 1.00 97.81 347 ILE A CA 1
ATOM 2560 C C . ILE A 1 347 ? -9.266 -1.374 28.539 1.00 97.81 347 ILE A C 1
ATOM 2562 O O . ILE A 1 347 ? -10.285 -0.697 28.390 1.00 97.81 347 ILE A O 1
ATOM 2566 N N . THR A 1 348 ? -8.115 -0.853 28.957 1.00 98.31 348 THR A N 1
ATOM 2567 C CA . THR A 1 348 ? -7.927 0.579 29.234 1.00 98.31 348 THR A CA 1
ATOM 2568 C C . THR A 1 348 ? -7.363 1.271 28.003 1.00 98.31 348 THR A C 1
ATOM 2570 O O . THR A 1 348 ? -6.253 0.957 27.576 1.00 98.31 348 THR A O 1
ATOM 2573 N N . LEU A 1 349 ? -8.111 2.225 27.453 1.00 98.25 349 LEU A N 1
ATOM 2574 C CA . LEU A 1 349 ? -7.762 2.889 26.206 1.00 98.25 349 LEU A CA 1
ATOM 2575 C C . LEU A 1 349 ? -6.799 4.067 26.405 1.00 98.25 349 LEU A C 1
ATOM 2577 O O . LEU A 1 349 ? -6.926 4.855 27.346 1.00 98.25 349 LEU A O 1
ATOM 2581 N N . ALA A 1 350 ? -5.861 4.211 25.470 1.00 96.44 350 ALA A N 1
ATOM 2582 C CA . ALA A 1 350 ? -5.023 5.400 25.310 1.00 96.44 350 ALA A CA 1
ATOM 2583 C C . ALA A 1 350 ? -5.645 6.418 24.335 1.00 96.44 350 ALA A C 1
ATOM 2585 O O . ALA A 1 350 ? -5.323 7.605 24.383 1.00 96.44 350 ALA A O 1
ATOM 2586 N N . SER A 1 351 ? -6.535 5.959 23.453 1.00 94.94 351 SER A N 1
ATOM 2587 C CA . SER A 1 351 ? -7.301 6.768 22.499 1.00 94.94 351 SER A CA 1
ATOM 2588 C C . SER A 1 351 ? -8.622 6.076 22.156 1.00 94.94 351 SER A C 1
ATOM 2590 O O . SER A 1 351 ? -8.778 4.885 22.420 1.00 94.94 351 SER A O 1
ATOM 2592 N N . GLU A 1 352 ? -9.573 6.783 21.547 1.00 95.19 352 GLU A N 1
ATOM 2593 C CA . GLU A 1 352 ? -10.852 6.170 21.170 1.00 95.19 352 GLU A CA 1
ATOM 2594 C C . GLU A 1 352 ? -10.681 4.995 20.197 1.00 95.19 352 GLU A C 1
ATOM 2596 O O . GLU A 1 352 ? -9.763 4.982 19.374 1.00 95.19 352 GLU A O 1
ATOM 2601 N N . LEU A 1 353 ? -11.552 3.990 20.292 1.00 95.94 353 LEU A N 1
ATOM 2602 C CA . LEU A 1 353 ? -11.653 2.925 19.299 1.00 95.94 353 LEU A CA 1
ATOM 2603 C C . LEU A 1 353 ? -12.486 3.427 18.127 1.00 95.94 353 LEU A C 1
ATOM 2605 O O . LEU A 1 353 ? -13.665 3.742 18.286 1.00 95.94 353 LEU A O 1
ATOM 2609 N N . THR A 1 354 ? -11.880 3.485 16.951 1.00 92.62 354 THR A N 1
ATOM 2610 C CA . THR A 1 354 ? -12.555 3.863 15.714 1.00 92.62 354 THR A CA 1
ATOM 2611 C C . THR A 1 354 ? -12.940 2.617 14.922 1.00 92.62 354 THR A C 1
ATOM 2613 O O . THR A 1 354 ? -12.173 1.657 14.849 1.00 92.62 354 THR A O 1
ATOM 2616 N N . TYR A 1 355 ? -14.123 2.633 14.311 1.00 91.81 355 TYR A N 1
ATOM 2617 C CA . TYR A 1 355 ? -14.480 1.687 13.254 1.00 91.81 355 TYR A CA 1
ATOM 2618 C C . TYR A 1 355 ? -14.959 2.472 12.034 1.00 91.81 355 TYR A C 1
ATOM 2620 O O . TYR A 1 355 ? -15.960 3.192 12.097 1.00 91.81 355 TYR A O 1
ATOM 2628 N N . PHE A 1 356 ? -14.196 2.350 10.952 1.00 85.88 356 PHE A N 1
ATOM 2629 C CA . PHE A 1 356 ? -14.437 2.969 9.654 1.00 85.88 356 PHE A CA 1
ATOM 2630 C C . PHE A 1 356 ? -14.314 1.861 8.608 1.00 85.88 356 PHE A C 1
ATOM 2632 O O . PHE A 1 356 ? -13.269 1.220 8.525 1.00 85.88 356 PHE A O 1
ATOM 2639 N N . SER A 1 357 ? -15.387 1.585 7.868 1.00 83.44 357 SER A N 1
ATOM 2640 C CA . SER A 1 357 ? -15.447 0.483 6.903 1.00 83.44 357 SER A CA 1
ATOM 2641 C C . SER A 1 357 ? -16.338 0.832 5.710 1.00 83.44 357 SER A C 1
ATOM 2643 O O . SER A 1 357 ? -17.136 1.773 5.762 1.00 83.44 357 SER A O 1
ATOM 2645 N N . ASN A 1 358 ? -16.196 0.069 4.624 1.00 76.50 358 ASN A N 1
ATOM 2646 C CA . ASN A 1 358 ? -17.087 0.164 3.470 1.00 76.50 358 ASN A CA 1
ATOM 2647 C C . ASN A 1 358 ? -18.469 -0.419 3.800 1.00 76.50 358 ASN A C 1
ATOM 2649 O O . ASN A 1 358 ? -18.595 -1.300 4.651 1.00 76.50 358 ASN A O 1
ATOM 2653 N N . ALA A 1 359 ? -19.504 0.036 3.088 1.00 80.62 359 ALA A N 1
ATOM 2654 C CA . ALA A 1 359 ? -20.861 -0.477 3.256 1.00 80.62 359 ALA A CA 1
ATOM 2655 C C . ALA A 1 359 ? -20.927 -2.002 3.036 1.00 80.62 359 ALA A C 1
ATOM 2657 O O . ALA A 1 359 ? -20.430 -2.506 2.029 1.00 80.62 359 ALA A O 1
ATOM 2658 N N . GLY A 1 360 ? -21.585 -2.714 3.955 1.00 84.62 360 GLY A N 1
ATOM 2659 C CA . GLY A 1 360 ? -21.716 -4.176 3.929 1.00 84.62 360 GLY A CA 1
ATOM 2660 C C . GLY A 1 360 ? -20.645 -4.924 4.732 1.00 84.62 360 GLY A C 1
ATOM 2661 O O . GLY A 1 360 ? -20.744 -6.144 4.863 1.00 84.62 360 GLY A O 1
ATOM 2662 N N . ASN A 1 361 ? -19.669 -4.208 5.301 1.00 88.44 361 ASN A N 1
ATOM 2663 C CA . ASN A 1 361 ? -18.756 -4.739 6.313 1.00 88.44 361 ASN A CA 1
ATOM 2664 C C . ASN A 1 361 ? -19.355 -4.510 7.706 1.00 88.44 361 ASN A C 1
ATOM 2666 O O . ASN A 1 361 ? -18.953 -3.588 8.421 1.00 88.44 361 ASN A O 1
ATOM 2670 N N . ASP A 1 362 ? -20.394 -5.278 8.034 1.00 94.38 362 ASP A N 1
ATOM 2671 C CA . ASP A 1 362 ? -21.050 -5.238 9.343 1.00 94.38 362 ASP A CA 1
ATOM 2672 C C . ASP A 1 362 ? -20.143 -5.869 10.407 1.00 94.38 362 ASP A C 1
ATOM 2674 O O . ASP A 1 362 ? -19.450 -6.849 10.138 1.00 94.38 362 ASP A O 1
ATOM 2678 N N . VAL A 1 363 ? -20.164 -5.357 11.638 1.00 96.38 363 VAL A N 1
ATOM 2679 C CA . VAL A 1 363 ? -19.337 -5.906 12.724 1.00 96.38 363 VAL A CA 1
ATOM 2680 C C . VAL A 1 363 ? -20.158 -6.193 13.971 1.00 96.38 363 VAL A C 1
ATOM 2682 O O . VAL A 1 363 ? -20.899 -5.349 14.472 1.00 96.38 363 VAL A O 1
ATOM 2685 N N . THR A 1 364 ? -19.997 -7.399 14.511 1.00 97.69 364 THR A N 1
ATOM 2686 C CA . THR A 1 364 ? -20.547 -7.787 15.815 1.00 97.69 364 THR A CA 1
ATOM 2687 C C . THR A 1 364 ? -19.423 -7.939 16.831 1.00 97.69 364 THR A C 1
ATOM 2689 O O . THR A 1 364 ? -18.580 -8.816 16.694 1.00 97.69 364 THR A O 1
ATOM 2692 N N . ILE A 1 365 ? -19.416 -7.114 17.876 1.00 97.62 365 ILE A N 1
ATOM 2693 C CA . ILE A 1 365 ? -18.509 -7.216 19.021 1.00 97.62 365 ILE A CA 1
ATOM 2694 C C . ILE A 1 365 ? -19.221 -8.000 20.122 1.00 97.62 365 ILE A C 1
ATOM 2696 O O . ILE A 1 365 ? -20.083 -7.463 20.822 1.00 97.62 365 ILE A O 1
ATOM 2700 N N . GLN A 1 366 ? -18.865 -9.274 20.273 1.00 96.12 366 GLN A N 1
ATOM 2701 C CA . GLN A 1 366 ? -19.523 -10.188 21.201 1.00 96.12 366 GLN A CA 1
ATOM 2702 C C . GLN A 1 366 ? -18.651 -10.443 22.430 1.00 96.12 366 GLN A C 1
ATOM 2704 O O . GLN A 1 366 ? -17.613 -11.095 22.334 1.00 96.12 366 GLN A O 1
ATOM 2709 N N . ALA A 1 367 ? -19.087 -9.956 23.594 1.00 92.00 367 ALA A N 1
ATOM 2710 C CA . ALA A 1 367 ? -18.404 -10.140 24.871 1.00 92.00 367 ALA A CA 1
ATOM 2711 C C . ALA A 1 367 ? -18.233 -11.626 25.256 1.00 92.00 367 ALA A C 1
ATOM 2713 O O . ALA A 1 367 ? -19.042 -12.474 24.861 1.00 92.00 367 ALA A O 1
ATOM 2714 N N . PRO A 1 368 ? -17.222 -11.965 26.080 1.00 88.31 368 PRO A N 1
ATOM 2715 C CA . PRO A 1 368 ? -17.072 -13.318 26.603 1.00 88.31 368 PRO A CA 1
ATOM 2716 C C . PRO A 1 368 ? -18.252 -13.662 27.526 1.00 88.31 368 PRO A C 1
ATOM 2718 O O . PRO A 1 368 ? -18.476 -13.019 28.547 1.00 88.31 368 PRO A O 1
ATOM 2721 N N . GLY A 1 369 ? -19.017 -14.706 27.196 1.00 77.25 369 GLY A N 1
ATOM 2722 C CA . GLY A 1 369 ? -20.264 -15.040 27.902 1.00 77.25 369 GLY A CA 1
ATOM 2723 C C . GLY A 1 369 ? -20.124 -15.461 29.377 1.00 77.25 369 GLY A C 1
ATOM 2724 O O . GLY A 1 369 ? -21.137 -15.684 30.038 1.00 77.25 369 GLY A O 1
ATOM 2725 N N . ASN A 1 370 ? -18.904 -15.608 29.903 1.00 69.44 370 ASN A N 1
ATOM 2726 C CA . ASN A 1 370 ? -18.617 -16.046 31.274 1.00 69.44 370 ASN A CA 1
ATOM 2727 C C . ASN A 1 370 ? -17.871 -15.005 32.136 1.00 69.44 370 ASN A C 1
ATOM 2729 O O . ASN A 1 370 ? -17.650 -15.277 33.320 1.00 69.44 370 ASN A O 1
ATOM 2733 N N . ALA A 1 371 ? -17.519 -13.839 31.583 1.00 65.75 371 ALA A N 1
ATOM 2734 C CA . ALA A 1 371 ? -16.727 -12.806 32.249 1.00 65.75 371 ALA A CA 1
ATOM 2735 C C . ALA A 1 371 ? -17.310 -11.406 32.002 1.00 65.75 371 ALA A C 1
ATOM 2737 O O . ALA A 1 371 ? -17.820 -11.106 30.926 1.00 65.75 371 ALA A O 1
ATOM 2738 N N . SER A 1 372 ? -17.219 -10.521 32.998 1.00 84.12 372 SER A N 1
ATOM 2739 C CA . SER A 1 372 ? -17.552 -9.106 32.808 1.00 84.12 372 SER A CA 1
ATOM 2740 C C . SER A 1 372 ? -16.364 -8.405 32.155 1.00 84.12 372 SER A C 1
ATOM 2742 O O . SER A 1 372 ? -15.355 -8.185 32.822 1.00 84.12 372 SER A O 1
ATOM 2744 N N . LEU A 1 373 ? -16.483 -8.031 30.882 1.00 94.50 373 LEU A N 1
ATOM 2745 C CA . LEU A 1 373 ? -15.451 -7.279 30.169 1.00 94.50 373 LEU A CA 1
ATOM 2746 C C . LEU A 1 373 ? -15.805 -5.790 30.104 1.00 94.50 373 LEU A C 1
ATOM 2748 O O . LEU A 1 373 ? -16.861 -5.416 29.589 1.00 94.50 373 LEU A O 1
ATOM 2752 N N . THR A 1 374 ? -14.901 -4.949 30.608 1.00 97.12 374 THR A N 1
ATOM 2753 C CA . THR A 1 374 ? -15.010 -3.487 30.535 1.00 97.12 374 THR A CA 1
ATOM 2754 C C . THR A 1 374 ? -14.076 -2.927 29.471 1.00 97.12 374 THR A C 1
ATOM 2756 O O . THR A 1 374 ? -12.879 -3.198 29.490 1.00 97.12 374 THR A O 1
ATOM 2759 N N . VAL A 1 375 ? -14.598 -2.088 28.581 1.00 98.31 375 VAL A N 1
ATOM 2760 C CA . VAL A 1 375 ? -13.806 -1.217 27.707 1.00 98.31 375 VAL A CA 1
ATOM 2761 C C . VAL A 1 375 ? -13.881 0.193 28.282 1.00 98.31 375 VAL A C 1
ATOM 2763 O O . VAL A 1 375 ? -14.962 0.783 28.356 1.00 98.31 375 VAL A O 1
ATOM 2766 N N . SER A 1 376 ? -12.743 0.701 28.754 1.00 98.62 376 SER A N 1
ATOM 2767 C CA . SER A 1 376 ? -12.651 1.948 29.511 1.00 98.62 376 SER A CA 1
ATOM 2768 C C . SER A 1 376 ? -11.938 3.034 28.712 1.00 98.62 376 SER A C 1
ATOM 2770 O O . SER A 1 376 ? -10.790 2.856 28.310 1.00 98.62 376 SER A O 1
ATOM 2772 N N . GLY A 1 377 ? -12.579 4.196 28.556 1.00 98.19 377 GLY A N 1
ATOM 2773 C CA . GLY A 1 377 ? -11.972 5.399 27.965 1.00 98.19 377 GLY A CA 1
ATOM 2774 C C . GLY A 1 377 ? -10.940 6.086 28.871 1.00 98.19 377 GLY A C 1
ATOM 2775 O O . GLY A 1 377 ? -10.415 7.148 28.517 1.00 98.19 377 GLY A O 1
ATOM 2776 N N . ASN A 1 378 ? -10.661 5.501 30.045 1.00 98.19 378 ASN A N 1
ATOM 2777 C CA . ASN A 1 378 ? -9.666 5.948 31.021 1.00 98.19 378 ASN A CA 1
ATOM 2778 C C . ASN A 1 378 ? -9.856 7.403 31.492 1.00 98.19 378 ASN A C 1
ATOM 2780 O O . ASN A 1 378 ? -8.896 8.122 31.765 1.00 98.19 378 ASN A O 1
ATOM 2784 N N . ASN A 1 379 ? -11.105 7.873 31.510 1.00 97.56 379 ASN A N 1
ATOM 2785 C CA . ASN A 1 379 ? -11.504 9.248 31.813 1.00 97.56 379 ASN A CA 1
ATOM 2786 C C . ASN A 1 379 ? -10.812 10.309 30.936 1.00 97.56 379 ASN A C 1
ATOM 2788 O O . ASN A 1 379 ? -10.800 11.488 31.298 1.00 97.56 379 ASN A O 1
ATOM 2792 N N . ALA A 1 380 ? -10.257 9.907 29.791 1.00 96.06 380 ALA A N 1
ATOM 2793 C CA . ALA A 1 380 ? -9.392 10.742 28.958 1.00 96.06 380 ALA A CA 1
ATOM 2794 C C . ALA A 1 380 ? -9.764 10.721 27.470 1.00 96.06 380 ALA A C 1
ATOM 2796 O O . ALA A 1 380 ? -9.377 11.629 26.735 1.00 96.06 380 ALA A O 1
ATOM 2797 N N . SER A 1 381 ? -10.496 9.702 27.023 1.00 96.06 381 SER A N 1
ATOM 2798 C CA . SER A 1 381 ? -10.927 9.550 25.636 1.00 96.06 381 SER A CA 1
ATOM 2799 C C . SER A 1 381 ? -12.373 9.079 25.559 1.00 96.06 381 SER A C 1
ATOM 2801 O O . SER A 1 381 ? -12.914 8.527 26.520 1.00 96.06 381 SER A O 1
ATOM 2803 N N . ARG A 1 382 ? -13.010 9.297 24.406 1.00 97.50 382 ARG A N 1
ATOM 2804 C CA . ARG A 1 382 ? -14.230 8.574 24.041 1.00 97.50 382 ARG A CA 1
ATOM 2805 C C . ARG A 1 382 ? -13.929 7.072 23.960 1.00 97.50 382 ARG A C 1
ATOM 2807 O O . ARG A 1 382 ? -12.807 6.711 23.625 1.00 97.50 382 ARG A O 1
ATOM 2814 N N . VAL A 1 383 ? -14.901 6.195 24.233 1.00 98.44 383 VAL A N 1
ATOM 2815 C CA . VAL A 1 383 ? -14.669 4.742 24.099 1.00 98.44 383 VAL A CA 1
ATOM 2816 C C . VAL A 1 383 ? -14.752 4.289 22.640 1.00 98.44 383 VAL A C 1
ATOM 2818 O O . VAL A 1 383 ? -13.759 3.801 22.111 1.00 98.44 383 VAL A O 1
ATOM 2821 N N . PHE A 1 384 ? -15.899 4.480 21.981 1.00 97.75 384 PHE A N 1
ATOM 2822 C CA . PHE A 1 384 ? -16.114 4.100 20.580 1.00 97.75 384 PHE A CA 1
ATOM 2823 C C . PHE A 1 384 ? -16.530 5.291 19.718 1.00 97.75 384 PHE A C 1
ATOM 2825 O O . PHE A 1 384 ? -17.440 6.038 20.084 1.00 97.75 384 PHE A O 1
ATOM 2832 N N . ASN A 1 385 ? -15.916 5.418 18.546 1.00 95.56 385 ASN A N 1
ATOM 2833 C CA . ASN A 1 385 ? -16.334 6.311 17.476 1.00 95.56 385 ASN A CA 1
ATOM 2834 C C . ASN A 1 385 ? -16.614 5.497 16.208 1.00 95.56 385 ASN A C 1
ATOM 2836 O O . ASN A 1 385 ? -15.721 4.858 15.647 1.00 95.56 385 ASN A O 1
ATOM 2840 N N . PHE A 1 386 ? -17.864 5.509 15.770 1.00 94.81 386 PHE A N 1
ATOM 2841 C CA . PHE A 1 386 ? -18.321 4.765 14.612 1.00 94.81 386 PHE A CA 1
ATOM 2842 C C . PHE A 1 386 ? -18.608 5.717 13.460 1.00 94.81 386 PHE A C 1
ATOM 2844 O O . PHE A 1 386 ? -19.525 6.534 13.532 1.00 94.81 386 PHE A O 1
ATOM 2851 N N . ASN A 1 387 ? -17.818 5.580 12.398 1.00 89.56 387 ASN A N 1
ATOM 2852 C CA . ASN A 1 387 ? -17.989 6.309 11.152 1.00 89.56 387 ASN A CA 1
ATOM 2853 C C . ASN A 1 387 ? -18.076 5.297 10.000 1.00 89.56 387 ASN A C 1
ATOM 2855 O O . ASN A 1 387 ? -17.134 5.119 9.239 1.00 89.56 387 ASN A O 1
ATOM 2859 N N . SER A 1 388 ? -19.175 4.551 9.912 1.00 85.38 388 SER A N 1
ATOM 2860 C CA . SER A 1 388 ? -19.374 3.536 8.874 1.00 85.38 388 SER A CA 1
ATOM 2861 C C . SER A 1 388 ? -20.836 3.481 8.439 1.00 85.38 388 SER A C 1
ATOM 2863 O O . SER A 1 388 ? -21.753 3.677 9.230 1.00 85.38 388 SER A O 1
ATOM 2865 N N . ALA A 1 389 ? -21.078 3.195 7.162 1.00 85.38 389 ALA A N 1
ATOM 2866 C CA . ALA A 1 389 ? -22.434 2.941 6.677 1.00 85.38 389 ALA A CA 1
ATOM 2867 C C . ALA A 1 389 ? -22.965 1.547 7.077 1.00 85.38 389 ALA A C 1
ATOM 2869 O O . ALA A 1 389 ? -24.140 1.265 6.843 1.00 85.38 389 ALA A O 1
ATOM 2870 N N . SER A 1 390 ? -22.116 0.692 7.650 1.00 89.75 390 SER A N 1
ATOM 2871 C CA . SER A 1 390 ? -22.434 -0.686 8.036 1.00 89.75 390 SER A CA 1
ATOM 2872 C C . SER A 1 390 ? -23.164 -0.787 9.379 1.00 89.75 390 SER A C 1
ATOM 2874 O O . SER A 1 390 ? -23.213 0.161 10.168 1.00 89.75 390 SER A O 1
ATOM 2876 N N . GLU A 1 391 ? -23.754 -1.952 9.642 1.00 94.44 391 GLU A N 1
ATOM 2877 C CA . GLU A 1 391 ? -24.379 -2.280 10.919 1.00 94.44 391 GLU A CA 1
ATOM 2878 C C . GLU A 1 391 ? -23.321 -2.687 11.952 1.00 94.44 391 GLU A C 1
ATOM 2880 O O . GLU A 1 391 ? -22.440 -3.509 11.702 1.00 94.44 391 GLU A O 1
ATOM 2885 N N . ILE A 1 392 ? -23.419 -2.107 13.146 1.00 96.81 392 ILE A N 1
ATOM 2886 C CA . ILE A 1 392 ? -22.509 -2.360 14.259 1.00 96.81 392 ILE A CA 1
ATOM 2887 C C . ILE A 1 392 ? -23.331 -2.892 15.420 1.00 96.81 392 ILE A C 1
ATOM 2889 O O . ILE A 1 392 ? -24.250 -2.229 15.897 1.00 96.81 392 ILE A O 1
ATOM 2893 N N . THR A 1 393 ? -22.989 -4.075 15.912 1.00 97.75 393 THR A N 1
ATOM 2894 C CA . THR A 1 393 ? -23.636 -4.678 17.077 1.00 97.75 393 THR A CA 1
ATOM 2895 C C . THR A 1 393 ? -22.634 -4.827 18.208 1.00 97.75 393 THR A C 1
ATOM 2897 O O . THR A 1 393 ? -21.567 -5.401 18.029 1.00 97.75 393 THR A O 1
ATOM 2900 N N . ILE A 1 394 ? -22.985 -4.333 19.391 1.00 97.50 394 ILE A N 1
ATOM 2901 C CA . ILE A 1 394 ? -22.250 -4.555 20.634 1.00 97.50 394 ILE A CA 1
ATOM 2902 C C . ILE A 1 394 ? -23.126 -5.412 21.540 1.00 97.50 394 ILE A C 1
ATOM 2904 O O . ILE A 1 394 ? -24.210 -4.974 21.927 1.00 97.50 394 ILE A O 1
ATOM 2908 N N . ASP A 1 395 ? -22.642 -6.597 21.907 1.00 96.62 395 ASP A N 1
ATOM 2909 C CA . ASP A 1 395 ? -23.365 -7.520 22.779 1.00 96.62 395 ASP A CA 1
ATOM 2910 C C . ASP A 1 395 ? -22.559 -7.852 24.038 1.00 96.62 395 ASP A C 1
ATOM 2912 O O . ASP A 1 395 ? -21.494 -8.464 23.969 1.00 96.62 395 ASP A O 1
ATOM 2916 N N . GLY A 1 396 ? -23.070 -7.455 25.206 1.00 94.56 396 GLY A N 1
ATOM 2917 C CA . GLY A 1 396 ? -22.568 -7.915 26.506 1.00 94.56 396 GLY A CA 1
ATOM 2918 C C . GLY A 1 396 ? -21.372 -7.157 27.098 1.00 94.56 396 GLY A C 1
ATOM 2919 O O . GLY A 1 396 ? -20.857 -7.569 28.135 1.00 94.56 396 GLY A O 1
ATOM 2920 N N . LEU A 1 397 ? -20.908 -6.061 26.484 1.00 95.81 397 LEU A N 1
ATOM 2921 C CA . LEU A 1 397 ? -19.789 -5.260 27.013 1.00 95.81 397 LEU A CA 1
ATOM 2922 C C . LEU A 1 397 ? -20.218 -4.228 28.066 1.00 95.81 397 LEU A C 1
ATOM 2924 O O . LEU A 1 397 ? -21.281 -3.612 27.951 1.00 95.81 397 LEU A O 1
ATOM 2928 N N . ALA A 1 398 ? -19.347 -3.958 29.041 1.00 96.56 398 ALA A N 1
ATOM 2929 C CA . ALA A 1 398 ? -19.394 -2.728 29.828 1.00 96.56 398 ALA A CA 1
ATOM 2930 C C . ALA A 1 398 ? -18.552 -1.641 29.138 1.00 96.56 398 ALA A C 1
ATOM 2932 O O . ALA A 1 398 ? -17.371 -1.831 28.872 1.00 96.56 398 ALA A O 1
ATOM 2933 N N . ILE A 1 399 ? -19.159 -0.496 28.844 1.00 98.25 399 ILE A N 1
ATOM 2934 C CA . ILE A 1 399 ? -18.546 0.652 28.170 1.00 98.25 399 ILE A CA 1
ATOM 2935 C C . ILE A 1 399 ? -18.480 1.775 29.191 1.00 98.25 399 ILE A C 1
ATOM 2937 O O . ILE A 1 399 ? -19.519 2.328 29.578 1.00 98.25 399 ILE A O 1
ATOM 2941 N N . ALA A 1 400 ? -17.276 2.083 29.662 1.00 98.38 400 ALA A N 1
ATOM 2942 C CA . ALA A 1 400 ? -17.115 2.900 30.851 1.00 98.38 400 ALA A CA 1
ATOM 2943 C C . ALA A 1 400 ? -16.073 4.005 30.726 1.00 98.38 400 ALA A C 1
ATOM 2945 O O . ALA A 1 400 ? -15.183 3.971 29.880 1.00 98.38 400 ALA A O 1
ATOM 2946 N N . ASP A 1 401 ? -16.197 4.977 31.629 1.00 98.44 401 ASP A N 1
ATOM 2947 C CA . ASP A 1 401 ? -15.193 6.009 31.895 1.00 98.44 401 ASP A CA 1
ATOM 2948 C C . ASP A 1 401 ? -14.744 6.784 30.648 1.00 98.44 401 ASP A C 1
ATOM 2950 O O . ASP A 1 401 ? -13.626 7.289 30.579 1.00 98.44 401 ASP A O 1
ATOM 2954 N N . GLY A 1 402 ? -15.610 6.894 29.647 1.00 98.12 402 GLY A N 1
ATOM 2955 C CA . GLY A 1 402 ? -15.385 7.729 28.484 1.00 98.12 402 GLY A CA 1
ATOM 2956 C C . GLY A 1 402 ? -15.479 9.214 28.830 1.00 98.12 402 GLY A C 1
ATOM 2957 O O . GLY A 1 402 ? -16.378 9.637 29.560 1.00 98.12 402 GLY A O 1
ATOM 2958 N N . SER A 1 403 ? -14.556 10.028 28.327 1.00 97.25 403 SER A N 1
ATOM 2959 C CA . SER A 1 403 ? -14.532 11.474 28.567 1.00 97.25 403 SER A CA 1
ATOM 2960 C C . SER A 1 403 ? -13.940 12.208 27.374 1.00 97.25 403 SER A C 1
ATOM 2962 O O . SER A 1 403 ? -12.801 11.962 26.988 1.00 97.25 403 SER A O 1
ATOM 2964 N N . VAL A 1 404 ? -14.708 13.123 26.783 1.00 95.81 404 VAL A N 1
ATOM 2965 C CA . VAL A 1 404 ? -14.275 13.881 25.602 1.00 95.81 404 VAL A CA 1
ATOM 2966 C C . VAL A 1 404 ? -14.798 15.316 25.638 1.00 95.81 404 VAL A C 1
ATOM 2968 O O . VAL A 1 404 ? -15.900 15.587 26.120 1.00 95.81 404 VAL A O 1
ATOM 2971 N N . MET A 1 405 ? -14.026 16.254 25.087 1.00 94.19 405 MET A N 1
ATOM 2972 C CA . MET A 1 405 ? -14.525 17.582 24.709 1.00 94.19 405 MET A CA 1
ATOM 2973 C C . MET A 1 405 ? -15.241 17.483 23.356 1.00 94.19 405 MET A C 1
ATOM 2975 O O . MET A 1 405 ? -14.689 17.836 22.319 1.00 94.19 405 MET A O 1
ATOM 2979 N N . GLY A 1 406 ? -16.453 16.932 23.357 1.00 92.12 406 GLY A N 1
ATOM 2980 C CA . GLY A 1 406 ? -17.189 16.638 22.131 1.00 92.12 406 GLY A CA 1
ATOM 2981 C C . GLY A 1 406 ? -18.491 15.899 22.405 1.00 92.12 406 GLY A C 1
ATOM 2982 O O . GLY A 1 406 ? -19.124 16.100 23.437 1.00 92.12 406 GLY A O 1
ATOM 2983 N N . ARG A 1 407 ? -18.892 15.047 21.466 1.00 93.94 407 ARG A N 1
ATOM 2984 C CA . ARG A 1 407 ? -20.125 14.256 21.532 1.00 93.94 407 ARG A CA 1
ATOM 2985 C C . ARG A 1 407 ? -19.852 12.820 21.950 1.00 93.94 407 ARG A C 1
ATOM 2987 O O . ARG A 1 407 ? -18.833 12.277 21.530 1.00 93.94 407 ARG A O 1
ATOM 2994 N N . GLY A 1 408 ? -20.770 12.205 22.696 1.00 96.19 408 GLY A N 1
ATOM 2995 C CA . GLY A 1 408 ? -20.746 10.761 22.935 1.00 96.19 408 GLY A CA 1
ATOM 2996 C C . GLY A 1 408 ? -19.531 10.323 23.741 1.00 96.19 408 GLY A C 1
ATOM 2997 O O . GLY A 1 408 ? -18.585 9.818 23.155 1.00 96.19 408 GLY A O 1
ATOM 2998 N N . GLY A 1 409 ? -19.523 10.525 25.061 1.00 96.81 409 GLY A N 1
ATOM 2999 C CA . GLY A 1 409 ? -18.385 10.118 25.900 1.00 96.81 409 GLY A CA 1
ATOM 3000 C C . GLY A 1 409 ? -18.132 8.609 25.849 1.00 96.81 409 GLY A C 1
ATOM 3001 O O . GLY A 1 409 ? -16.991 8.178 25.741 1.00 96.81 409 GLY A O 1
ATOM 3002 N N . GLY A 1 410 ? -19.192 7.800 25.862 1.00 98.06 410 GLY A N 1
ATOM 3003 C CA . GLY A 1 410 ? -19.095 6.357 25.649 1.00 98.06 410 GLY A CA 1
ATOM 3004 C C . GLY A 1 410 ? -19.010 6.034 24.162 1.00 98.06 410 GLY A C 1
ATOM 3005 O O . GLY A 1 410 ? -17.980 5.574 23.681 1.00 98.06 410 GLY A O 1
ATOM 3006 N N . ILE A 1 411 ? -20.096 6.295 23.438 1.00 98.00 411 ILE A N 1
ATOM 3007 C CA . ILE A 1 411 ? -20.218 5.992 22.009 1.00 98.00 411 ILE A CA 1
ATOM 3008 C C . ILE A 1 411 ? -20.614 7.251 21.248 1.00 98.00 411 ILE A C 1
ATOM 3010 O O . ILE A 1 411 ? -21.563 7.945 21.625 1.00 98.00 411 ILE A O 1
ATOM 3014 N N . PHE A 1 412 ? -19.940 7.500 20.134 1.00 96.75 412 PHE A N 1
ATOM 3015 C CA . PHE A 1 412 ? -20.393 8.434 19.118 1.00 96.75 412 PHE A CA 1
ATOM 3016 C C . PHE A 1 412 ? -20.627 7.687 17.807 1.00 96.75 412 PHE A C 1
ATOM 3018 O O . PHE A 1 412 ? -19.704 7.075 17.281 1.00 96.75 412 PHE A O 1
ATOM 3025 N N . ASN A 1 413 ? -21.860 7.723 17.300 1.00 95.25 413 ASN A N 1
ATOM 3026 C CA . ASN A 1 413 ? -22.155 7.338 15.924 1.00 95.25 413 ASN A CA 1
ATOM 3027 C C . ASN A 1 413 ? -22.122 8.601 15.061 1.00 95.25 413 ASN A C 1
ATOM 3029 O O . ASN A 1 413 ? -23.045 9.420 15.107 1.00 95.25 413 ASN A O 1
ATOM 3033 N N . GLU A 1 414 ? -21.020 8.773 14.340 1.00 92.25 414 GLU A N 1
ATOM 3034 C CA . GLU A 1 414 ? -20.776 9.903 13.448 1.00 92.25 414 GLU A CA 1
ATOM 3035 C C . GLU A 1 414 ? -21.527 9.751 12.115 1.00 92.25 414 GLU A C 1
ATOM 3037 O O . GLU A 1 414 ? -21.883 10.751 11.487 1.00 92.25 414 GLU A O 1
ATOM 3042 N N . SER A 1 415 ? -21.801 8.505 11.727 1.00 88.06 415 SER A N 1
ATOM 3043 C CA . SER A 1 415 ? -22.342 8.087 10.431 1.00 88.06 415 SER A CA 1
ATOM 3044 C C . SER A 1 415 ? -23.843 7.765 10.429 1.00 88.06 415 SER A C 1
ATOM 3046 O O . SER A 1 415 ? -24.520 7.830 11.450 1.00 88.06 415 SER A O 1
ATOM 3048 N N . THR A 1 416 ? -24.369 7.368 9.263 1.00 86.06 416 THR A N 1
ATOM 3049 C CA . THR A 1 416 ? -25.755 6.890 9.103 1.00 86.06 416 THR A CA 1
ATOM 3050 C C . THR A 1 416 ? -25.938 5.394 9.385 1.00 86.06 416 THR A C 1
ATOM 3052 O O . THR A 1 416 ? -27.061 4.903 9.266 1.00 86.06 416 THR A O 1
ATOM 3055 N N . GLY A 1 417 ? -24.866 4.657 9.701 1.00 88.56 417 GLY A N 1
ATOM 3056 C CA . GLY A 1 417 ? -24.934 3.240 10.068 1.00 88.56 417 GLY A CA 1
ATOM 3057 C C . GLY A 1 417 ? -25.746 3.006 11.345 1.00 88.56 417 GLY A C 1
ATOM 3058 O O . GLY A 1 417 ? -25.918 3.906 12.172 1.00 88.56 417 GLY A O 1
ATOM 3059 N N . THR A 1 418 ? -26.273 1.792 11.508 1.00 93.88 418 THR A N 1
ATOM 3060 C CA . THR A 1 418 ? -27.045 1.417 12.706 1.00 93.88 418 THR A CA 1
ATOM 3061 C C . THR A 1 418 ? -26.113 0.870 13.778 1.00 93.88 418 THR A C 1
ATOM 3063 O O . THR A 1 418 ? -25.319 -0.021 13.499 1.00 93.88 418 THR A O 1
ATOM 3066 N N . VAL A 1 419 ? -26.241 1.365 15.014 1.00 96.31 419 VAL A N 1
ATOM 3067 C CA . VAL A 1 419 ? -25.502 0.853 16.178 1.00 96.31 419 VAL A CA 1
ATOM 3068 C C . VAL A 1 419 ? -26.478 0.186 17.147 1.00 96.31 419 VAL A C 1
ATOM 3070 O O . VAL A 1 419 ? -27.247 0.861 17.835 1.00 96.31 419 VAL A O 1
ATOM 3073 N N . ASN A 1 420 ? -26.442 -1.143 17.217 1.00 97.31 420 ASN A N 1
ATOM 3074 C CA . ASN A 1 420 ? -27.216 -1.944 18.159 1.00 97.31 420 ASN A CA 1
ATOM 3075 C C . ASN A 1 420 ? -26.395 -2.219 19.416 1.00 97.31 420 ASN A C 1
ATOM 3077 O O . ASN A 1 420 ? -25.254 -2.666 19.344 1.00 97.31 420 ASN A O 1
ATOM 3081 N N . ILE A 1 421 ? -26.989 -1.985 20.583 1.00 96.50 421 ILE A N 1
ATOM 3082 C CA . ILE A 1 421 ? -26.342 -2.223 21.874 1.00 96.50 421 ILE A CA 1
ATOM 3083 C C . ILE A 1 421 ? -27.253 -3.134 22.690 1.00 96.50 421 ILE A C 1
ATOM 3085 O O . ILE A 1 421 ? -28.330 -2.718 23.125 1.00 96.50 421 ILE A O 1
ATOM 3089 N N . THR A 1 422 ? -26.831 -4.376 22.900 1.00 96.00 422 THR A N 1
ATOM 3090 C CA . THR A 1 422 ? -27.597 -5.401 23.613 1.00 96.00 422 THR A CA 1
ATOM 3091 C C . THR A 1 422 ? -26.816 -5.917 24.808 1.00 96.00 422 THR A C 1
ATOM 3093 O O . THR A 1 422 ? -25.599 -6.039 24.770 1.00 96.00 422 THR A O 1
ATOM 3096 N N . ASN A 1 423 ? -27.514 -6.192 25.913 1.00 94.81 423 ASN A N 1
ATOM 3097 C CA . ASN A 1 423 ? -26.924 -6.771 27.130 1.00 94.81 423 ASN A CA 1
ATOM 3098 C C . ASN A 1 423 ? -25.704 -6.010 27.694 1.00 94.81 423 ASN A C 1
ATOM 3100 O O . ASN A 1 423 ? -24.947 -6.550 28.495 1.00 94.81 423 ASN A O 1
ATOM 3104 N N . SER A 1 424 ? -25.526 -4.751 27.298 1.00 96.19 424 SER A N 1
ATOM 3105 C CA . SER A 1 424 ? -24.377 -3.925 27.646 1.00 96.19 424 SER A CA 1
ATOM 3106 C C . SER A 1 424 ? -24.696 -2.931 28.752 1.00 96.19 424 SER A C 1
ATOM 3108 O O . SER A 1 424 ? -25.840 -2.519 28.949 1.00 96.19 424 SER A O 1
ATOM 3110 N N . THR A 1 425 ? -23.653 -2.505 29.459 1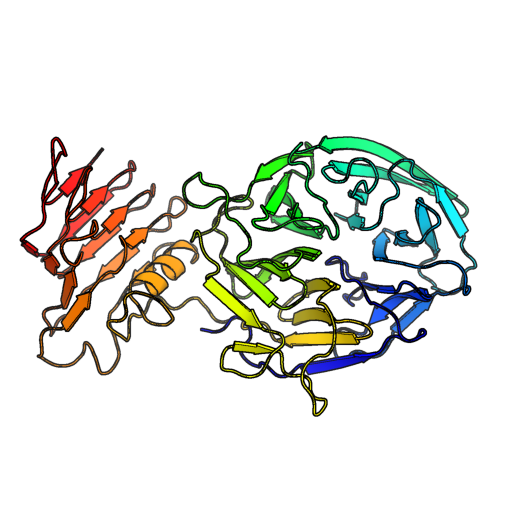.00 95.88 425 THR A N 1
ATOM 3111 C CA . THR A 1 425 ? -23.736 -1.449 30.475 1.00 95.88 425 THR A CA 1
ATOM 3112 C C . THR A 1 425 ? -22.974 -0.225 29.998 1.00 95.88 425 THR A C 1
ATOM 3114 O O . THR A 1 42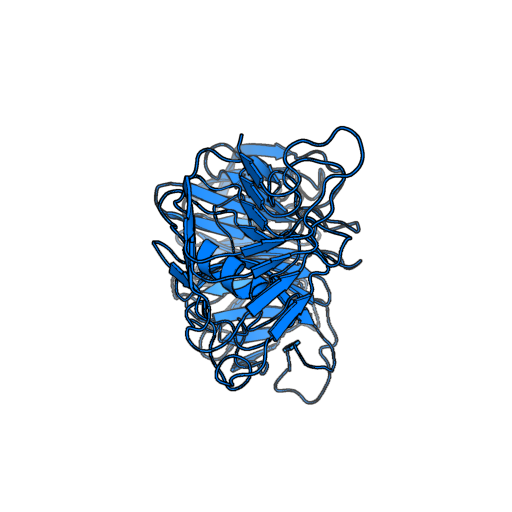5 ? -21.823 -0.344 29.600 1.00 95.88 425 THR A O 1
ATOM 3117 N N . LEU A 1 426 ? -23.586 0.957 30.076 1.00 97.19 426 LEU A N 1
ATOM 3118 C CA . LEU A 1 426 ? -22.893 2.230 29.890 1.00 97.19 426 LEU A CA 1
ATOM 3119 C C . LEU A 1 426 ? -22.823 2.952 31.235 1.00 97.19 426 LEU A C 1
ATOM 3121 O O . LEU A 1 426 ? -23.861 3.259 31.821 1.00 97.19 426 LEU A O 1
ATOM 3125 N N . SER A 1 427 ? -21.619 3.240 31.725 1.00 97.75 427 SER A N 1
ATOM 3126 C CA . SER A 1 427 ? -21.426 3.827 33.058 1.00 97.75 427 SER A CA 1
ATOM 3127 C C . SER A 1 427 ? -20.289 4.835 33.091 1.00 97.75 427 SER A C 1
ATOM 3129 O O . SER A 1 427 ? -19.273 4.640 32.442 1.00 97.75 427 SER A O 1
ATOM 3131 N N . SER A 1 428 ? -20.431 5.904 33.877 1.00 97.44 428 SER A N 1
ATOM 3132 C CA . SER A 1 428 ? -19.362 6.899 34.094 1.00 97.44 428 SER A CA 1
ATOM 3133 C C . SER A 1 428 ? -18.821 7.573 32.821 1.00 97.44 428 SER A C 1
ATOM 3135 O O . SER A 1 428 ? -17.762 8.191 32.848 1.00 97.44 428 SER A O 1
ATOM 3137 N N . ASN A 1 429 ? -19.566 7.497 31.717 1.00 98.25 429 ASN A N 1
ATOM 3138 C CA . ASN A 1 429 ? -19.251 8.194 30.478 1.00 98.25 429 ASN A CA 1
ATOM 3139 C C . ASN A 1 429 ? -19.748 9.646 30.552 1.00 98.25 429 ASN A C 1
ATOM 3141 O O . ASN A 1 429 ? -20.870 9.907 30.999 1.00 98.25 429 ASN A O 1
ATOM 3145 N N . SER A 1 430 ? -18.926 10.593 30.112 1.00 97.06 430 SER A N 1
ATOM 3146 C CA . SER A 1 430 ? -19.181 12.025 30.240 1.00 97.06 430 SER A CA 1
ATOM 3147 C C . SER A 1 430 ? -18.669 12.822 29.041 1.00 97.06 430 SER A C 1
ATOM 3149 O O . SER A 1 430 ? -17.780 12.399 28.306 1.00 97.06 430 SER A O 1
ATOM 3151 N N . THR A 1 431 ? -19.241 14.005 28.850 1.00 95.88 431 THR A N 1
ATOM 3152 C CA . THR A 1 431 ? -18.712 15.039 27.960 1.00 95.88 431 THR A CA 1
ATOM 3153 C C . THR A 1 431 ? -18.238 16.218 28.805 1.00 95.88 431 THR A C 1
ATOM 3155 O O . THR A 1 431 ? -18.827 16.538 29.840 1.00 95.88 431 THR A O 1
ATOM 3158 N N . ILE A 1 432 ? -17.156 16.869 28.383 1.00 90.69 432 ILE A N 1
ATOM 3159 C CA . ILE A 1 432 ? -16.627 18.072 29.031 1.00 90.69 432 ILE A CA 1
ATOM 3160 C C . ILE A 1 432 ? -17.131 19.301 28.265 1.00 90.69 432 ILE A C 1
ATOM 3162 O O . ILE A 1 432 ? -17.076 19.348 27.036 1.00 90.69 432 ILE A O 1
ATOM 3166 N N . GLY A 1 433 ? -17.594 20.325 28.986 1.00 86.00 433 GLY A N 1
ATOM 3167 C CA . GLY A 1 433 ? -18.069 21.577 28.389 1.00 86.00 433 GLY A CA 1
ATOM 3168 C C . GLY A 1 433 ? -19.487 21.468 27.820 1.00 86.00 433 GLY A C 1
ATOM 3169 O O . GLY A 1 433 ? -20.374 20.929 28.472 1.00 86.00 433 GLY A O 1
ATOM 3170 N N . ALA A 1 434 ? -19.712 22.017 26.624 1.00 82.06 434 ALA A N 1
ATOM 3171 C CA . ALA A 1 434 ? -21.023 22.056 25.961 1.00 82.06 434 ALA A CA 1
ATOM 3172 C C . ALA A 1 434 ? -21.292 20.829 25.060 1.00 82.06 434 ALA A C 1
ATOM 3174 O O . ALA A 1 434 ? -21.971 20.947 24.045 1.00 82.06 434 ALA A O 1
ATOM 3175 N N . GLY A 1 435 ? -20.700 19.676 25.383 1.00 80.06 435 GLY A N 1
ATOM 3176 C CA . GLY A 1 435 ? -20.812 18.458 24.582 1.00 80.06 435 GLY A CA 1
ATOM 3177 C C . GLY A 1 435 ? -22.127 17.701 24.790 1.00 80.06 435 GLY A C 1
ATOM 3178 O O . GLY A 1 435 ? -22.613 17.603 25.917 1.00 80.06 435 GLY A O 1
ATOM 3179 N N . ASP A 1 436 ? -22.667 17.107 23.724 1.00 88.75 436 ASP A N 1
ATOM 3180 C CA . ASP A 1 436 ? -23.929 16.356 23.753 1.00 88.75 436 ASP A CA 1
ATOM 3181 C C . ASP A 1 436 ? -23.718 14.866 24.075 1.00 88.75 436 ASP A C 1
ATOM 3183 O O . ASP A 1 436 ? -22.798 14.228 23.561 1.00 88.75 436 ASP A O 1
ATOM 3187 N N . GLY A 1 437 ? -24.630 14.280 24.858 1.00 90.81 437 GLY A N 1
ATOM 3188 C CA . GLY A 1 437 ? -24.727 12.826 25.021 1.00 90.81 437 GLY A CA 1
ATOM 3189 C C . GLY A 1 437 ? -23.557 12.190 25.780 1.00 90.81 437 GLY A C 1
ATOM 3190 O O . GLY A 1 437 ? -22.747 11.487 25.191 1.00 90.81 437 GLY A O 1
ATOM 3191 N N . GLY A 1 438 ? -23.490 12.378 27.106 1.00 91.06 438 GLY A N 1
ATOM 3192 C CA . GLY A 1 438 ? -22.431 11.805 27.958 1.00 91.06 438 GLY A CA 1
ATOM 3193 C C . GLY A 1 438 ? -22.196 10.304 27.744 1.00 91.06 438 GLY A C 1
ATOM 3194 O O . GLY A 1 438 ? -21.059 9.875 27.589 1.00 91.06 438 GLY A O 1
ATOM 3195 N N . GLY A 1 439 ? -23.273 9.518 27.656 1.00 94.81 439 GLY A N 1
ATOM 3196 C CA . GLY A 1 439 ? -23.206 8.096 27.307 1.00 94.81 439 GLY A CA 1
ATOM 3197 C C . GLY A 1 439 ? -23.091 7.853 25.804 1.00 94.81 439 GLY A C 1
ATOM 3198 O O . GLY A 1 439 ? -22.122 7.250 25.354 1.00 94.81 439 GLY A O 1
ATOM 3199 N N . ILE A 1 440 ? -24.084 8.313 25.042 1.00 97.00 440 ILE A N 1
ATOM 3200 C CA . ILE A 1 440 ? -24.199 8.076 23.599 1.00 97.00 440 ILE A CA 1
ATOM 3201 C C . ILE A 1 440 ? -24.590 9.378 22.909 1.00 97.00 440 ILE A C 1
ATOM 3203 O O . ILE A 1 440 ? -25.467 10.097 23.395 1.00 97.00 440 ILE A O 1
ATOM 3207 N N . SER A 1 441 ? -23.994 9.639 21.750 1.00 96.19 441 SER A N 1
ATOM 3208 C CA . SER A 1 441 ? -24.493 10.605 20.775 1.00 96.19 441 SER A CA 1
ATOM 3209 C C . SER A 1 441 ? -24.604 9.934 19.404 1.00 96.19 441 SER A C 1
ATOM 3211 O O . SER A 1 441 ? -23.741 9.145 19.030 1.00 96.19 441 SER A O 1
ATOM 3213 N N . ASN A 1 442 ? -25.684 10.227 18.683 1.00 93.25 442 ASN A N 1
ATOM 3214 C CA . ASN A 1 442 ? -25.973 9.714 17.347 1.00 93.25 442 ASN A CA 1
ATOM 3215 C C . ASN A 1 442 ? -26.318 10.902 16.452 1.00 93.25 442 ASN A C 1
ATOM 3217 O O . ASN A 1 442 ? -27.176 11.702 16.843 1.00 93.25 442 ASN A O 1
ATOM 3221 N N . ASN A 1 443 ? -25.643 11.025 15.310 1.00 86.75 443 ASN A N 1
ATOM 3222 C CA . ASN A 1 443 ? -25.909 12.084 14.335 1.00 86.75 443 ASN A CA 1
ATOM 3223 C C . ASN A 1 443 ? -27.203 11.873 13.543 1.00 86.75 443 ASN A C 1
ATOM 3225 O O . ASN A 1 443 ? -27.651 10.711 13.405 1.00 86.75 443 ASN A O 1
#

Mean predicted aligned error: 7.73 Å

Solvent-accessible surface area (backbone atoms only — not comparable to full-atom values): 21562 Å² total; per-residue (Å²): 122,62,57,54,72,46,40,52,40,81,31,73,21,70,54,97,49,63,104,37,47,28,17,25,18,50,25,45,39,98,91,62,22,48,23,25,4,20,53,67,19,21,41,37,31,29,36,72,90,66,35,50,74,75,48,61,41,65,81,79,78,49,26,6,39,6,16,38,59,51,86,75,25,35,37,32,16,19,48,103,74,35,16,46,34,37,29,49,67,78,61,73,58,71,78,50,38,76,46,77,38,97,34,38,24,32,18,37,29,56,85,74,74,39,44,34,32,32,19,62,72,78,13,35,27,44,34,36,23,44,70,49,79,50,98,70,39,69,48,77,44,78,75,45,71,37,68,76,77,78,82,40,15,40,48,20,35,15,51,38,77,74,56,98,83,53,33,33,35,26,29,19,35,8,50,75,47,64,64,24,42,38,33,27,22,35,66,88,78,39,55,72,39,62,28,16,24,95,87,40,66,29,49,53,83,68,72,54,42,28,29,17,26,42,64,45,68,42,51,81,41,41,33,40,37,38,23,18,33,54,37,41,38,28,31,53,36,70,49,93,47,31,37,62,49,60,59,61,79,44,63,34,33,54,60,90,82,94,50,36,61,42,59,96,48,104,57,74,67,84,58,38,34,32,13,45,32,69,56,73,53,37,36,35,39,14,37,24,39,28,42,33,32,29,50,41,43,54,63,66,73,61,28,51,20,46,52,54,48,52,58,55,84,35,3,59,47,38,15,41,43,26,34,34,49,42,88,38,71,36,66,34,40,48,39,62,81,64,43,71,39,79,60,73,46,64,31,54,35,89,56,53,41,66,41,54,37,56,74,59,30,22,40,34,42,42,46,35,95,68,26,57,41,33,42,27,6,65,64,68,17,25,32,36,39,36,49,23,64,19,47,36,36,40,34,43,38,32,37,26,29,3,20,31,84,35,58,6,3,22,32,22,36,73,30,88,28,52,78,47,79,38,83,51,46,78,43,77,28,29,39,47,83,95,34,50,35,29,49,54,29,72,105